Protein AF-0000000078984673 (afdb_homodimer)

Structure (mmCIF, N/CA/C/O backbone):
data_AF-0000000078984673-model_v1
#
loop_
_entity.id
_entity.type
_entity.pdbx_description
1 polymer 'Dj-1 protein (Park7)'
#
loop_
_atom_site.group_PDB
_atom_site.id
_atom_site.type_symbol
_atom_site.label_atom_id
_atom_site.label_alt_id
_atom_site.label_comp_id
_atom_site.label_asym_id
_atom_site.label_entity_id
_atom_site.label_seq_id
_atom_site.pdbx_PDB_ins_code
_atom_site.Cartn_x
_atom_site.Cartn_y
_atom_site.Cartn_z
_atom_site.occupancy
_atom_site.B_iso_or_equiv
_atom_site.auth_seq_id
_atom_site.auth_comp_id
_atom_site.auth_asym_id
_atom_site.auth_atom_id
_atom_site.pdbx_PDB_model_num
ATOM 1 N N . MET A 1 1 ? -37.719 -28.641 -8.07 1 33.94 1 MET A N 1
ATOM 2 C CA . MET A 1 1 ? -36.375 -28.406 -8.641 1 33.94 1 MET A CA 1
ATOM 3 C C . MET A 1 1 ? -35.438 -27.828 -7.594 1 33.94 1 MET A C 1
ATOM 5 O O . MET A 1 1 ? -35.75 -26.828 -6.949 1 33.94 1 MET A O 1
ATOM 9 N N . ALA A 1 2 ? -34.594 -28.703 -7.02 1 36.25 2 ALA A N 1
ATOM 10 C CA . ALA A 1 2 ? -33.781 -28.344 -5.855 1 36.25 2 ALA A CA 1
ATOM 11 C C . ALA A 1 2 ? -33.031 -27.047 -6.098 1 36.25 2 ALA A C 1
ATOM 13 O O . ALA A 1 2 ? -32.312 -26.906 -7.098 1 36.25 2 ALA A O 1
ATOM 14 N N . MET A 1 3 ? -33.5 -25.984 -5.801 1 34.59 3 MET A N 1
ATOM 15 C CA . MET A 1 3 ? -32.781 -24.719 -5.914 1 34.59 3 MET A CA 1
ATOM 16 C C . MET A 1 3 ? -31.359 -24.859 -5.406 1 34.59 3 MET A C 1
ATOM 18 O O . MET A 1 3 ? -31.141 -25.281 -4.266 1 34.59 3 MET A O 1
ATOM 22 N N . SER A 1 4 ? -30.484 -25.516 -6.199 1 37.5 4 SER A N 1
ATOM 23 C CA . SER A 1 4 ? -29.094 -25.531 -5.781 1 37.5 4 SER A CA 1
ATOM 24 C C . SER A 1 4 ? -28.75 -24.281 -4.973 1 37.5 4 SER A C 1
ATOM 26 O O . SER A 1 4 ? -28.906 -23.156 -5.453 1 37.5 4 SER A O 1
ATOM 28 N N . VAL A 1 5 ? -29.203 -24.125 -3.781 1 38.06 5 VAL A N 1
ATOM 29 C CA . VAL A 1 5 ? -28.656 -23.109 -2.902 1 38.06 5 VAL A CA 1
ATOM 30 C C . VAL A 1 5 ? -27.188 -22.875 -3.217 1 38.06 5 VAL A C 1
ATOM 32 O O . VAL A 1 5 ? -26.359 -23.797 -3.051 1 38.06 5 VAL A O 1
ATOM 35 N N . ALA A 1 6 ? -26.922 -22.406 -4.371 1 40.72 6 ALA A N 1
ATOM 36 C CA . ALA A 1 6 ? -25.547 -22.016 -4.684 1 40.72 6 ALA A CA 1
ATOM 37 C C . ALA A 1 6 ? -24.766 -21.703 -3.41 1 40.72 6 ALA A C 1
ATOM 39 O O . ALA A 1 6 ? -25.141 -20.781 -2.664 1 40.72 6 ALA A O 1
ATOM 40 N N . ASN A 1 7 ? -24.422 -22.547 -2.514 1 45.34 7 ASN A N 1
ATOM 41 C CA . ASN A 1 7 ? -23.609 -22.375 -1.312 1 45.34 7 ASN A CA 1
ATOM 42 C C . ASN A 1 7 ? -22.578 -21.266 -1.488 1 45.34 7 ASN A C 1
ATOM 44 O O . ASN A 1 7 ? -21.578 -21.438 -2.189 1 45.34 7 ASN A O 1
ATOM 48 N N . ASN A 1 8 ? -22.875 -19.984 -1.696 1 56.25 8 ASN A N 1
ATOM 49 C CA . ASN A 1 8 ? -22.297 -18.688 -1.993 1 56.25 8 ASN A CA 1
ATOM 50 C C . ASN A 1 8 ? -21.125 -18.375 -1.074 1 56.25 8 ASN A C 1
ATOM 52 O O . ASN A 1 8 ? -21.172 -17.406 -0.301 1 56.25 8 ASN A O 1
ATOM 56 N N . LEU A 1 9 ? -20.234 -19.375 -0.746 1 79.12 9 LEU A N 1
ATOM 57 C CA . LEU A 1 9 ? -19.141 -19.156 0.177 1 79.12 9 LEU A CA 1
ATOM 58 C C . LEU A 1 9 ? -18.141 -18.156 -0.397 1 79.12 9 LEU A C 1
ATOM 60 O O . LEU A 1 9 ? -17.859 -18.172 -1.597 1 79.12 9 LEU A O 1
ATOM 64 N N . LYS A 1 10 ? -17.641 -17.25 0.434 1 93.38 10 LYS A N 1
ATOM 65 C CA . LYS A 1 10 ? -16.656 -16.234 0.119 1 93.38 10 LYS A CA 1
ATOM 66 C C . LYS A 1 10 ? -15.375 -16.859 -0.436 1 93.38 10 LYS A C 1
ATOM 68 O O . LYS A 1 10 ? -14.898 -17.875 0.073 1 93.38 10 LYS A O 1
ATOM 73 N N . LYS A 1 11 ? -14.969 -16.422 -1.667 1 98.31 11 LYS A N 1
ATOM 74 C CA . LYS A 1 11 ? -13.695 -16.875 -2.215 1 98.31 11 LYS A CA 1
ATOM 75 C C . LYS A 1 11 ? -12.547 -16.625 -1.233 1 98.31 11 LYS A C 1
ATOM 77 O O . LYS A 1 11 ? -12.586 -15.664 -0.463 1 98.31 11 LYS A O 1
ATOM 82 N N . ARG A 1 12 ? -11.57 -17.5 -1.244 1 98.5 12 ARG A N 1
ATOM 83 C CA . ARG A 1 12 ? -10.422 -17.406 -0.353 1 98.5 12 ARG A CA 1
ATOM 84 C C . ARG A 1 12 ? -9.141 -17.141 -1.139 1 98.5 12 ARG A C 1
ATOM 86 O O . ARG A 1 12 ? -8.938 -17.719 -2.209 1 98.5 12 ARG A O 1
ATOM 93 N N . ALA A 1 13 ? -8.328 -16.234 -0.645 1 98.88 13 ALA A N 1
ATOM 94 C CA . ALA A 1 13 ? -7 -15.977 -1.198 1 98.88 13 ALA A CA 1
ATOM 95 C C . ALA A 1 13 ? -5.93 -16.062 -0.114 1 98.88 13 ALA A C 1
ATOM 97 O O . ALA A 1 13 ? -6.184 -15.711 1.043 1 98.88 13 ALA A O 1
ATOM 98 N N . LEU A 1 14 ? -4.82 -16.547 -0.441 1 98.94 14 LEU A N 1
ATOM 99 C CA . LEU A 1 14 ? -3.641 -16.609 0.415 1 98.94 14 LEU A CA 1
ATOM 100 C C . LEU A 1 14 ? -2.543 -15.688 -0.115 1 98.94 14 LEU A C 1
ATOM 102 O O . LEU A 1 14 ? -2.035 -15.898 -1.219 1 98.94 14 LEU A O 1
ATOM 106 N N . ALA A 1 15 ? -2.262 -14.664 0.618 1 99 15 ALA A N 1
ATOM 107 C CA . ALA A 1 15 ? -1.17 -13.758 0.271 1 99 15 ALA A CA 1
ATOM 108 C C . ALA A 1 15 ? 0.09 -14.086 1.067 1 99 15 ALA A C 1
ATOM 110 O O . ALA A 1 15 ? 0.062 -14.117 2.299 1 99 15 ALA A O 1
ATOM 111 N N . LEU A 1 16 ? 1.163 -14.344 0.365 1 98.94 16 LEU A N 1
ATOM 112 C CA . LEU A 1 16 ? 2.408 -14.695 1.042 1 98.94 16 LEU A CA 1
ATOM 113 C C . LEU A 1 16 ? 3.18 -13.438 1.436 1 98.94 16 LEU A C 1
ATOM 115 O O . LEU A 1 16 ? 3.238 -12.469 0.669 1 98.94 16 LEU A O 1
ATOM 119 N N . LEU A 1 17 ? 3.688 -13.445 2.592 1 98.88 17 LEU A N 1
ATOM 120 C CA . LEU A 1 17 ? 4.539 -12.398 3.143 1 98.88 17 LEU A CA 1
ATOM 121 C C . LEU A 1 17 ? 5.871 -12.969 3.617 1 98.88 17 LEU A C 1
ATOM 123 O O . LEU A 1 17 ? 5.898 -13.961 4.352 1 98.88 17 LEU A O 1
ATOM 127 N N . ALA A 1 18 ? 6.941 -12.438 3.16 1 98.31 18 ALA A N 1
ATOM 128 C CA . ALA A 1 18 ? 8.289 -12.75 3.635 1 98.31 18 ALA A CA 1
ATOM 129 C C . ALA A 1 18 ? 9.062 -11.484 3.977 1 98.31 18 ALA A C 1
ATOM 131 O O . ALA A 1 18 ? 8.742 -10.398 3.477 1 98.31 18 ALA A O 1
ATOM 132 N N . ALA A 1 19 ? 10.055 -11.594 4.863 1 97.5 19 ALA A N 1
ATOM 133 C CA . ALA A 1 19 ? 10.969 -10.469 5.062 1 97.5 19 ALA A CA 1
ATOM 134 C C . ALA A 1 19 ? 11.547 -9.992 3.734 1 97.5 19 ALA A C 1
ATOM 136 O O . ALA A 1 19 ? 12 -10.797 2.922 1 97.5 19 ALA A O 1
ATOM 137 N N . GLY A 1 20 ? 11.375 -8.711 3.48 1 98.44 20 GLY A N 1
ATOM 138 C CA . GLY A 1 20 ? 11.914 -8.156 2.248 1 98.44 20 GLY A CA 1
ATOM 139 C C . GLY A 1 20 ? 10.891 -8.086 1.13 1 98.44 20 GLY A C 1
ATOM 140 O O . GLY A 1 20 ? 11.203 -7.637 0.025 1 98.44 20 GLY A O 1
ATOM 141 N N . SER A 1 21 ? 9.609 -8.508 1.386 1 98.88 21 SER A N 1
ATOM 142 C CA . SER A 1 21 ? 8.555 -8.344 0.392 1 98.88 21 SER A CA 1
ATOM 143 C C . SER A 1 21 ? 8.32 -6.867 0.075 1 98.88 21 SER A C 1
ATOM 145 O O . SER A 1 21 ? 8.555 -6 0.918 1 98.88 21 SER A O 1
ATOM 147 N N . GLU A 1 22 ? 7.949 -6.598 -1.149 1 98.94 22 GLU A N 1
ATOM 148 C CA . GLU A 1 22 ? 7.508 -5.254 -1.501 1 98.94 22 GLU A CA 1
ATOM 149 C C . GLU A 1 22 ? 6.176 -4.914 -0.832 1 98.94 22 GLU A C 1
ATOM 151 O O . GLU A 1 22 ? 5.133 -5.449 -1.209 1 98.94 22 GLU A O 1
ATOM 156 N N . GLU A 1 23 ? 6.223 -4.07 0.168 1 98.88 23 GLU A N 1
ATOM 157 C CA . GLU A 1 23 ? 5.082 -3.842 1.05 1 98.88 23 GLU A CA 1
ATOM 158 C C . GLU A 1 23 ? 3.895 -3.266 0.281 1 98.88 23 GLU A C 1
ATOM 160 O O . GLU A 1 23 ? 2.744 -3.621 0.545 1 98.88 23 GLU A O 1
ATOM 165 N N . MET A 1 24 ? 4.133 -2.295 -0.675 1 98.88 24 MET A N 1
ATOM 166 C CA . MET A 1 24 ? 2.979 -1.671 -1.317 1 98.88 24 MET A CA 1
ATOM 167 C C . MET A 1 24 ? 2.277 -2.652 -2.25 1 98.88 24 MET A C 1
ATOM 169 O O . MET A 1 24 ? 1.058 -2.602 -2.408 1 98.88 24 MET A O 1
ATOM 173 N N . GLU A 1 25 ? 3.043 -3.611 -2.818 1 98.94 25 GLU A N 1
ATOM 174 C CA . GLU A 1 25 ? 2.43 -4.633 -3.66 1 98.94 25 GLU A CA 1
ATOM 175 C C . GLU A 1 25 ? 1.568 -5.586 -2.834 1 98.94 25 GLU A C 1
ATOM 177 O O . GLU A 1 25 ? 0.451 -5.922 -3.23 1 98.94 25 GLU A O 1
ATOM 182 N N . LEU A 1 26 ? 2.082 -6.016 -1.679 1 99 26 LEU A N 1
ATOM 183 C CA . LEU A 1 26 ? 1.315 -6.879 -0.788 1 99 26 LEU A CA 1
ATOM 184 C C . LEU A 1 26 ? 0.06 -6.168 -0.292 1 99 26 LEU A C 1
ATOM 186 O O . LEU A 1 26 ? -1.045 -6.703 -0.404 1 99 26 LEU A O 1
ATOM 190 N N . VAL A 1 27 ? 0.199 -4.98 0.206 1 99 27 VAL A N 1
ATOM 191 C CA . VAL A 1 27 ? -0.878 -4.285 0.903 1 99 27 VAL A CA 1
ATOM 192 C C . VAL A 1 27 ? -1.967 -3.891 -0.092 1 99 27 VAL A C 1
ATOM 194 O O . VAL A 1 27 ? -3.158 -4.012 0.202 1 99 27 VAL A O 1
ATOM 197 N N . VAL A 1 28 ? -1.609 -3.398 -1.304 1 98.94 28 VAL A N 1
ATOM 198 C CA . VAL A 1 28 ? -2.605 -3.043 -2.309 1 98.94 28 VAL A CA 1
ATOM 199 C C . VAL A 1 28 ? -3.389 -4.285 -2.723 1 98.94 28 VAL A C 1
ATOM 201 O O . VAL A 1 28 ? -4.617 -4.246 -2.83 1 98.94 28 VAL A O 1
ATOM 204 N N . ALA A 1 29 ? -2.711 -5.387 -2.92 1 98.94 29 ALA A N 1
ATOM 205 C CA . ALA A 1 29 ? -3.398 -6.613 -3.316 1 98.94 29 ALA A CA 1
ATOM 206 C C . ALA A 1 29 ? -4.391 -7.059 -2.246 1 98.94 29 ALA A C 1
ATOM 208 O O . ALA A 1 29 ? -5.559 -7.32 -2.543 1 98.94 29 ALA A O 1
ATOM 209 N N . VAL A 1 30 ? -3.926 -7.145 -0.996 1 99 30 VAL A N 1
ATOM 210 C CA . VAL A 1 30 ? -4.762 -7.613 0.105 1 99 30 VAL A CA 1
ATOM 211 C C . VAL A 1 30 ? -5.957 -6.68 0.281 1 99 30 VAL A C 1
ATOM 213 O O . VAL A 1 30 ? -7.098 -7.137 0.401 1 99 30 VAL A O 1
ATOM 216 N N . ASP A 1 31 ? -5.695 -5.391 0.275 1 98.94 31 ASP A N 1
ATOM 217 C CA . ASP A 1 31 ? -6.73 -4.375 0.456 1 98.94 31 ASP A CA 1
ATOM 218 C C . ASP A 1 31 ? -7.809 -4.496 -0.617 1 98.94 31 ASP A C 1
ATOM 220 O O . ASP A 1 31 ? -8.984 -4.676 -0.301 1 98.94 31 ASP A O 1
ATOM 224 N N . VAL A 1 32 ? -7.406 -4.508 -1.87 1 98.94 32 VAL A N 1
ATOM 225 C CA . VAL A 1 32 ? -8.328 -4.523 -2.998 1 98.94 32 VAL A CA 1
ATOM 226 C C . VAL A 1 32 ? -9.148 -5.816 -2.982 1 98.94 32 VAL A C 1
ATOM 228 O O . VAL A 1 32 ? -10.359 -5.797 -3.205 1 98.94 32 VAL A O 1
ATOM 231 N N . LEU A 1 33 ? -8.492 -6.953 -2.734 1 98.94 33 LEU A N 1
ATOM 232 C CA . LEU A 1 33 ? -9.203 -8.227 -2.721 1 98.94 33 LEU A CA 1
ATOM 233 C C . LEU A 1 33 ? -10.227 -8.266 -1.59 1 98.94 33 LEU A C 1
ATOM 235 O O . LEU A 1 33 ? -11.328 -8.789 -1.761 1 98.94 33 LEU A O 1
ATOM 239 N N . ARG A 1 34 ? -9.875 -7.695 -0.436 1 98.94 34 ARG A N 1
ATOM 240 C CA . ARG A 1 34 ? -10.836 -7.652 0.663 1 98.94 34 ARG A CA 1
ATOM 241 C C . ARG A 1 34 ? -12 -6.723 0.337 1 98.94 34 ARG A C 1
ATOM 243 O O . ARG A 1 34 ? -13.141 -7 0.708 1 98.94 34 ARG A O 1
ATOM 250 N N . ARG A 1 35 ? -11.75 -5.598 -0.368 1 98.88 35 ARG A N 1
ATOM 251 C CA . ARG A 1 35 ? -12.828 -4.738 -0.845 1 98.88 35 ARG A CA 1
ATOM 252 C C . ARG A 1 35 ? -13.75 -5.496 -1.797 1 98.88 35 ARG A C 1
ATOM 254 O O . ARG A 1 35 ? -14.945 -5.211 -1.87 1 98.88 35 ARG A O 1
ATOM 261 N N . CYS A 1 36 ? -13.211 -6.512 -2.529 1 98.88 36 CYS A N 1
ATOM 262 C CA . CYS A 1 36 ? -13.992 -7.355 -3.428 1 98.88 36 CYS A CA 1
ATOM 263 C C . CYS A 1 36 ? -14.695 -8.469 -2.658 1 98.88 36 CYS A C 1
ATOM 265 O O . CYS A 1 36 ? -15.195 -9.422 -3.256 1 98.88 36 CYS A O 1
ATOM 267 N N . ASP A 1 37 ? -14.641 -8.422 -1.316 1 98.38 37 ASP A N 1
ATOM 268 C CA . ASP A 1 37 ? -15.281 -9.367 -0.41 1 98.38 37 ASP A CA 1
ATOM 269 C C . ASP A 1 37 ? -14.625 -10.742 -0.496 1 98.38 37 ASP A C 1
ATOM 271 O O . ASP A 1 37 ? -15.305 -11.773 -0.413 1 98.38 37 ASP A O 1
ATOM 275 N N . ILE A 1 38 ? -13.406 -10.836 -0.794 1 98.81 38 ILE A N 1
ATOM 276 C CA . ILE A 1 38 ? -12.602 -12.055 -0.776 1 98.81 38 ILE A CA 1
ATOM 277 C C . ILE A 1 38 ? -11.961 -12.227 0.602 1 98.81 38 ILE A C 1
ATOM 279 O O . ILE A 1 38 ? -11.492 -11.258 1.205 1 98.81 38 ILE A O 1
ATOM 283 N N . ASP A 1 39 ? -12.016 -13.383 1.156 1 98.69 39 ASP A N 1
ATOM 284 C CA . ASP A 1 39 ? -11.367 -13.711 2.422 1 98.69 39 ASP A CA 1
ATOM 285 C C . ASP A 1 39 ? -9.867 -13.938 2.229 1 98.69 39 ASP A C 1
ATOM 287 O O . ASP A 1 39 ? -9.445 -15.016 1.8 1 98.69 39 ASP A O 1
ATOM 291 N N . VAL A 1 40 ? -9.078 -12.953 2.611 1 98.94 40 VAL A N 1
ATOM 292 C CA . VAL A 1 40 ? -7.645 -13.008 2.367 1 98.94 40 VAL A CA 1
ATOM 293 C C . VAL A 1 40 ? -6.91 -13.336 3.664 1 98.94 40 VAL A C 1
ATOM 295 O O . VAL A 1 40 ? -7.105 -12.664 4.684 1 98.94 40 VAL A O 1
ATOM 298 N N . THR A 1 41 ? -6.109 -14.328 3.666 1 98.88 41 THR A N 1
ATOM 299 C CA . THR A 1 41 ? -5.168 -14.625 4.738 1 98.88 41 THR A CA 1
ATOM 300 C C . THR A 1 41 ? -3.746 -14.234 4.336 1 98.88 41 THR A C 1
ATOM 302 O O . THR A 1 41 ? -3.283 -14.602 3.252 1 98.88 41 THR A O 1
ATOM 305 N N . VAL A 1 42 ? -3.143 -13.445 5.145 1 98.94 42 VAL A N 1
ATOM 306 C CA . VAL A 1 42 ? -1.729 -13.133 4.957 1 98.94 42 VAL A CA 1
ATOM 307 C C . VAL A 1 42 ? -0.87 -14.133 5.727 1 98.94 42 VAL A C 1
ATOM 309 O O . VAL A 1 42 ? -0.957 -14.219 6.953 1 98.94 42 VAL A O 1
ATOM 312 N N . ALA A 1 43 ? -0.048 -14.859 5.027 1 98.62 43 ALA A N 1
ATOM 313 C CA . ALA A 1 43 ? 0.746 -15.922 5.641 1 98.62 43 ALA A CA 1
ATOM 314 C C . ALA A 1 43 ? 2.236 -15.602 5.578 1 98.62 43 ALA A C 1
ATOM 316 O O . ALA A 1 43 ? 2.76 -15.266 4.512 1 98.62 43 ALA A O 1
ATOM 317 N N . LEU A 1 44 ? 2.898 -15.727 6.68 1 98.19 44 LEU A N 1
ATOM 318 C CA . LEU A 1 44 ? 4.324 -15.438 6.781 1 98.19 44 LEU A CA 1
ATOM 319 C C . LEU A 1 44 ? 5.156 -16.625 6.332 1 98.19 44 LEU A C 1
ATOM 321 O O . LEU A 1 44 ? 5.023 -17.734 6.875 1 98.19 44 LEU A O 1
ATOM 325 N N . VAL A 1 45 ? 5.934 -16.406 5.285 1 97.75 45 VAL A N 1
ATOM 326 C CA . VAL A 1 45 ? 6.934 -17.375 4.867 1 97.75 45 VAL A CA 1
ATOM 327 C C . VAL A 1 45 ? 8.18 -17.234 5.738 1 97.75 45 VAL A C 1
ATOM 329 O O . VAL A 1 45 ? 8.828 -16.188 5.75 1 97.75 45 VAL A O 1
ATOM 332 N N . GLN A 1 46 ? 8.445 -18.219 6.469 1 89.62 46 GLN A N 1
ATOM 333 C CA . GLN A 1 46 ? 9.57 -18.156 7.395 1 89.62 46 GLN A CA 1
ATOM 334 C C . GLN A 1 46 ? 10.82 -18.781 6.773 1 89.62 46 GLN A C 1
ATOM 336 O O . GLN A 1 46 ? 10.727 -19.688 5.953 1 89.62 46 GLN A O 1
ATOM 341 N N . ASP A 1 47 ? 11.828 -18.016 7.18 1 75.5 47 ASP A N 1
ATOM 342 C CA . ASP A 1 47 ? 13.117 -18.594 6.801 1 75.5 47 ASP A CA 1
ATOM 343 C C . ASP A 1 47 ? 13.438 -19.828 7.637 1 75.5 47 ASP A C 1
ATOM 345 O O . ASP A 1 47 ? 13.594 -19.734 8.852 1 75.5 47 ASP A O 1
ATOM 349 N N . GLU A 1 48 ? 13.336 -20.953 7.035 1 65.5 48 GLU A N 1
ATOM 350 C CA . GLU A 1 48 ? 13.578 -22.188 7.773 1 65.5 48 GLU A CA 1
ATOM 351 C C . GLU A 1 48 ? 14.906 -22.141 8.516 1 65.5 48 GLU A C 1
ATOM 353 O O . GLU A 1 48 ? 15.07 -22.781 9.555 1 65.5 48 GLU A O 1
ATOM 358 N N . ALA A 1 49 ? 15.906 -21.375 7.977 1 59.25 49 ALA A N 1
ATOM 359 C CA . ALA A 1 49 ? 17.219 -21.328 8.609 1 59.25 49 ALA A CA 1
ATOM 360 C C . ALA A 1 49 ? 17.188 -20.453 9.867 1 59.25 49 ALA A C 1
ATOM 362 O O . ALA A 1 49 ? 18.078 -20.547 10.711 1 59.25 49 ALA A O 1
ATOM 363 N N . VAL A 1 50 ? 16.328 -19.516 9.93 1 57.56 50 VAL A N 1
ATOM 364 C CA . VAL A 1 50 ? 16.375 -18.562 11.023 1 57.56 50 VAL A CA 1
ATOM 365 C C . VAL A 1 50 ? 15.195 -18.781 11.961 1 57.56 50 VAL A C 1
ATOM 367 O O . VAL A 1 50 ? 15.125 -18.188 13.039 1 57.56 50 VAL A O 1
ATOM 370 N N . SER A 1 51 ? 14.242 -19.562 11.484 1 54.19 51 SER A N 1
ATOM 371 C CA . SER A 1 51 ? 12.977 -19.5 12.211 1 54.19 51 SER A CA 1
ATOM 372 C C . SER A 1 51 ? 13.109 -20.078 13.617 1 54.19 51 SER A C 1
ATOM 374 O O . SER A 1 51 ? 13.289 -21.281 13.773 1 54.19 51 SER A O 1
ATOM 376 N N . THR A 1 52 ? 13.891 -19.453 14.414 1 46.06 52 THR A N 1
ATOM 377 C CA . THR A 1 52 ? 13.867 -19.969 15.781 1 46.06 52 THR A CA 1
ATOM 378 C C . THR A 1 52 ? 12.477 -19.797 16.391 1 46.06 52 THR A C 1
ATOM 380 O O . THR A 1 52 ? 11.602 -19.156 15.805 1 46.06 52 THR A O 1
ATOM 383 N N . SER A 1 53 ? 12.414 -19.422 17.75 1 45.84 53 SER A N 1
ATOM 384 C CA . SER A 1 53 ? 11.43 -19.516 18.828 1 45.84 53 SER A CA 1
ATOM 385 C C . SER A 1 53 ? 10.188 -18.688 18.5 1 45.84 53 SER A C 1
ATOM 387 O O . SER A 1 53 ? 9.109 -19.234 18.281 1 45.84 53 SER A O 1
ATOM 389 N N . ASN A 1 54 ? 9.898 -17.609 19.406 1 50.62 54 ASN A N 1
ATOM 390 C CA . ASN A 1 54 ? 8.711 -16.781 19.641 1 50.62 54 ASN A CA 1
ATOM 391 C C . ASN A 1 54 ? 8.328 -16 18.391 1 50.62 54 ASN A C 1
ATOM 393 O O . ASN A 1 54 ? 9.023 -15.055 18 1 50.62 54 ASN A O 1
ATOM 397 N N . GLU A 1 55 ? 7.707 -16.734 17.422 1 56.72 55 GLU A N 1
ATOM 398 C CA . GLU A 1 55 ? 7.578 -16.438 16 1 56.72 55 GLU A CA 1
ATOM 399 C C . GLU A 1 55 ? 6.832 -15.133 15.766 1 56.72 55 GLU A C 1
ATOM 401 O O . GLU A 1 55 ? 5.641 -15.031 16.062 1 56.72 55 GLU A O 1
ATOM 406 N N . GLU A 1 56 ? 7.5 -14.055 15.82 1 81.94 56 GLU A N 1
ATOM 407 C CA . GLU A 1 56 ? 6.902 -12.766 15.484 1 81.94 56 GLU A CA 1
ATOM 408 C C . GLU A 1 56 ? 6.328 -12.773 14.07 1 81.94 56 GLU A C 1
ATOM 410 O O . GLU A 1 56 ? 6.977 -13.242 13.133 1 81.94 56 GLU A O 1
ATOM 415 N N . LEU A 1 57 ? 5.008 -12.68 13.938 1 94.62 57 LEU A N 1
ATOM 416 C CA . LEU A 1 57 ? 4.27 -12.656 12.672 1 94.62 57 LEU A CA 1
ATOM 417 C C . LEU A 1 57 ? 4.555 -11.375 11.898 1 94.62 57 LEU A C 1
ATOM 419 O O . LEU A 1 57 ? 3.93 -11.125 10.867 1 94.62 57 LEU A O 1
ATOM 423 N N . VAL A 1 58 ? 5.605 -10.68 12.398 1 96.38 58 VAL A N 1
ATOM 424 C CA . VAL A 1 58 ? 5.895 -9.406 11.75 1 96.38 58 VAL A CA 1
ATOM 425 C C . VAL A 1 58 ? 7.062 -9.578 10.781 1 96.38 58 VAL A C 1
ATOM 427 O O . VAL A 1 58 ? 8.078 -10.18 11.125 1 96.38 58 VAL A O 1
ATOM 430 N N . ALA A 1 59 ? 6.914 -9.172 9.617 1 97.25 59 ALA A N 1
ATOM 431 C CA . ALA A 1 59 ? 7.984 -9.117 8.633 1 97.25 59 ALA A CA 1
ATOM 432 C C . ALA A 1 59 ? 8.359 -7.672 8.305 1 97.25 59 ALA A C 1
ATOM 434 O O . ALA A 1 59 ? 7.48 -6.832 8.086 1 97.25 59 ALA A O 1
ATOM 435 N N . ARG A 1 60 ? 9.648 -7.367 8.375 1 97.81 60 ARG A N 1
ATOM 436 C CA . ARG A 1 60 ? 10.148 -6.109 7.832 1 97.81 60 ARG A CA 1
ATOM 437 C C . ARG A 1 60 ? 10.234 -6.164 6.312 1 97.81 60 ARG A C 1
ATOM 439 O O . ARG A 1 60 ? 11.016 -6.934 5.754 1 97.81 60 ARG A O 1
ATOM 446 N N . CYS A 1 61 ? 9.508 -5.328 5.609 1 98.69 61 CYS A N 1
ATOM 447 C CA . CYS A 1 61 ? 9.383 -5.375 4.156 1 98.69 61 CYS A CA 1
ATOM 448 C C . CYS A 1 61 ? 10.508 -4.609 3.484 1 98.69 61 CYS A C 1
ATOM 450 O O . CYS A 1 61 ? 11.461 -4.191 4.145 1 98.69 61 CYS A O 1
ATOM 452 N N . SER A 1 62 ? 10.492 -4.531 2.188 1 98.75 62 SER A N 1
ATOM 453 C CA . SER A 1 62 ? 11.617 -4.094 1.368 1 98.75 62 SER A CA 1
ATOM 454 C C . SER A 1 62 ? 12 -2.65 1.679 1 98.75 62 SER A C 1
ATOM 456 O O . SER A 1 62 ? 13.172 -2.279 1.596 1 98.75 62 SER A O 1
ATOM 458 N N . ARG A 1 63 ? 10.969 -1.813 2.047 1 98.81 63 ARG A N 1
ATOM 459 C CA . ARG A 1 63 ? 11.234 -0.431 2.428 1 98.81 63 ARG A CA 1
ATOM 460 C C . ARG A 1 63 ? 10.93 -0.201 3.904 1 98.81 63 ARG A C 1
ATOM 462 O O . ARG A 1 63 ? 10.43 0.859 4.281 1 98.81 63 ARG A O 1
ATOM 469 N N . ASN A 1 64 ? 11.055 -1.188 4.684 1 98.62 64 ASN A N 1
ATOM 470 C CA . ASN A 1 64 ? 11.133 -1.188 6.141 1 98.62 64 ASN A CA 1
ATOM 471 C C . ASN A 1 64 ? 9.781 -0.893 6.777 1 98.62 64 ASN A C 1
ATOM 473 O O . ASN A 1 64 ? 9.719 -0.387 7.898 1 98.62 64 ASN A O 1
ATOM 477 N N . VAL A 1 65 ? 8.719 -1.091 6.031 1 98.88 65 VAL A N 1
ATOM 478 C CA . VAL A 1 65 ? 7.414 -1.161 6.688 1 98.88 65 VAL A CA 1
ATOM 479 C C . VAL A 1 65 ? 7.254 -2.516 7.375 1 98.88 65 VAL A C 1
ATOM 481 O O . VAL A 1 65 ? 7.59 -3.555 6.801 1 98.88 65 VAL A O 1
ATOM 484 N N . ASN A 1 66 ? 6.828 -2.516 8.586 1 98.31 66 ASN A N 1
ATOM 485 C CA . ASN A 1 66 ? 6.605 -3.748 9.328 1 98.31 66 ASN A CA 1
ATOM 486 C C . ASN A 1 66 ? 5.148 -4.199 9.25 1 98.31 66 ASN A C 1
ATOM 488 O O . ASN A 1 66 ? 4.254 -3.502 9.727 1 98.31 66 ASN A O 1
ATOM 492 N N . ILE A 1 67 ? 4.938 -5.375 8.656 1 98.5 67 ILE A N 1
ATOM 493 C CA . ILE A 1 67 ? 3.594 -5.914 8.484 1 98.5 67 ILE A CA 1
ATOM 494 C C . ILE A 1 67 ? 3.447 -7.199 9.297 1 98.5 67 ILE A C 1
ATOM 496 O O . ILE A 1 67 ? 4.34 -8.055 9.289 1 98.5 67 ILE A O 1
ATOM 500 N N . GLN A 1 68 ? 2.389 -7.281 10 1 97.75 68 GLN A N 1
ATOM 501 C CA . GLN A 1 68 ? 2.107 -8.492 10.758 1 97.75 68 GLN A CA 1
ATOM 502 C C . GLN A 1 68 ? 1.2 -9.438 9.984 1 97.75 68 GLN A C 1
ATOM 504 O O . GLN A 1 68 ? 0.084 -9.07 9.609 1 97.75 68 GLN A O 1
ATOM 509 N N . ALA A 1 69 ? 1.689 -10.633 9.797 1 98.31 69 ALA A N 1
ATOM 510 C CA . ALA A 1 69 ? 0.905 -11.672 9.133 1 98.31 69 ALA A CA 1
ATOM 511 C C . ALA A 1 69 ? -0.199 -12.195 10.055 1 98.31 69 ALA A C 1
ATOM 513 O O . ALA A 1 69 ? -0.202 -11.922 11.25 1 98.31 69 ALA A O 1
ATOM 514 N N . ASP A 1 70 ? -1.116 -12.875 9.445 1 97.94 70 ASP A N 1
ATOM 515 C CA . ASP A 1 70 ? -2.182 -13.523 10.203 1 97.94 70 ASP A CA 1
ATOM 516 C C . ASP A 1 70 ? -1.693 -14.836 10.828 1 97.94 70 ASP A C 1
ATOM 518 O O . ASP A 1 70 ? -2.143 -15.211 11.906 1 97.94 70 ASP A O 1
ATOM 522 N N . VAL A 1 71 ? -0.873 -15.492 10.156 1 97 71 VAL A N 1
ATOM 523 C CA . VAL A 1 71 ? -0.437 -16.844 10.484 1 97 71 VAL A CA 1
ATOM 524 C C . VAL A 1 71 ? 0.871 -17.156 9.758 1 97 71 VAL A C 1
ATOM 526 O O . VAL A 1 71 ? 1.223 -16.484 8.789 1 97 71 VAL A O 1
ATOM 529 N N . THR A 1 72 ? 1.59 -18.047 10.242 1 96.5 72 THR A N 1
ATOM 530 C CA . THR A 1 72 ? 2.717 -18.547 9.453 1 96.5 72 THR A CA 1
ATOM 531 C C . THR A 1 72 ? 2.232 -19.438 8.32 1 96.5 72 THR A C 1
ATOM 533 O O . THR A 1 72 ? 1.186 -20.078 8.43 1 96.5 72 THR A O 1
ATOM 536 N N . LEU A 1 73 ? 3 -19.5 7.227 1 97.12 73 LEU A N 1
ATOM 537 C CA . LEU A 1 73 ? 2.621 -20.375 6.117 1 97.12 73 LEU A CA 1
ATOM 538 C C . LEU A 1 73 ? 2.572 -21.828 6.559 1 97.12 73 LEU A C 1
ATOM 540 O O . LEU A 1 73 ? 1.638 -22.562 6.211 1 97.12 73 LEU A O 1
ATOM 544 N N . ALA A 1 74 ? 3.549 -22.281 7.312 1 94.06 74 ALA A N 1
ATOM 545 C CA . ALA A 1 74 ? 3.609 -23.656 7.781 1 94.06 74 ALA A CA 1
ATOM 546 C C . ALA A 1 74 ? 2.342 -24.031 8.547 1 94.06 74 ALA A C 1
ATOM 548 O O . ALA A 1 74 ? 1.737 -25.078 8.281 1 94.06 74 ALA A O 1
ATOM 549 N N . LYS A 1 75 ? 2 -23.188 9.438 1 94.62 75 LYS A N 1
ATOM 550 C CA . LYS A 1 75 ? 0.801 -23.438 10.227 1 94.62 75 LYS A CA 1
ATOM 551 C C . LYS A 1 75 ? -0.45 -23.422 9.359 1 94.62 75 LYS A C 1
ATOM 553 O O . LYS A 1 75 ? -1.351 -24.25 9.539 1 94.62 75 LYS A O 1
ATOM 558 N N . TYR A 1 76 ? -0.531 -22.484 8.43 1 96.56 76 TYR A N 1
ATOM 559 C CA . TYR A 1 76 ? -1.672 -22.406 7.523 1 96.56 76 TYR A CA 1
ATOM 560 C C . TYR A 1 76 ? -1.822 -23.703 6.738 1 96.56 76 TYR A C 1
ATOM 562 O O . TYR A 1 76 ? -2.926 -24.25 6.625 1 96.56 76 TYR A O 1
ATOM 570 N N . LEU A 1 77 ? -0.723 -24.188 6.184 1 95.31 77 LEU A N 1
ATOM 571 C CA . LEU A 1 77 ? -0.75 -25.422 5.391 1 95.31 77 LEU A CA 1
ATOM 572 C C . LEU A 1 77 ? -1.207 -26.594 6.23 1 95.31 77 LEU A C 1
ATOM 574 O O . LEU A 1 77 ? -2.041 -27.391 5.789 1 95.31 77 LEU A O 1
ATOM 578 N N . GLN A 1 78 ? -0.746 -26.688 7.395 1 94.56 78 GLN A N 1
ATOM 579 C CA . GLN A 1 78 ? -1.085 -27.781 8.297 1 94.56 78 GLN A CA 1
ATOM 580 C C . GLN A 1 78 ? -2.568 -27.766 8.648 1 94.56 78 GLN A C 1
ATOM 582 O O . GLN A 1 78 ? -3.213 -28.812 8.703 1 94.56 78 GLN A O 1
ATOM 587 N N . GLU A 1 79 ? -3.127 -26.609 8.742 1 95.56 79 GLU A N 1
ATOM 588 C CA . GLU A 1 79 ? -4.473 -26.5 9.297 1 95.56 79 GLU A CA 1
ATOM 589 C C . GLU A 1 79 ? -5.523 -26.422 8.195 1 95.56 79 GLU A C 1
ATOM 591 O O . GLU A 1 79 ? -6.68 -26.797 8.406 1 95.56 79 GLU A O 1
ATOM 596 N N . ASN A 1 80 ? -5.082 -25.969 6.973 1 92.94 80 ASN A N 1
ATOM 597 C CA . ASN A 1 80 ? -6.121 -25.594 6.02 1 92.94 80 ASN A CA 1
ATOM 598 C C . ASN A 1 80 ? -5.973 -26.359 4.703 1 92.94 80 ASN A C 1
ATOM 600 O O . ASN A 1 80 ? -6.871 -26.328 3.859 1 92.94 80 ASN A O 1
ATOM 604 N N . ILE A 1 81 ? -4.82 -27.047 4.516 1 91.19 81 ILE A N 1
ATOM 605 C CA . ILE A 1 81 ? -4.59 -27.688 3.225 1 91.19 81 ILE A CA 1
ATOM 606 C C . ILE A 1 81 ? -4.492 -29.203 3.41 1 91.19 81 ILE A C 1
ATOM 608 O O . ILE A 1 81 ? -3.562 -29.703 4.055 1 91.19 81 ILE A O 1
ATOM 612 N N . SER A 1 82 ? -5.441 -29.922 2.889 1 87.44 82 SER A N 1
ATOM 613 C CA . SER A 1 82 ? -5.438 -31.375 2.945 1 87.44 82 SER A CA 1
ATOM 614 C C . SER A 1 82 ? -5.359 -31.984 1.55 1 87.44 82 SER A C 1
ATOM 616 O O . SER A 1 82 ? -4.816 -33.062 1.372 1 87.44 82 SER A O 1
ATOM 618 N N . ASP A 1 83 ? -5.914 -31.266 0.632 1 84.75 83 ASP A N 1
ATOM 619 C CA . ASP A 1 83 ? -5.934 -31.672 -0.77 1 84.75 83 ASP A CA 1
ATOM 620 C C . ASP A 1 83 ? -6.137 -30.469 -1.687 1 84.75 83 ASP A C 1
ATOM 622 O O . ASP A 1 83 ? -6.125 -29.328 -1.229 1 84.75 83 ASP A O 1
ATOM 626 N N . GLU A 1 84 ? -6.324 -30.703 -2.98 1 85.31 84 GLU A N 1
ATOM 627 C CA . GLU A 1 84 ? -6.453 -29.641 -3.969 1 85.31 84 GLU A CA 1
ATOM 628 C C . GLU A 1 84 ? -7.734 -28.844 -3.754 1 85.31 84 GLU A C 1
ATOM 630 O O . GLU A 1 84 ? -7.77 -27.641 -4 1 85.31 84 GLU A O 1
ATOM 635 N N . ALA A 1 85 ? -8.734 -29.547 -3.273 1 88.5 85 ALA A N 1
ATOM 636 C CA . ALA A 1 85 ? -10.023 -28.891 -3.078 1 88.5 85 ALA A CA 1
ATOM 637 C C . ALA A 1 85 ? -9.953 -27.891 -1.928 1 88.5 85 ALA A C 1
ATOM 639 O O . ALA A 1 85 ? -10.703 -26.906 -1.908 1 88.5 85 ALA A O 1
ATOM 640 N N . SER A 1 86 ? -9.008 -28.109 -1.063 1 93.56 86 SER A N 1
ATOM 641 C CA . SER A 1 86 ? -8.922 -27.266 0.125 1 93.56 86 SER A CA 1
ATOM 642 C C . SER A 1 86 ? -8.039 -26.047 -0.129 1 93.56 86 SER A C 1
ATOM 644 O O . SER A 1 86 ? -7.996 -25.125 0.691 1 93.56 86 SER A O 1
ATOM 646 N N . LEU A 1 87 ? -7.43 -26 -1.298 1 96 87 LEU A N 1
ATOM 647 C CA . LEU A 1 87 ? -6.594 -24.844 -1.632 1 96 87 LEU A CA 1
ATOM 648 C C . LEU A 1 87 ? -7.418 -23.562 -1.673 1 96 87 LEU A C 1
ATOM 650 O O . LEU A 1 87 ? -8.547 -23.562 -2.168 1 96 87 LEU A O 1
ATOM 654 N N . PRO A 1 88 ? -6.84 -22.469 -1.172 1 98.06 88 PRO A N 1
ATOM 655 C CA . PRO A 1 88 ? -7.492 -21.188 -1.469 1 98.06 88 PRO A CA 1
ATOM 656 C C . PRO A 1 88 ? -7.703 -20.969 -2.965 1 98.06 88 PRO A C 1
ATOM 658 O O . PRO A 1 88 ? -6.98 -21.547 -3.785 1 98.06 88 PRO A O 1
ATOM 661 N N . ASP A 1 89 ? -8.664 -20.156 -3.279 1 98.5 89 ASP A N 1
ATOM 662 C CA . ASP A 1 89 ? -9.047 -19.922 -4.668 1 98.5 89 ASP A CA 1
ATOM 663 C C . ASP A 1 89 ? -7.953 -19.156 -5.414 1 98.5 89 ASP A C 1
ATOM 665 O O . ASP A 1 89 ? -7.918 -19.156 -6.645 1 98.5 89 ASP A O 1
ATOM 669 N N . ALA A 1 90 ? -7.098 -18.469 -4.703 1 98.88 90 ALA A N 1
ATOM 670 C CA . ALA A 1 90 ? -5.961 -17.766 -5.289 1 98.88 90 ALA A CA 1
ATOM 671 C C . ALA A 1 90 ? -4.777 -17.734 -4.324 1 98.88 90 ALA A C 1
ATOM 673 O O . ALA A 1 90 ? -4.965 -17.688 -3.107 1 98.88 90 ALA A O 1
ATOM 674 N N . ILE A 1 91 ? -3.584 -17.75 -4.852 1 98.94 91 ILE A N 1
ATOM 675 C CA . ILE A 1 91 ? -2.365 -17.422 -4.121 1 98.94 91 ILE A CA 1
ATOM 676 C C . ILE A 1 91 ? -1.727 -16.172 -4.723 1 98.94 91 ILE A C 1
ATOM 678 O O . ILE A 1 91 ? -1.674 -16.016 -5.945 1 98.94 91 ILE A O 1
ATOM 682 N N . ILE A 1 92 ? -1.357 -15.25 -3.889 1 99 92 ILE A N 1
ATOM 683 C CA . ILE A 1 92 ? -0.775 -13.969 -4.289 1 99 92 ILE A CA 1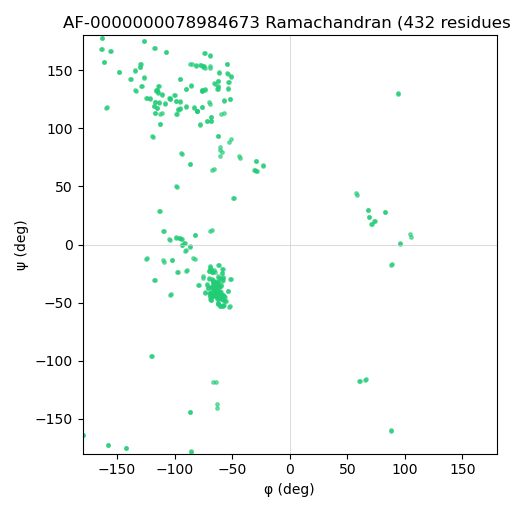
ATOM 684 C C . ILE A 1 92 ? 0.678 -13.898 -3.824 1 99 92 ILE A C 1
ATOM 686 O O . ILE A 1 92 ? 0.963 -14.039 -2.633 1 99 92 ILE A O 1
ATOM 690 N N . LEU A 1 93 ? 1.596 -13.695 -4.73 1 99 93 LEU A N 1
ATOM 691 C CA . LEU A 1 93 ? 3.008 -13.5 -4.418 1 99 93 LEU A CA 1
ATOM 692 C C . LEU A 1 93 ? 3.443 -12.078 -4.754 1 99 93 LEU A C 1
ATOM 694 O O . LEU A 1 93 ? 3.613 -11.734 -5.926 1 99 93 LEU A O 1
ATOM 698 N N . PRO A 1 94 ? 3.598 -11.219 -3.723 1 98.94 94 PRO A N 1
ATOM 699 C CA . PRO A 1 94 ? 4.219 -9.914 -3.98 1 98.94 94 PRO A CA 1
ATOM 700 C C . PRO A 1 94 ? 5.707 -10.023 -4.305 1 98.94 94 PRO A C 1
ATOM 702 O O . PRO A 1 94 ? 6.32 -11.07 -4.059 1 98.94 94 PRO A O 1
ATOM 705 N N . GLY A 1 95 ? 6.254 -8.961 -4.887 1 98.88 95 GLY A N 1
ATOM 706 C CA . GLY A 1 95 ? 7.672 -8.945 -5.207 1 98.88 95 GLY A CA 1
ATOM 707 C C . GLY A 1 95 ? 8.539 -8.477 -4.055 1 98.88 95 GLY A C 1
ATOM 708 O O . GLY A 1 95 ? 8.234 -8.75 -2.893 1 98.88 95 GLY A O 1
ATOM 709 N N . GLY A 1 96 ? 9.555 -7.785 -4.383 1 98.88 96 GLY A N 1
ATOM 710 C CA . GLY A 1 96 ? 10.688 -7.52 -3.516 1 98.88 96 GLY A CA 1
ATOM 711 C C . GLY A 1 96 ? 11.828 -8.508 -3.703 1 98.88 96 GLY A C 1
ATOM 712 O O . GLY A 1 96 ? 11.602 -9.719 -3.73 1 98.88 96 GLY A O 1
ATOM 713 N N . LEU A 1 97 ? 13 -7.93 -3.875 1 98.69 97 LEU A N 1
ATOM 714 C CA . LEU A 1 97 ? 14.133 -8.789 -4.203 1 98.69 97 LEU A CA 1
ATOM 715 C C . LEU A 1 97 ? 14.375 -9.812 -3.102 1 98.69 97 LEU A C 1
ATOM 717 O O . LEU A 1 97 ? 14.352 -11.016 -3.355 1 98.69 97 LEU A O 1
ATOM 721 N N . GLU A 1 98 ? 14.5 -9.352 -1.9 1 98.12 98 GLU A N 1
ATOM 722 C CA . GLU A 1 98 ? 14.797 -10.25 -0.789 1 98.12 98 GLU A CA 1
ATOM 723 C C . GLU A 1 98 ? 13.602 -11.125 -0.447 1 98.12 98 GLU A C 1
ATOM 725 O O . GLU A 1 98 ? 13.758 -12.297 -0.091 1 98.12 98 GLU A O 1
ATOM 730 N N . GLY A 1 99 ? 12.359 -10.555 -0.532 1 98.5 99 GLY A N 1
ATOM 731 C CA . GLY A 1 99 ? 11.164 -11.352 -0.325 1 98.5 99 GLY A CA 1
ATOM 732 C C . GLY A 1 99 ? 11.031 -12.508 -1.306 1 98.5 99 GLY A C 1
ATOM 733 O O . GLY A 1 99 ? 10.75 -13.641 -0.91 1 98.5 99 GLY A O 1
ATOM 734 N N . SER A 1 100 ? 11.281 -12.211 -2.564 1 98.81 100 SER A N 1
ATOM 735 C CA . SER A 1 100 ? 11.227 -13.242 -3.596 1 98.81 100 SER A CA 1
ATOM 736 C C . SER A 1 100 ? 12.32 -14.289 -3.396 1 98.81 100 SER A C 1
ATOM 738 O O . SER A 1 100 ? 12.102 -15.477 -3.619 1 98.81 100 SER A O 1
ATOM 740 N N . ARG A 1 101 ? 13.508 -13.836 -2.984 1 98.19 101 ARG A N 1
ATOM 741 C CA . ARG A 1 101 ? 14.594 -14.766 -2.705 1 98.19 101 ARG A CA 1
ATOM 742 C C . ARG A 1 101 ? 14.211 -15.742 -1.597 1 98.19 101 ARG A C 1
ATOM 744 O O . ARG A 1 101 ? 14.445 -16.953 -1.718 1 98.19 101 ARG A O 1
ATOM 751 N N . LEU A 1 102 ? 13.617 -15.211 -0.537 1 97.94 102 LEU A N 1
ATOM 752 C CA . LEU A 1 102 ? 13.219 -16.062 0.581 1 97.94 102 LEU A CA 1
ATOM 753 C C . LEU A 1 102 ? 12.125 -17.031 0.16 1 97.94 102 LEU A C 1
ATOM 755 O O . LEU A 1 102 ? 12.164 -18.219 0.516 1 97.94 102 LEU A O 1
ATOM 759 N N . MET A 1 103 ? 11.141 -16.578 -0.605 1 98.5 103 MET A N 1
ATOM 760 C CA . MET A 1 103 ? 10.078 -17.453 -1.098 1 98.5 103 MET A CA 1
ATOM 761 C C . MET A 1 103 ? 10.641 -18.516 -2.037 1 98.5 103 MET A C 1
ATOM 763 O O . MET A 1 103 ? 10.156 -19.656 -2.062 1 98.5 103 MET A O 1
ATOM 767 N N . SER A 1 104 ? 11.695 -18.172 -2.785 1 98.5 104 SER A N 1
ATOM 768 C CA . SER A 1 104 ? 12.336 -19.078 -3.732 1 98.5 104 SER A CA 1
ATOM 769 C C . SER A 1 104 ? 13.039 -20.234 -3.01 1 98.5 104 SER A C 1
ATOM 771 O O . SER A 1 104 ? 13.211 -21.312 -3.574 1 98.5 104 SER A O 1
ATOM 773 N N . LYS A 1 105 ? 13.383 -20.016 -1.761 1 97.5 105 LYS A N 1
ATOM 774 C CA . LYS A 1 105 ? 14.156 -21 -1.016 1 97.5 105 LYS A CA 1
ATOM 775 C C . LYS A 1 105 ? 13.258 -21.797 -0.07 1 97.5 105 LYS A C 1
ATOM 777 O O . LYS A 1 105 ? 13.688 -22.812 0.489 1 97.5 105 LYS A O 1
ATOM 782 N N . ALA A 1 106 ? 12.078 -21.328 0.136 1 97.06 106 ALA A N 1
ATOM 783 C CA . ALA A 1 106 ? 11.18 -21.953 1.097 1 97.06 106 ALA A CA 1
ATOM 784 C C . ALA A 1 106 ? 10.492 -23.188 0.49 1 97.06 106 ALA A C 1
ATOM 786 O O . ALA A 1 106 ? 9.656 -23.047 -0.408 1 97.06 106 ALA A O 1
ATOM 787 N N . ALA A 1 107 ? 10.75 -24.359 0.984 1 95.19 107 ALA A N 1
ATOM 788 C CA . ALA A 1 107 ? 10.195 -25.609 0.443 1 95.19 107 ALA A CA 1
ATOM 789 C C . ALA A 1 107 ? 8.672 -25.594 0.482 1 95.19 107 ALA A C 1
ATOM 791 O O . ALA A 1 107 ? 8.016 -26.094 -0.43 1 95.19 107 ALA A O 1
ATOM 792 N N . ALA A 1 108 ? 8.148 -24.969 1.529 1 95.44 108 ALA A N 1
ATOM 793 C CA . ALA A 1 108 ? 6.699 -24.922 1.69 1 95.44 108 ALA A CA 1
ATOM 794 C C . ALA A 1 108 ? 6.051 -24.141 0.543 1 95.44 108 ALA A C 1
ATOM 796 O O . ALA A 1 108 ? 4.945 -24.484 0.109 1 95.44 108 ALA A O 1
ATOM 797 N N . VAL A 1 109 ? 6.723 -23.094 0.027 1 97.94 109 VAL A N 1
ATOM 798 C CA . VAL A 1 109 ? 6.203 -22.312 -1.085 1 97.94 109 VAL A CA 1
ATOM 799 C C . VAL A 1 109 ? 6.203 -23.141 -2.359 1 97.94 109 VAL A C 1
ATOM 801 O O . VAL A 1 109 ? 5.207 -23.188 -3.09 1 97.94 109 VAL A O 1
ATOM 804 N N . GLY A 1 110 ? 7.32 -23.859 -2.645 1 96.12 110 GLY A N 1
ATOM 805 C CA . GLY A 1 110 ? 7.402 -24.719 -3.816 1 96.12 110 GLY A CA 1
ATOM 806 C C . GLY A 1 110 ? 6.34 -25.797 -3.838 1 96.12 110 GLY A C 1
ATOM 807 O O . GLY A 1 110 ? 5.703 -26.031 -4.867 1 96.12 110 GLY A O 1
ATOM 808 N N . GLU A 1 111 ? 6.16 -26.422 -2.682 1 93.62 111 GLU A N 1
ATOM 809 C CA . GLU A 1 111 ? 5.16 -27.469 -2.57 1 93.62 111 GLU A CA 1
ATOM 810 C C . GLU A 1 111 ? 3.756 -26.922 -2.83 1 93.62 111 GLU A C 1
ATOM 812 O O . GLU A 1 111 ? 2.979 -27.531 -3.568 1 93.62 111 GLU A O 1
ATOM 817 N N . LEU A 1 112 ? 3.475 -25.844 -2.215 1 96.19 112 LEU A N 1
ATOM 818 C CA . LEU A 1 112 ? 2.168 -25.234 -2.387 1 96.19 112 LEU A CA 1
ATOM 819 C C . LEU A 1 112 ? 1.928 -24.859 -3.846 1 96.19 112 LEU A C 1
ATOM 821 O O . LEU A 1 112 ? 0.851 -25.125 -4.387 1 96.19 112 LEU A O 1
ATOM 825 N N . LEU A 1 113 ? 2.898 -24.281 -4.562 1 97.25 113 LEU A N 1
ATOM 826 C CA . LEU A 1 113 ? 2.773 -23.844 -5.953 1 97.25 113 LEU A CA 1
ATOM 827 C C . LEU A 1 113 ? 2.596 -25.047 -6.879 1 97.25 113 LEU A C 1
ATOM 829 O O . LEU A 1 113 ? 1.9 -24.953 -7.895 1 97.25 113 LEU A O 1
ATOM 833 N N . ARG A 1 114 ? 3.168 -26.203 -6.559 1 94.81 114 ARG A N 1
ATOM 834 C CA . ARG A 1 114 ? 2.975 -27.406 -7.359 1 94.81 114 ARG A CA 1
ATOM 835 C C . ARG A 1 114 ? 1.516 -27.844 -7.34 1 94.81 114 ARG A C 1
ATOM 837 O O . ARG A 1 114 ? 0.99 -28.328 -8.352 1 94.81 114 ARG A O 1
ATOM 844 N N . HIS A 1 115 ? 0.94 -27.703 -6.148 1 94.25 115 HIS A N 1
ATOM 845 C CA . HIS A 1 115 ? -0.483 -28 -6.078 1 94.25 115 HIS A CA 1
ATOM 846 C C . HIS A 1 115 ? -1.298 -27.078 -6.969 1 94.25 115 HIS A C 1
ATOM 848 O O . HIS A 1 115 ? -2.254 -27.5 -7.617 1 94.25 115 HIS A O 1
ATOM 854 N N . TYR A 1 116 ? -0.912 -25.844 -7.07 1 96.44 116 TYR A N 1
ATOM 855 C CA . TYR A 1 116 ? -1.623 -24.875 -7.906 1 96.44 116 TYR A CA 1
ATOM 856 C C . TYR A 1 116 ? -1.384 -25.156 -9.383 1 96.44 116 TYR A C 1
ATOM 858 O O . TYR A 1 116 ? -2.256 -24.906 -10.219 1 96.44 116 TYR A O 1
ATOM 866 N N . GLN A 1 117 ? -0.231 -25.609 -9.734 1 92.25 117 GLN A N 1
ATOM 867 C CA . GLN A 1 117 ? 0.084 -25.922 -11.125 1 92.25 117 GLN A CA 1
ATOM 868 C C . GLN A 1 117 ? -0.887 -26.969 -11.688 1 92.25 117 GLN A C 1
ATOM 870 O O . GLN A 1 117 ? -1.213 -26.938 -12.875 1 92.25 117 GLN A O 1
ATOM 875 N N . SER A 1 118 ? -1.377 -27.766 -10.82 1 88.94 118 SER A N 1
ATOM 876 C CA . SER A 1 118 ? -2.258 -28.844 -11.242 1 88.94 118 SER A CA 1
ATOM 877 C C . SER A 1 118 ? -3.725 -28.484 -11.039 1 88.94 118 SER A C 1
ATOM 879 O O . SER A 1 118 ? -4.609 -29.312 -11.227 1 88.94 118 SER A O 1
ATOM 881 N N . SER A 1 119 ? -3.926 -27.266 -10.656 1 92.19 119 SER A N 1
ATOM 882 C CA . SER A 1 119 ? -5.285 -26.812 -10.383 1 92.19 119 SER A CA 1
ATOM 883 C C . SER A 1 119 ? -5.695 -25.688 -11.336 1 92.19 119 SER A C 1
ATOM 885 O O . SER A 1 119 ? -4.867 -25.172 -12.086 1 92.19 119 SER A O 1
ATOM 887 N N . ALA A 1 120 ? -6.98 -25.359 -11.328 1 94.44 120 ALA A N 1
ATOM 888 C CA . ALA A 1 120 ? -7.484 -24.234 -12.109 1 94.44 120 ALA A CA 1
ATOM 889 C C . ALA A 1 120 ? -7.555 -22.969 -11.273 1 94.44 120 ALA A C 1
ATOM 891 O O . ALA A 1 120 ? -8.016 -21.922 -11.75 1 94.44 120 ALA A O 1
ATOM 892 N N . LYS A 1 121 ? -7.059 -23.094 -10.039 1 97.81 121 LYS A N 1
ATOM 893 C CA . LYS A 1 121 ? -7.121 -21.969 -9.125 1 97.81 121 LYS A CA 1
ATOM 894 C C . LYS A 1 121 ? -6.051 -20.922 -9.453 1 97.81 121 LYS A C 1
ATOM 896 O O . LYS A 1 121 ? -4.996 -21.266 -10 1 97.81 121 LYS A O 1
ATOM 901 N N . ILE A 1 122 ? -6.254 -19.688 -9.102 1 98.75 122 ILE A N 1
ATOM 902 C CA . ILE A 1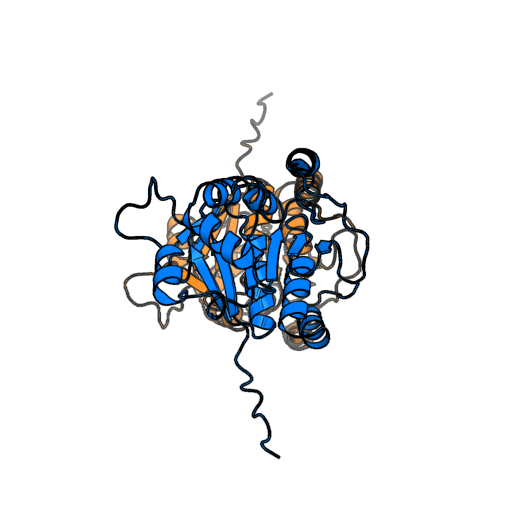 122 ? -5.496 -18.547 -9.594 1 98.75 122 ILE A CA 1
ATOM 903 C C . ILE A 1 122 ? -4.137 -18.5 -8.906 1 98.75 122 ILE A C 1
ATOM 905 O O . ILE A 1 122 ? -4.039 -18.688 -7.688 1 98.75 122 ILE A O 1
ATOM 909 N N . VAL A 1 123 ? -3.117 -18.312 -9.672 1 98.94 123 VAL A N 1
ATOM 910 C CA . VAL A 1 123 ? -1.775 -17.969 -9.203 1 98.94 123 VAL A CA 1
ATOM 911 C C . VAL A 1 123 ? -1.388 -16.578 -9.695 1 98.94 123 VAL A C 1
ATOM 913 O O . VAL A 1 123 ? -1.318 -16.344 -10.898 1 98.94 123 VAL A O 1
ATOM 916 N N . ALA A 1 124 ? -1.174 -15.695 -8.773 1 98.94 124 ALA A N 1
ATOM 917 C CA . ALA A 1 124 ? -0.898 -14.297 -9.109 1 98.94 124 ALA A CA 1
ATOM 918 C C . ALA A 1 124 ? 0.449 -13.859 -8.547 1 98.94 124 ALA A C 1
ATOM 920 O O . ALA A 1 124 ? 0.73 -14.055 -7.359 1 98.94 124 ALA A O 1
ATOM 921 N N . ALA A 1 125 ? 1.328 -13.328 -9.359 1 99 125 ALA A N 1
ATOM 922 C CA . ALA A 1 125 ? 2.662 -12.883 -8.969 1 99 125 ALA A CA 1
ATOM 923 C C . ALA A 1 125 ? 3.018 -11.562 -9.633 1 99 125 ALA A C 1
ATOM 925 O O . ALA A 1 125 ? 2.693 -11.336 -10.805 1 99 125 ALA A O 1
ATOM 926 N N . ILE A 1 126 ? 3.703 -10.68 -8.938 1 98.94 126 ILE A N 1
ATOM 927 C CA . ILE A 1 126 ? 4.004 -9.352 -9.461 1 98.94 126 ILE A CA 1
ATOM 928 C C . ILE A 1 126 ? 5.469 -9.008 -9.195 1 98.94 126 ILE A C 1
ATOM 930 O O . ILE A 1 126 ? 6.035 -9.438 -8.18 1 98.94 126 ILE A O 1
ATOM 934 N N . CYS A 1 127 ? 6.117 -8.156 -10.117 1 98.88 127 CYS A N 1
ATOM 935 C CA . CYS A 1 127 ? 7.461 -7.629 -9.914 1 98.88 127 CYS A CA 1
ATOM 936 C C . CYS A 1 127 ? 8.492 -8.75 -9.93 1 98.88 127 CYS A C 1
ATOM 938 O O . CYS A 1 127 ? 8.641 -9.445 -10.938 1 98.88 127 CYS A O 1
ATOM 940 N N . ALA A 1 128 ? 9.188 -9.016 -8.891 1 98.94 128 ALA A N 1
ATOM 941 C CA . ALA A 1 128 ? 10.234 -10.031 -8.805 1 98.94 128 ALA A CA 1
ATOM 942 C C . ALA A 1 128 ? 9.641 -11.414 -8.547 1 98.94 128 ALA A C 1
ATOM 944 O O . ALA A 1 128 ? 10.32 -12.43 -8.734 1 98.94 128 ALA A O 1
ATO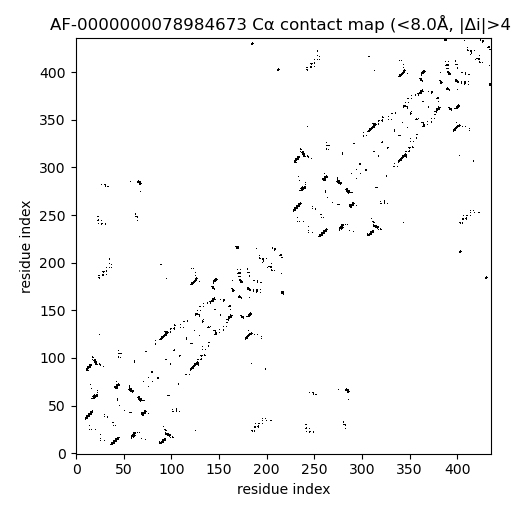M 945 N N . ALA A 1 129 ? 8.406 -11.508 -8.195 1 98.94 129 ALA A N 1
ATOM 946 C CA . ALA A 1 129 ? 7.801 -12.719 -7.641 1 98.94 129 ALA A CA 1
ATOM 947 C C . ALA A 1 129 ? 7.77 -13.844 -8.68 1 98.94 129 ALA A C 1
ATOM 949 O O . ALA A 1 129 ? 7.934 -15.016 -8.336 1 98.94 129 ALA A O 1
ATOM 950 N N . PRO A 1 130 ? 7.586 -13.586 -9.977 1 98.94 130 PRO A N 1
ATOM 951 C CA . PRO A 1 130 ? 7.582 -14.68 -10.961 1 98.94 130 PRO A CA 1
ATOM 952 C C . PRO A 1 130 ? 8.883 -15.477 -10.953 1 98.94 130 PRO A C 1
ATOM 954 O O . PRO A 1 130 ? 8.906 -16.625 -11.391 1 98.94 130 PRO A O 1
ATOM 957 N N . THR A 1 131 ? 9.977 -14.906 -10.453 1 98.94 131 THR A N 1
ATOM 958 C CA . THR A 1 13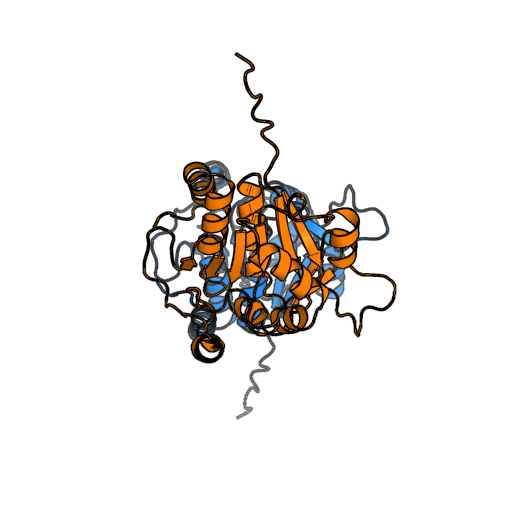1 ? 11.227 -15.648 -10.375 1 98.94 131 THR A CA 1
ATOM 959 C C . THR A 1 131 ? 11.102 -16.828 -9.406 1 98.94 131 THR A C 1
ATOM 961 O O . THR A 1 131 ? 11.891 -17.766 -9.469 1 98.94 131 THR A O 1
ATOM 964 N N . VAL A 1 132 ? 10.164 -16.734 -8.477 1 98.94 132 VAL A N 1
ATOM 965 C CA . VAL A 1 132 ? 9.914 -17.812 -7.523 1 98.94 132 VAL A CA 1
ATOM 966 C C . VAL A 1 132 ? 9.492 -19.078 -8.266 1 98.94 132 VAL A C 1
ATOM 968 O O . VAL A 1 132 ? 9.883 -20.188 -7.883 1 98.94 132 VAL A O 1
ATOM 971 N N . PHE A 1 133 ? 8.719 -18.953 -9.367 1 98.88 133 PHE A N 1
ATOM 972 C CA . PHE A 1 133 ? 8.32 -20.109 -10.172 1 98.88 133 PHE A CA 1
ATOM 973 C C . PHE A 1 133 ? 9.547 -20.812 -10.75 1 98.88 133 PHE A C 1
ATOM 975 O O . PHE A 1 133 ? 9.633 -22.031 -10.711 1 98.88 133 PHE A O 1
ATOM 982 N N . ALA A 1 134 ? 10.438 -19.969 -11.289 1 98.81 134 ALA A N 1
ATOM 983 C CA . ALA A 1 134 ? 11.656 -20.516 -11.891 1 98.81 134 ALA A CA 1
ATOM 984 C C . ALA A 1 134 ? 12.492 -21.25 -10.852 1 98.81 134 ALA A C 1
ATOM 986 O O . ALA A 1 134 ? 13.031 -22.328 -11.133 1 98.81 134 ALA A O 1
ATOM 987 N N . ALA A 1 135 ? 12.609 -20.734 -9.656 1 98.69 135 ALA A N 1
ATOM 988 C CA . ALA A 1 135 ? 13.453 -21.297 -8.602 1 98.69 135 ALA A CA 1
ATOM 989 C C . ALA A 1 135 ? 12.914 -22.641 -8.125 1 98.69 135 ALA A C 1
ATOM 991 O O . ALA A 1 135 ? 13.68 -23.484 -7.637 1 98.69 135 ALA A O 1
ATOM 992 N N . HIS A 1 136 ? 11.625 -22.781 -8.219 1 98.44 136 HIS A N 1
ATOM 993 C CA . HIS A 1 136 ? 11.008 -24.031 -7.777 1 98.44 136 HIS A CA 1
ATOM 994 C C . HIS A 1 136 ? 10.742 -24.953 -8.953 1 98.44 136 HIS A C 1
ATOM 996 O O . HIS A 1 136 ? 9.633 -25.453 -9.117 1 98.44 136 HIS A O 1
ATOM 1002 N N . GLY A 1 137 ? 11.711 -25.188 -9.797 1 98.06 137 GLY A N 1
ATOM 1003 C CA . GLY A 1 137 ? 11.672 -26.172 -10.859 1 98.06 137 GLY A CA 1
ATOM 1004 C C . GLY A 1 137 ? 10.961 -25.672 -12.109 1 98.06 137 GLY A C 1
ATOM 1005 O O . GLY A 1 137 ? 10.289 -26.438 -12.797 1 98.06 137 GLY A O 1
ATOM 1006 N N . ASN A 1 138 ? 10.977 -24.375 -12.352 1 98.44 138 ASN A N 1
ATOM 1007 C CA . ASN A 1 138 ? 10.359 -23.766 -13.523 1 98.44 138 ASN A CA 1
ATOM 1008 C C . ASN A 1 138 ? 8.867 -24.062 -13.602 1 98.44 138 ASN A C 1
ATOM 1010 O O . ASN A 1 138 ? 8.367 -24.469 -14.656 1 98.44 138 ASN A O 1
ATOM 1014 N N . LEU A 1 139 ? 8.289 -23.953 -12.461 1 98.38 139 LEU A N 1
ATOM 1015 C CA . LEU A 1 139 ? 6.836 -24.094 -12.43 1 98.38 139 LEU A CA 1
ATOM 1016 C C . LEU A 1 139 ? 6.168 -23.141 -13.422 1 98.38 139 LEU A C 1
ATOM 1018 O O . LEU A 1 139 ? 6.578 -21.984 -13.547 1 98.38 139 LEU A O 1
ATOM 1022 N N . PHE A 1 140 ? 5.125 -23.641 -14.266 1 98 140 PHE A N 1
ATOM 1023 C CA . PHE A 1 140 ? 4.359 -22.891 -15.258 1 98 140 PHE A CA 1
ATOM 1024 C C . PHE A 1 140 ? 5.227 -22.531 -16.469 1 98 140 PHE A C 1
ATOM 1026 O O . PHE A 1 140 ? 4.965 -21.547 -17.156 1 98 140 PHE A O 1
ATOM 1033 N N . ALA A 1 141 ? 6.363 -23.234 -16.625 1 97.38 141 ALA A N 1
ATOM 1034 C CA . ALA A 1 141 ? 7.211 -23.016 -17.797 1 97.38 141 ALA A CA 1
ATOM 1035 C C . ALA A 1 141 ? 6.402 -23.094 -19.078 1 97.38 141 ALA A C 1
ATOM 1037 O O . ALA A 1 141 ? 5.484 -23.906 -19.188 1 97.38 141 ALA A O 1
ATOM 1038 N N . GLY A 1 142 ? 6.832 -22.234 -20.047 1 98.31 142 GLY A N 1
ATOM 1039 C CA . GLY A 1 142 ? 6.145 -22.188 -21.328 1 98.31 142 GLY A CA 1
ATOM 1040 C C . GLY A 1 142 ? 4.984 -21.219 -21.344 1 98.31 142 GLY A C 1
ATOM 1041 O O . GLY A 1 142 ? 4.512 -20.828 -22.422 1 98.31 142 GLY A O 1
ATOM 1042 N N . ARG A 1 143 ? 4.5 -20.812 -20.219 1 98.31 143 ARG A N 1
ATOM 1043 C CA . ARG A 1 143 ? 3.352 -19.922 -20.125 1 98.31 143 ARG A CA 1
ATOM 1044 C C . ARG A 1 143 ? 3.764 -18.469 -20.344 1 98.31 143 ARG A C 1
ATOM 1046 O O . ARG A 1 143 ? 4.918 -18.109 -20.125 1 98.31 143 ARG A O 1
ATOM 1053 N N . ARG A 1 144 ? 2.826 -17.688 -20.797 1 98.5 144 ARG A N 1
ATOM 1054 C CA . ARG A 1 144 ? 3.021 -16.234 -20.875 1 98.5 144 ARG A CA 1
ATOM 1055 C C . ARG A 1 144 ? 2.959 -15.594 -19.5 1 98.5 144 ARG A C 1
ATOM 1057 O O . ARG A 1 144 ? 2.088 -15.93 -18.688 1 98.5 144 ARG A O 1
ATOM 1064 N N . LEU A 1 145 ? 3.914 -14.727 -19.188 1 98.75 145 LEU A N 1
ATOM 1065 C CA . LEU A 1 145 ? 3.904 -13.953 -17.953 1 98.75 145 LEU A CA 1
ATOM 1066 C C . LEU A 1 145 ? 4.707 -12.664 -18.109 1 98.75 145 LEU A C 1
ATOM 1068 O O . LEU A 1 145 ? 5.328 -12.438 -19.141 1 98.75 145 LEU A O 1
ATOM 1072 N N . THR A 1 146 ? 4.598 -11.742 -17.234 1 98.81 146 THR A N 1
ATOM 1073 C CA . THR A 1 146 ? 5.461 -10.57 -17.141 1 98.81 146 THR A CA 1
ATOM 1074 C C . THR A 1 146 ? 6.055 -10.445 -15.734 1 98.81 146 THR A C 1
ATOM 1076 O O . THR A 1 146 ? 5.871 -11.336 -14.898 1 98.81 146 THR A O 1
ATOM 1079 N N . SER A 1 147 ? 6.891 -9.57 -15.469 1 98.88 147 SER A N 1
ATOM 1080 C CA . SER A 1 147 ? 7.605 -9.258 -14.234 1 98.88 147 SER A CA 1
ATOM 1081 C C . SER A 1 147 ? 8.203 -7.859 -14.281 1 98.88 147 SER A C 1
ATOM 1083 O O . SER A 1 147 ? 7.988 -7.117 -15.242 1 98.88 147 SER A O 1
ATOM 1085 N N . TYR A 1 148 ? 8.797 -7.512 -13.211 1 98.88 148 TYR A N 1
ATOM 1086 C CA . TYR A 1 148 ? 9.672 -6.348 -13.336 1 98.88 148 TYR A CA 1
ATOM 1087 C C . TYR A 1 148 ? 10.664 -6.531 -14.469 1 98.88 148 TYR A C 1
ATOM 1089 O O . TYR A 1 148 ? 11.234 -7.613 -14.633 1 98.88 148 TYR A O 1
ATOM 1097 N N . PRO A 1 149 ? 10.961 -5.523 -15.25 1 98.56 149 PRO A N 1
ATOM 1098 C CA . PRO A 1 149 ? 11.719 -5.668 -16.5 1 98.56 149 PRO A CA 1
ATOM 1099 C C . PRO A 1 149 ? 13.094 -6.285 -16.281 1 98.56 149 PRO A C 1
ATOM 1101 O O . PRO A 1 149 ? 13.602 -6.996 -17.156 1 98.56 149 PRO A O 1
ATOM 1104 N N . ALA A 1 150 ? 13.719 -6.094 -15.211 1 98.62 150 ALA A N 1
ATOM 1105 C CA . ALA A 1 150 ? 15.07 -6.562 -14.93 1 98.62 150 ALA A CA 1
ATOM 1106 C C . ALA A 1 150 ? 15.141 -8.086 -14.977 1 98.62 150 ALA A C 1
ATOM 1108 O O . ALA A 1 150 ? 16.234 -8.656 -15.102 1 98.62 150 ALA A O 1
ATOM 1109 N N . PHE A 1 151 ? 13.977 -8.727 -14.891 1 98.81 151 PHE A N 1
ATOM 1110 C CA . PHE A 1 151 ? 14 -10.188 -14.805 1 98.81 151 PHE A CA 1
ATOM 1111 C C . PHE A 1 151 ? 13.586 -10.812 -16.125 1 98.81 151 PHE A C 1
ATOM 1113 O O . PHE A 1 151 ? 13.445 -12.031 -16.219 1 98.81 151 PHE A O 1
ATOM 1120 N N . LYS A 1 152 ? 13.367 -10.023 -17.156 1 98.75 152 LYS A N 1
ATOM 1121 C CA . LYS A 1 152 ? 12.93 -10.492 -18.469 1 98.75 152 LYS A CA 1
ATOM 1122 C C . LYS A 1 152 ? 13.844 -11.602 -18.984 1 98.75 152 LYS A C 1
ATOM 1124 O O . LYS A 1 152 ? 13.383 -12.703 -19.297 1 98.75 152 LYS A O 1
ATOM 1129 N N . ASP A 1 153 ? 15.133 -11.359 -19.031 1 98.69 153 ASP A N 1
ATOM 1130 C CA . ASP A 1 153 ? 16.078 -12.289 -19.641 1 98.69 153 ASP A CA 1
ATOM 1131 C C . ASP A 1 153 ? 16.172 -13.586 -18.828 1 98.69 153 ASP A C 1
ATOM 1133 O O . ASP A 1 153 ? 16.219 -14.68 -19.391 1 98.69 153 ASP A O 1
ATOM 1137 N N . SER A 1 154 ? 16.234 -13.406 -17.5 1 98.56 154 SER A N 1
ATOM 1138 C CA . SER A 1 154 ? 16.328 -14.594 -16.656 1 98.56 154 SER A CA 1
ATOM 1139 C C . SER A 1 154 ? 15.086 -15.469 -16.781 1 98.56 154 SER A C 1
ATOM 1141 O O . SER A 1 154 ? 15.188 -16.688 -16.812 1 98.56 154 SER A O 1
ATOM 1143 N N . LEU A 1 155 ? 13.922 -14.859 -16.891 1 98.88 155 LEU A N 1
ATOM 1144 C CA . LEU A 1 155 ? 12.688 -15.617 -17 1 98.88 155 LEU A CA 1
ATOM 1145 C C . LEU A 1 155 ? 12.555 -16.25 -18.391 1 98.88 155 LEU A C 1
ATOM 1147 O O . LEU A 1 155 ? 12.117 -17.391 -18.516 1 98.88 155 LEU A O 1
ATOM 1151 N N . ASN A 1 156 ? 12.906 -15.516 -19.422 1 98.69 156 ASN A N 1
ATOM 1152 C CA . ASN A 1 156 ? 12.969 -16.125 -20.75 1 98.69 156 ASN A CA 1
ATOM 1153 C C . ASN A 1 156 ? 13.93 -17.312 -20.766 1 98.69 156 ASN A C 1
ATOM 1155 O O . ASN A 1 156 ? 13.609 -18.359 -21.328 1 98.69 156 ASN A O 1
ATOM 1159 N N . GLY A 1 157 ? 15.078 -17.141 -20.141 1 98.56 157 GLY A N 1
ATOM 1160 C CA . GLY A 1 157 ? 16.062 -18.203 -20.078 1 98.56 157 GLY A CA 1
ATOM 1161 C C . GLY A 1 157 ? 15.562 -19.438 -19.344 1 98.56 157 GLY A C 1
ATOM 1162 O O . GLY A 1 157 ? 15.984 -20.562 -19.641 1 98.56 157 GLY A O 1
ATOM 1163 N N . ALA A 1 158 ? 14.641 -19.234 -18.438 1 98.56 158 ALA A N 1
ATOM 1164 C CA . ALA A 1 158 ? 14.078 -20.328 -17.641 1 98.56 158 ALA A CA 1
ATOM 1165 C C . ALA A 1 158 ? 12.906 -20.984 -18.359 1 98.56 158 ALA A C 1
ATOM 1167 O O . ALA A 1 158 ? 12.281 -21.906 -17.828 1 98.56 158 ALA A O 1
ATOM 1168 N N . GLY A 1 159 ? 12.562 -20.453 -19.547 1 98.56 159 GLY A N 1
ATOM 1169 C CA . GLY A 1 159 ? 11.602 -21.156 -20.391 1 98.56 159 GLY A CA 1
ATOM 1170 C C . GLY A 1 159 ? 10.227 -20.516 -20.391 1 98.56 159 GLY A C 1
ATOM 1171 O O . GLY A 1 159 ? 9.266 -21.094 -20.906 1 98.56 159 GLY A O 1
ATOM 1172 N N . TYR A 1 160 ? 10.078 -19.375 -19.781 1 98.81 160 TYR A N 1
ATOM 1173 C CA . TYR A 1 160 ? 8.812 -18.656 -19.812 1 98.81 160 TYR A CA 1
ATOM 1174 C C . TYR A 1 160 ? 8.695 -17.797 -21.062 1 98.81 160 TYR A C 1
ATOM 1176 O O . TYR A 1 160 ? 9.703 -17.484 -21.703 1 98.81 160 TYR A O 1
ATOM 1184 N N . ALA A 1 161 ? 7.445 -17.5 -21.484 1 98.75 161 ALA A N 1
ATOM 1185 C CA . ALA A 1 161 ? 7.195 -16.531 -22.547 1 98.75 161 ALA A CA 1
ATOM 1186 C C . ALA A 1 161 ? 6.934 -15.141 -21.969 1 98.75 161 ALA A C 1
ATOM 1188 O O . ALA A 1 161 ? 5.781 -14.703 -21.891 1 98.75 161 ALA A O 1
ATOM 1189 N N . TRP A 1 162 ? 7.977 -14.492 -21.594 1 98.56 162 TRP A N 1
ATOM 1190 C CA . TRP A 1 162 ? 7.848 -13.156 -21.016 1 98.56 162 TRP A CA 1
ATOM 1191 C C . TRP A 1 162 ? 7.242 -12.18 -22.016 1 98.56 162 TRP A C 1
ATOM 1193 O O . TRP A 1 162 ? 7.613 -12.18 -23.203 1 98.56 162 TRP A O 1
ATOM 1203 N N . GLN A 1 163 ? 6.348 -11.398 -21.562 1 97.81 163 GLN A N 1
ATOM 1204 C CA . GLN A 1 163 ? 5.641 -10.445 -22.422 1 97.81 163 GLN A CA 1
ATOM 1205 C C . GLN A 1 163 ? 5.566 -9.07 -21.781 1 97.81 163 GLN A C 1
ATOM 1207 O O . GLN A 1 163 ? 5.277 -8.953 -20.594 1 97.81 163 GLN A O 1
ATOM 1212 N N . GLU A 1 164 ? 5.871 -8.062 -22.5 1 95.19 164 GLU A N 1
ATOM 1213 C CA . GLU A 1 164 ? 5.535 -6.707 -22.094 1 95.19 164 GLU A CA 1
ATOM 1214 C C . GLU A 1 164 ? 4.031 -6.461 -22.156 1 95.19 164 GLU A C 1
ATOM 1216 O O . GLU A 1 164 ? 3.424 -6.629 -23.219 1 95.19 164 GLU A O 1
ATOM 1221 N N . PRO A 1 165 ? 3.512 -6.109 -21 1 93.62 165 PRO A N 1
ATOM 1222 C CA . PRO A 1 165 ? 2.061 -5.93 -21.078 1 93.62 165 PRO A CA 1
ATOM 1223 C C . PRO A 1 165 ? 1.656 -4.809 -22.031 1 93.62 165 PRO A C 1
ATOM 1225 O O . PRO A 1 165 ? 2.324 -3.771 -22.094 1 93.62 165 PRO A O 1
ATOM 1228 N N . GLU A 1 166 ? 0.632 -5.184 -22.875 1 81.62 166 GLU A N 1
ATOM 1229 C CA . GLU A 1 166 ? 0.059 -4.168 -23.75 1 81.62 166 GLU A CA 1
ATOM 1230 C C . GLU A 1 166 ? -0.854 -3.219 -22.984 1 81.62 166 GLU A C 1
ATOM 1232 O O . GLU A 1 166 ? -1.283 -3.529 -21.875 1 81.62 166 GLU A O 1
ATOM 1237 N N . GLN A 1 167 ? -0.96 -2.014 -23.531 1 78.94 167 GLN A N 1
ATOM 1238 C CA . GLN A 1 167 ? -1.988 -1.135 -22.984 1 78.94 167 GLN A CA 1
ATOM 1239 C C . GLN A 1 167 ? -3.383 -1.719 -23.188 1 78.94 167 GLN A C 1
ATOM 1241 O O . GLN A 1 167 ? -3.838 -1.852 -24.328 1 78.94 167 GLN A O 1
ATOM 1246 N N . SER A 1 168 ? -3.881 -2.432 -22.219 1 86.44 168 SER A N 1
ATOM 1247 C CA . SER A 1 168 ? -5.227 -2.998 -22.234 1 86.44 168 SER A CA 1
ATOM 1248 C C . SER A 1 168 ? -6.156 -2.256 -21.281 1 86.44 168 SER A C 1
ATOM 1250 O O . SER A 1 168 ? -5.699 -1.471 -20.453 1 86.44 168 SER A O 1
ATOM 1252 N N . PRO A 1 169 ? -7.398 -2.455 -21.406 1 91.19 169 PRO A N 1
ATOM 1253 C CA . PRO A 1 169 ? -8.344 -1.823 -20.484 1 91.19 169 PRO A CA 1
ATOM 1254 C C . PRO A 1 169 ? -8.086 -2.201 -19.031 1 91.19 169 PRO A C 1
ATOM 1256 O O . PRO A 1 169 ? -8.367 -1.413 -18.125 1 91.19 169 PRO A O 1
ATOM 1259 N N . ASN A 1 170 ? -7.457 -3.359 -18.781 1 90.88 170 ASN A N 1
ATOM 1260 C CA . ASN A 1 170 ? -7.188 -3.801 -17.422 1 90.88 170 ASN A CA 1
ATOM 1261 C C . ASN A 1 170 ? -5.777 -3.412 -16.969 1 90.88 170 ASN A C 1
ATOM 1263 O O . ASN A 1 170 ? -5.363 -3.744 -15.859 1 90.88 170 ASN A O 1
ATOM 1267 N N . GLY A 1 171 ? -5.195 -2.719 -17.797 1 93.94 171 GLY A N 1
ATOM 1268 C CA . GLY A 1 171 ? -3.891 -2.186 -17.438 1 93.94 171 GLY A CA 1
ATOM 1269 C C . GLY A 1 171 ? -2.748 -3.131 -17.766 1 93.94 171 GLY A C 1
ATOM 1270 O O . GLY A 1 171 ? -2.854 -3.945 -18.672 1 93.94 171 GLY A O 1
ATOM 1271 N N . ARG A 1 172 ? -1.626 -2.988 -17.188 1 95 172 ARG A N 1
ATOM 1272 C CA . ARG A 1 172 ? -0.386 -3.697 -17.484 1 95 172 ARG A CA 1
ATOM 1273 C C . ARG A 1 172 ? -0.309 -5.016 -16.734 1 95 172 ARG A C 1
ATOM 1275 O O . ARG A 1 172 ? 0.502 -5.164 -15.812 1 95 172 ARG A O 1
ATOM 1282 N N . VAL A 1 173 ? -1.141 -5.914 -17.141 1 98.25 173 VAL A N 1
ATOM 1283 C CA . VAL A 1 173 ? -1.274 -7.25 -16.562 1 98.25 173 VAL A CA 1
ATOM 1284 C C . VAL A 1 173 ? -1.217 -8.297 -17.688 1 98.25 173 VAL A C 1
ATOM 1286 O O . VAL A 1 173 ? -1.755 -8.078 -18.766 1 98.25 173 VAL A O 1
ATOM 1289 N N . VAL A 1 174 ? -0.5 -9.383 -17.5 1 98.44 174 VAL A N 1
ATOM 1290 C CA . VAL A 1 174 ? -0.511 -10.531 -18.391 1 98.44 174 VAL A CA 1
ATOM 1291 C C . VAL A 1 174 ? -1.235 -11.703 -17.719 1 98.44 174 VAL A C 1
ATOM 1293 O O . VAL A 1 174 ? -0.883 -12.102 -16.609 1 98.44 174 VAL A O 1
ATOM 1296 N N . ARG A 1 175 ? -2.287 -12.195 -18.344 1 97.12 175 ARG A N 1
ATOM 1297 C CA . ARG A 1 175 ? -3.012 -13.359 -17.844 1 97.12 175 ARG A CA 1
ATOM 1298 C C . ARG A 1 175 ? -2.928 -14.516 -18.844 1 97.12 175 ARG A C 1
ATOM 1300 O O . ARG A 1 175 ? -3.232 -14.344 -20.031 1 97.12 175 ARG A O 1
ATOM 1307 N N . ASP A 1 176 ? -2.441 -15.586 -18.406 1 97.69 176 ASP A N 1
ATOM 1308 C CA . ASP A 1 176 ? -2.439 -16.859 -19.125 1 97.69 176 ASP A CA 1
ATOM 1309 C C . ASP A 1 176 ? -3.201 -17.922 -18.359 1 97.69 176 ASP A C 1
ATOM 1311 O O . ASP A 1 176 ? -2.619 -18.625 -17.531 1 97.69 176 ASP A O 1
ATOM 1315 N N . GLY A 1 177 ? -4.52 -18.062 -18.672 1 96.44 177 GLY A N 1
ATOM 1316 C CA . GLY A 1 177 ? -5.352 -18.938 -17.875 1 96.44 177 GLY A CA 1
ATOM 1317 C C . GLY A 1 177 ? -5.438 -18.531 -16.422 1 96.44 177 GLY A C 1
ATOM 1318 O O . GLY A 1 177 ? -5.875 -17.422 -16.109 1 96.44 177 GLY A O 1
ATOM 1319 N N . ASN A 1 178 ? -4.965 -19.391 -15.547 1 97.38 178 ASN A N 1
ATOM 1320 C CA . ASN A 1 178 ? -5.066 -19.125 -14.117 1 97.38 178 ASN A CA 1
ATOM 1321 C C . ASN A 1 178 ? -3.834 -18.391 -13.594 1 97.38 178 ASN A C 1
ATOM 1323 O O . ASN A 1 178 ? -3.742 -18.094 -12.406 1 97.38 178 ASN A O 1
ATOM 1327 N N . LEU A 1 179 ? -2.881 -18.078 -14.469 1 98.69 179 LEU A N 1
ATOM 1328 C CA . LEU A 1 179 ? -1.679 -17.344 -14.094 1 98.69 179 LEU A CA 1
ATOM 1329 C C . LEU A 1 179 ? -1.83 -15.859 -14.398 1 98.69 179 LEU A C 1
ATOM 1331 O O . LEU A 1 179 ? -2.02 -15.477 -15.555 1 98.69 179 LEU A O 1
ATOM 1335 N N . ILE A 1 180 ? -1.812 -15.008 -13.367 1 98.75 180 ILE A N 1
ATOM 1336 C CA . ILE A 1 180 ? -1.927 -13.562 -13.508 1 98.75 180 ILE A CA 1
ATOM 1337 C C . ILE A 1 180 ? -0.652 -12.891 -12.992 1 98.75 180 ILE A C 1
ATOM 1339 O O . ILE A 1 180 ? -0.262 -13.086 -11.844 1 98.75 180 ILE A O 1
ATOM 1343 N N . THR A 1 181 ? 0.075 -12.148 -13.852 1 98.88 181 THR A N 1
ATOM 1344 C CA . THR A 1 181 ? 1.313 -11.492 -13.445 1 98.88 181 THR A CA 1
ATOM 1345 C C . THR A 1 181 ? 1.303 -10.016 -13.852 1 98.88 181 THR A C 1
ATOM 1347 O O . THR A 1 181 ? 0.581 -9.625 -14.766 1 98.88 181 THR A O 1
ATOM 1350 N N . SER A 1 182 ? 1.998 -9.211 -13.156 1 98.75 182 SER A N 1
ATOM 1351 C CA . SER A 1 182 ? 2.174 -7.793 -13.445 1 98.75 182 SER A CA 1
ATOM 1352 C C . SER A 1 182 ? 3.594 -7.336 -13.133 1 98.75 182 SER A C 1
ATOM 1354 O O . SER A 1 182 ? 4.457 -8.148 -12.812 1 98.75 182 SER A O 1
ATOM 1356 N N . MET A 1 183 ? 3.906 -6.086 -13.242 1 98.62 183 MET A N 1
ATOM 1357 C CA . MET A 1 183 ? 5.285 -5.676 -13.484 1 98.62 183 MET A CA 1
ATOM 1358 C C . MET A 1 183 ? 5.93 -5.148 -12.211 1 98.62 183 MET A C 1
ATOM 1360 O O . MET A 1 183 ? 7.109 -5.402 -11.953 1 98.62 183 MET A O 1
ATOM 1364 N N . GLY A 1 184 ? 5.18 -4.32 -11.43 1 98.69 184 GLY A N 1
ATOM 1365 C CA . GLY A 1 184 ? 5.789 -3.682 -10.273 1 98.69 184 GLY A CA 1
ATOM 1366 C C . GLY A 1 184 ? 4.824 -2.801 -9.508 1 98.69 184 GLY A C 1
ATOM 1367 O O . GLY A 1 184 ? 3.607 -2.93 -9.648 1 98.69 184 GLY A O 1
ATOM 1368 N N . PRO A 1 185 ? 5.375 -1.901 -8.617 1 98.81 185 PRO A N 1
ATOM 1369 C CA . PRO A 1 185 ? 4.535 -1.094 -7.73 1 98.81 185 PRO A CA 1
ATOM 1370 C C . PRO A 1 185 ? 3.457 -0.317 -8.484 1 98.81 185 PRO A C 1
ATOM 1372 O O . PRO A 1 185 ? 2.291 -0.316 -8.078 1 98.81 185 PRO A O 1
ATOM 1375 N N . ALA A 1 186 ? 3.77 0.228 -9.625 1 97.56 186 ALA A N 1
ATOM 1376 C CA . ALA A 1 186 ? 2.863 1.103 -10.367 1 97.56 186 ALA A CA 1
ATOM 1377 C C . ALA A 1 186 ? 1.677 0.319 -10.922 1 97.56 186 ALA A C 1
ATOM 1379 O O . ALA A 1 186 ? 0.673 0.908 -11.336 1 97.56 186 ALA A O 1
ATOM 1380 N N . THR A 1 187 ? 1.794 -0.959 -11.016 1 98.06 187 THR A N 1
ATOM 1381 C CA . THR A 1 187 ? 0.762 -1.762 -11.656 1 98.06 187 THR A CA 1
ATOM 1382 C C . THR A 1 187 ? 0.008 -2.604 -10.633 1 98.06 187 THR A C 1
ATOM 1384 O O . THR A 1 187 ? -0.764 -3.492 -11 1 98.06 187 THR A O 1
ATOM 1387 N N . SER A 1 188 ? 0.215 -2.305 -9.344 1 98.81 188 SER A N 1
ATOM 1388 C CA . SER A 1 188 ? -0.347 -3.107 -8.266 1 98.81 188 SER A CA 1
ATOM 1389 C C . SER A 1 188 ? -1.87 -3.033 -8.25 1 98.81 188 SER A C 1
ATOM 1391 O O . SER A 1 188 ? -2.543 -4.02 -7.953 1 98.81 188 SER A O 1
ATOM 1393 N N . PHE A 1 189 ? -2.451 -1.842 -8.625 1 98.81 189 PHE A N 1
ATOM 1394 C CA . PHE A 1 189 ? -3.904 -1.713 -8.664 1 98.81 189 PHE A CA 1
ATOM 1395 C C . PHE A 1 189 ? -4.496 -2.562 -9.781 1 98.81 189 PHE A C 1
ATOM 1397 O O . PHE A 1 189 ? -5.445 -3.318 -9.555 1 98.81 189 PHE A O 1
ATOM 1404 N N . ASP A 1 190 ? -3.938 -2.467 -10.961 1 98.56 190 ASP A N 1
ATOM 1405 C CA . ASP A 1 190 ? -4.391 -3.275 -12.086 1 98.56 190 ASP A CA 1
ATOM 1406 C C . ASP A 1 190 ? -4.297 -4.766 -11.766 1 98.56 190 ASP A C 1
ATOM 1408 O O . ASP A 1 190 ? -5.23 -5.523 -12.047 1 98.56 190 ASP A O 1
ATOM 1412 N N . PHE A 1 191 ? -3.197 -5.121 -11.195 1 98.81 191 PHE A N 1
ATOM 1413 C CA . PHE A 1 191 ? -2.922 -6.492 -10.789 1 98.81 191 PHE A CA 1
ATOM 1414 C C . PHE A 1 191 ? -3.994 -7 -9.836 1 98.81 191 PHE A C 1
ATOM 1416 O O . PHE A 1 191 ? -4.621 -8.031 -10.086 1 98.81 191 PHE A O 1
ATOM 1423 N N . ALA A 1 192 ? -4.262 -6.242 -8.773 1 98.94 192 ALA A N 1
ATOM 1424 C CA . ALA A 1 192 ? -5.188 -6.648 -7.719 1 98.94 192 ALA A CA 1
ATOM 1425 C C . ALA A 1 192 ? -6.625 -6.684 -8.234 1 98.94 192 ALA A C 1
ATOM 1427 O O . ALA A 1 192 ? -7.375 -7.613 -7.93 1 98.94 192 ALA A O 1
ATOM 1428 N N . LEU A 1 193 ? -6.988 -5.703 -9.039 1 98.94 193 LEU A N 1
ATOM 1429 C CA . LEU A 1 193 ? -8.336 -5.633 -9.586 1 98.94 193 LEU A CA 1
ATOM 1430 C C . LEU A 1 193 ? -8.578 -6.77 -10.57 1 98.94 193 LEU A C 1
ATOM 1432 O O . LEU A 1 193 ? -9.68 -7.328 -10.625 1 98.94 193 LEU A O 1
ATOM 1436 N N . THR A 1 194 ? -7.543 -7.16 -11.359 1 98.75 194 THR A N 1
ATOM 1437 C CA . THR A 1 194 ? -7.66 -8.289 -12.273 1 98.75 194 THR A CA 1
ATOM 1438 C C . THR A 1 194 ? -7.879 -9.586 -11.508 1 98.75 194 THR A C 1
ATOM 1440 O O . THR A 1 194 ? -8.727 -10.398 -11.883 1 98.75 194 THR A O 1
ATOM 1443 N N . VAL A 1 195 ? -7.156 -9.766 -10.406 1 98.94 195 VAL A N 1
ATOM 1444 C CA . VAL A 1 195 ? -7.344 -10.945 -9.562 1 98.94 195 VAL A CA 1
ATOM 1445 C C . VAL A 1 195 ? -8.734 -10.914 -8.938 1 98.94 195 VAL A C 1
ATOM 1447 O O . VAL A 1 195 ? -9.43 -11.93 -8.906 1 98.94 195 VAL A O 1
ATOM 1450 N N . GLY A 1 196 ? -9.156 -9.734 -8.422 1 98.88 196 GLY A N 1
ATOM 1451 C CA . GLY A 1 196 ? -10.484 -9.594 -7.852 1 98.88 196 GLY A CA 1
ATOM 1452 C C . GLY A 1 196 ? -11.594 -9.953 -8.828 1 98.88 196 GLY A C 1
ATOM 1453 O O . GLY A 1 196 ? -12.523 -10.688 -8.477 1 98.88 196 GLY A O 1
ATOM 1454 N N . ALA A 1 197 ? -11.43 -9.445 -10.055 1 98.69 197 ALA A N 1
ATOM 1455 C CA . ALA A 1 197 ? -12.422 -9.75 -11.086 1 98.69 197 ALA A CA 1
ATOM 1456 C C . ALA A 1 197 ? -12.453 -11.242 -11.391 1 98.69 197 ALA A C 1
ATOM 1458 O O . ALA A 1 197 ? -13.531 -11.82 -11.57 1 98.69 197 ALA A O 1
ATOM 1459 N N . ALA A 1 198 ? -11.312 -11.891 -11.445 1 98.56 198 ALA A N 1
ATOM 1460 C CA . ALA A 1 198 ? -11.219 -13.312 -11.75 1 98.56 198 ALA A CA 1
ATOM 1461 C C . ALA A 1 198 ? -11.914 -14.148 -10.672 1 98.56 198 ALA A C 1
ATOM 1463 O O . ALA A 1 198 ? -12.492 -15.195 -10.969 1 98.56 198 ALA A O 1
ATOM 1464 N N . LEU A 1 199 ? -11.883 -13.68 -9.391 1 98.62 199 LEU A N 1
ATOM 1465 C CA . LEU A 1 199 ? -12.406 -14.453 -8.273 1 98.62 199 LEU A CA 1
ATOM 1466 C C . LEU A 1 199 ? -13.883 -14.141 -8.047 1 98.62 199 LEU A C 1
ATOM 1468 O O . LEU A 1 199 ? -14.594 -14.914 -7.402 1 98.62 199 LEU A O 1
ATOM 1472 N N . THR A 1 200 ? -14.281 -12.984 -8.516 1 98.25 200 THR A N 1
ATOM 1473 C CA . THR A 1 200 ? -15.68 -12.586 -8.383 1 98.25 200 THR A CA 1
ATOM 1474 C C . THR A 1 200 ? -16.312 -12.359 -9.758 1 98.25 200 THR A C 1
ATOM 1476 O O . THR A 1 200 ? -16.609 -13.32 -10.469 1 98.25 200 THR A O 1
ATOM 1479 N N . ASN A 1 201 ? -16.344 -11.125 -10.211 1 98.06 201 ASN A N 1
ATOM 1480 C CA . ASN A 1 201 ? -16.75 -10.734 -11.562 1 98.06 201 ASN A CA 1
ATOM 1481 C C . ASN A 1 201 ? -16.297 -9.312 -11.891 1 98.06 201 ASN A C 1
ATOM 1483 O O . ASN A 1 201 ? -15.883 -8.562 -11 1 98.06 201 ASN A O 1
ATOM 1487 N N . GLN A 1 202 ? -16.391 -8.977 -13.109 1 97.62 202 GLN A N 1
ATOM 1488 C CA . GLN A 1 202 ? -15.93 -7.695 -13.625 1 97.62 202 GLN A CA 1
ATOM 1489 C C . GLN A 1 202 ? -16.656 -6.535 -12.945 1 97.62 202 GLN A C 1
ATOM 1491 O O . GLN A 1 202 ? -16.031 -5.531 -12.594 1 97.62 202 GLN A O 1
ATOM 1496 N N . GLU A 1 203 ? -17.859 -6.629 -12.727 1 98.38 203 GLU A N 1
ATOM 1497 C CA . GLU A 1 203 ? -18.672 -5.562 -12.148 1 98.38 203 GLU A CA 1
ATOM 1498 C C . GLU A 1 203 ? -18.234 -5.246 -10.719 1 98.38 203 GLU A C 1
ATOM 1500 O O . GLU A 1 203 ? -18.109 -4.078 -10.352 1 98.38 203 GLU A O 1
ATOM 1505 N N . THR A 1 204 ? -18 -6.305 -9.938 1 98.62 204 THR A N 1
ATOM 1506 C CA . THR A 1 204 ? -17.531 -6.133 -8.562 1 98.62 204 THR A CA 1
ATOM 1507 C C . THR A 1 204 ? -16.203 -5.375 -8.523 1 98.62 204 THR A C 1
ATOM 1509 O O . THR A 1 204 ? -16.062 -4.41 -7.773 1 98.62 204 THR A O 1
ATOM 1512 N N . ALA A 1 205 ? -15.281 -5.754 -9.344 1 98.81 205 ALA A N 1
ATOM 1513 C CA . ALA A 1 205 ? -13.969 -5.117 -9.383 1 98.81 205 ALA A CA 1
ATOM 1514 C C . ALA A 1 205 ? -14.078 -3.664 -9.836 1 98.81 205 ALA A C 1
ATOM 1516 O O . ALA A 1 205 ? -13.367 -2.793 -9.328 1 98.81 205 ALA A O 1
ATOM 1517 N N . GLU A 1 206 ? -14.961 -3.383 -10.789 1 98.69 206 GLU A N 1
ATOM 1518 C CA . GLU A 1 206 ? -15.156 -2.02 -11.273 1 98.69 206 GLU A CA 1
ATOM 1519 C C . GLU A 1 206 ? -15.734 -1.123 -10.188 1 98.69 206 GLU A C 1
ATOM 1521 O O . GLU A 1 206 ? -15.352 0.043 -10.062 1 98.69 206 GLU A O 1
ATOM 1526 N N . LYS A 1 207 ? -16.609 -1.645 -9.461 1 98.81 207 LYS A N 1
ATOM 1527 C CA . LYS A 1 207 ? -17.188 -0.891 -8.352 1 98.81 207 LYS A CA 1
ATOM 1528 C C . LYS A 1 207 ? -16.125 -0.556 -7.309 1 98.81 207 LYS A C 1
ATOM 1530 O O . LYS A 1 207 ? -16.078 0.562 -6.793 1 98.81 207 LYS A O 1
ATOM 1535 N N . VAL A 1 208 ? -15.281 -1.53 -7.012 1 98.94 208 VAL A N 1
ATOM 1536 C CA . VAL A 1 208 ? -14.188 -1.328 -6.07 1 98.94 208 VAL A CA 1
ATOM 1537 C C . VAL A 1 208 ? -13.227 -0.276 -6.609 1 98.94 208 VAL A C 1
ATOM 1539 O O . VAL A 1 208 ? -12.812 0.629 -5.883 1 98.94 208 VAL A O 1
ATOM 1542 N N . ALA A 1 209 ? -12.906 -0.374 -7.902 1 98.88 209 ALA A N 1
ATOM 1543 C CA . ALA A 1 209 ? -12.031 0.611 -8.531 1 98.88 209 ALA A CA 1
ATOM 1544 C C . ALA A 1 209 ? -12.617 2.016 -8.43 1 98.88 209 ALA A C 1
ATOM 1546 O O . ALA A 1 209 ? -11.914 2.963 -8.062 1 98.88 209 ALA A O 1
ATOM 1547 N N . SER A 1 210 ? -13.875 2.148 -8.703 1 98.75 210 SER A N 1
ATOM 1548 C CA . SER A 1 210 ? -14.555 3.439 -8.664 1 98.75 210 SER A CA 1
ATOM 1549 C C . SER A 1 210 ? -14.531 4.035 -7.258 1 98.75 210 SER A C 1
ATOM 1551 O O . SER A 1 210 ? -14.273 5.227 -7.09 1 98.75 210 SER A O 1
ATOM 1553 N N . ALA A 1 211 ? -14.742 3.207 -6.273 1 98.75 211 ALA A N 1
ATOM 1554 C CA . ALA A 1 211 ? -14.758 3.664 -4.887 1 98.75 211 ALA A CA 1
ATOM 1555 C C . ALA A 1 211 ? -13.367 4.129 -4.445 1 98.75 211 ALA A C 1
ATOM 1557 O O . ALA A 1 211 ? -13.242 4.945 -3.531 1 98.75 211 ALA A O 1
ATOM 1558 N N . MET A 1 212 ? -12.328 3.635 -5.121 1 98.81 212 MET A N 1
ATOM 1559 C CA . MET A 1 212 ? -10.961 4.027 -4.805 1 98.81 212 MET A CA 1
ATOM 1560 C C . MET A 1 212 ? -10.508 5.188 -5.684 1 98.81 212 MET A C 1
ATOM 1562 O O . MET A 1 212 ? -9.352 5.609 -5.617 1 98.81 212 MET A O 1
ATOM 1566 N N . LEU A 1 213 ? -11.438 5.621 -6.574 1 98.12 213 LEU A N 1
ATOM 1567 C CA . LEU A 1 213 ? -11.18 6.711 -7.512 1 98.12 213 LEU A CA 1
ATOM 1568 C C . LEU A 1 213 ? -10.164 6.297 -8.57 1 98.12 213 LEU A C 1
ATOM 1570 O O . LEU A 1 213 ? -9.383 7.121 -9.039 1 98.12 213 LEU A O 1
ATOM 1574 N N . TYR A 1 214 ? -10.07 5.02 -8.781 1 97.94 214 TYR A N 1
ATOM 1575 C CA . TYR A 1 214 ? -9.172 4.449 -9.781 1 97.94 214 TYR A CA 1
ATOM 1576 C C . TYR A 1 214 ? -9.922 4.129 -11.07 1 97.94 214 TYR A C 1
ATOM 1578 O O . TYR A 1 214 ? -10.797 3.266 -11.086 1 97.94 214 TYR A O 1
ATOM 1586 N N . LYS A 1 215 ? -9.625 4.84 -12.141 1 95.94 215 LYS A N 1
ATOM 1587 C CA . LYS A 1 215 ? -10.266 4.559 -13.422 1 95.94 215 LYS A CA 1
ATOM 1588 C C . LYS A 1 215 ? -9.82 3.215 -13.977 1 95.94 215 LYS A C 1
ATOM 1590 O O . LYS A 1 215 ? -8.68 3.074 -14.43 1 95.94 215 LYS A O 1
ATOM 1595 N N . TRP A 1 216 ? -10.719 2.242 -13.992 1 97 216 TRP A N 1
ATOM 1596 C CA . TRP A 1 216 ? -10.461 0.863 -14.391 1 97 216 TRP A CA 1
ATOM 1597 C C . TRP A 1 216 ? -11.758 0.15 -14.766 1 97 216 TRP A C 1
ATOM 1599 O O . TRP A 1 216 ? -12.742 0.221 -14.039 1 97 216 TRP A O 1
ATOM 1609 N N . PRO A 1 217 ? -12 -0.311 -15.922 1 96.44 217 PRO A N 1
ATOM 1610 C CA . PRO A 1 217 ? -10.984 -0.348 -16.969 1 96.44 217 PRO A CA 1
ATOM 1611 C C . PRO A 1 217 ? -10.609 1.042 -17.484 1 96.44 217 PRO A C 1
ATOM 1613 O O . PRO A 1 217 ? -11.391 1.984 -17.344 1 96.44 217 PRO A O 1
ATOM 1616 N N . HIS A 1 218 ? -9.406 1.078 -17.953 1 94.06 218 HIS A N 1
ATOM 1617 C CA . HIS A 1 218 ? -8.891 2.359 -18.422 1 94.06 218 HIS A CA 1
ATOM 1618 C C . HIS A 1 218 ? -9.594 2.799 -19.703 1 94.06 218 HIS A C 1
ATOM 1620 O O . HIS A 1 218 ? -10.031 1.96 -20.484 1 94.06 218 HIS A O 1
ATOM 1626 N N . MET B 1 1 ? 37.156 30.688 2.561 1 33.84 1 MET B N 1
ATOM 1627 C CA . MET B 1 1 ? 35.688 30.766 2.463 1 33.84 1 MET B CA 1
ATOM 1628 C C . MET B 1 1 ? 35.062 29.5 3.037 1 33.84 1 MET B C 1
ATOM 1630 O O . MET B 1 1 ? 35.406 28.391 2.652 1 33.84 1 MET B O 1
ATOM 1634 N N . ALA B 1 2 ? 34.531 29.609 4.305 1 35.94 2 ALA B N 1
ATOM 1635 C CA . ALA B 1 2 ? 34.094 28.438 5.051 1 35.94 2 ALA B CA 1
ATOM 1636 C C . ALA B 1 2 ? 33.125 27.594 4.223 1 35.94 2 ALA B C 1
ATOM 1638 O O . ALA B 1 2 ? 32.094 28.109 3.736 1 35.94 2 ALA B O 1
ATOM 1639 N N . MET B 1 3 ? 33.5 26.75 3.492 1 34.59 3 MET B N 1
ATOM 1640 C CA . MET B 1 3 ? 32.594 25.859 2.766 1 34.59 3 MET B CA 1
ATOM 1641 C C . MET B 1 3 ? 31.484 25.359 3.666 1 34.59 3 MET B C 1
ATOM 1643 O O . MET B 1 3 ? 31.734 24.812 4.734 1 34.59 3 MET B O 1
ATOM 1647 N N . SER B 1 4 ? 30.5 26.25 3.934 1 37.62 4 SER B N 1
ATOM 1648 C CA . SER B 1 4 ? 29.359 25.734 4.672 1 37.62 4 SER B CA 1
ATOM 1649 C C . SER B 1 4 ? 29.141 24.25 4.387 1 37.62 4 SER B C 1
ATOM 1651 O O . SER B 1 4 ? 28.953 23.859 3.234 1 37.62 4 SER B O 1
ATOM 1653 N N . VAL B 1 5 ? 29.953 23.359 4.855 1 37.81 5 VAL B N 1
ATOM 1654 C CA . VAL B 1 5 ? 29.609 21.938 4.84 1 37.81 5 VAL B CA 1
ATOM 1655 C C . VAL B 1 5 ? 28.094 21.781 4.969 1 37.81 5 VAL B C 1
ATOM 1657 O O . VAL B 1 5 ? 27.516 22.156 5.988 1 37.81 5 VAL B O 1
ATOM 1660 N N . ALA B 1 6 ? 27.406 22.266 4.004 1 40.84 6 ALA B N 1
ATOM 1661 C CA . ALA B 1 6 ? 25.969 22.016 3.982 1 40.84 6 ALA B CA 1
ATOM 1662 C C . ALA B 1 6 ? 25.609 20.766 4.777 1 40.84 6 ALA B C 1
ATOM 1664 O O . ALA B 1 6 ? 26.062 19.672 4.449 1 40.84 6 ALA B O 1
ATOM 1665 N N . ASN B 1 7 ? 25.719 20.641 6.043 1 45.31 7 ASN B N 1
ATOM 1666 C CA . ASN B 1 7 ? 25.328 19.531 6.922 1 45.31 7 ASN B CA 1
ATOM 1667 C C . ASN B 1 7 ? 24.141 18.75 6.363 1 45.31 7 ASN B C 1
ATOM 1669 O O . ASN B 1 7 ? 23.016 19.234 6.406 1 45.31 7 ASN B O 1
ATOM 1673 N N . ASN B 1 8 ? 24.156 18.078 5.23 1 56.06 8 ASN B N 1
ATOM 1674 C CA . ASN B 1 8 ? 23.312 17.312 4.312 1 56.06 8 ASN B CA 1
ATOM 1675 C C . ASN B 1 8 ? 22.484 16.266 5.051 1 56.06 8 ASN B C 1
ATOM 1677 O O . ASN B 1 8 ? 22.656 15.07 4.836 1 56.06 8 ASN B O 1
ATOM 1681 N N . LEU B 1 9 ? 21.922 16.594 6.266 1 79.12 9 LEU B N 1
ATOM 1682 C CA . LEU B 1 9 ? 21.172 15.625 7.055 1 79.12 9 LEU B CA 1
ATOM 1683 C C . LEU B 1 9 ? 19.906 15.195 6.324 1 79.12 9 LEU B C 1
ATOM 1685 O O . LEU B 1 9 ? 19.234 16.016 5.688 1 79.12 9 LEU B O 1
ATOM 1689 N N . LYS B 1 10 ? 19.578 13.906 6.359 1 93.38 10 LYS B N 1
ATOM 1690 C CA . LYS B 1 10 ? 18.406 13.281 5.773 1 93.38 10 LYS B CA 1
ATOM 1691 C C . LYS B 1 10 ? 17.125 13.914 6.305 1 93.38 10 LYS B C 1
ATOM 1693 O O . LYS B 1 10 ? 17 14.188 7.5 1 93.38 10 LYS B O 1
ATOM 1698 N N . LYS B 1 11 ? 16.266 14.414 5.367 1 98.31 11 LYS B N 1
ATOM 1699 C CA . LYS B 1 11 ? 14.969 14.938 5.781 1 98.31 11 LYS B CA 1
ATOM 1700 C C . LYS B 1 11 ? 14.195 13.898 6.594 1 98.31 11 LYS B C 1
ATOM 1702 O O . LYS B 1 11 ? 14.344 12.695 6.371 1 98.31 11 LYS B O 1
ATOM 1707 N N . ARG B 1 12 ? 13.414 14.367 7.531 1 98.5 12 ARG B N 1
ATOM 1708 C CA . ARG B 1 12 ? 12.625 13.5 8.406 1 98.5 12 ARG B CA 1
ATOM 1709 C C . ARG B 1 12 ? 11.133 13.688 8.156 1 98.5 12 ARG B C 1
ATOM 1711 O O . ARG B 1 12 ? 10.664 14.812 7.973 1 98.5 12 ARG B O 1
ATOM 1718 N N . ALA B 1 13 ? 10.406 12.586 8.094 1 98.88 13 ALA B N 1
ATOM 1719 C CA . ALA B 1 13 ? 8.945 12.609 8.008 1 98.88 13 ALA B CA 1
ATOM 1720 C C . ALA B 1 13 ? 8.328 11.742 9.094 1 98.88 13 ALA B C 1
ATOM 1722 O O . ALA B 1 13 ? 8.898 10.719 9.484 1 98.88 13 ALA B O 1
ATOM 1723 N N . LEU B 1 14 ? 7.254 12.156 9.625 1 98.94 14 LEU B N 1
ATOM 1724 C CA . LEU B 1 14 ? 6.449 11.406 10.586 1 98.94 14 LEU B CA 1
ATOM 1725 C C . LEU B 1 14 ? 5.117 10.992 9.969 1 98.94 14 LEU B C 1
ATOM 1727 O O . LEU B 1 14 ? 4.305 11.844 9.602 1 98.94 14 LEU B O 1
ATOM 1731 N N . ALA B 1 15 ? 4.953 9.711 9.797 1 99 15 ALA B N 1
ATOM 1732 C CA . ALA B 1 15 ? 3.688 9.172 9.305 1 99 15 ALA B CA 1
ATOM 1733 C C . ALA B 1 15 ? 2.83 8.656 10.453 1 99 15 ALA B C 1
ATOM 1735 O O . ALA B 1 15 ? 3.273 7.805 11.227 1 99 15 ALA B O 1
ATOM 1736 N N . LEU B 1 16 ? 1.628 9.18 10.555 1 98.94 16 LEU B N 1
ATOM 1737 C CA . LEU B 1 16 ? 0.746 8.758 11.641 1 98.94 16 LEU B CA 1
ATOM 1738 C C . LEU B 1 16 ? -0.024 7.496 11.25 1 98.94 16 LEU B C 1
ATOM 1740 O O . LEU B 1 16 ? -0.472 7.367 10.109 1 98.94 16 LEU B O 1
ATOM 1744 N N . LEU B 1 17 ? -0.107 6.605 12.141 1 98.88 17 LEU B N 1
ATOM 1745 C CA . LEU B 1 17 ? -0.865 5.363 12.023 1 98.88 17 LEU B CA 1
ATOM 1746 C C . LEU B 1 17 ? -1.863 5.227 13.164 1 98.88 17 LEU B C 1
ATOM 1748 O O . LEU B 1 17 ? -1.5 5.383 14.336 1 98.88 17 LEU B O 1
ATOM 1752 N N . ALA B 1 18 ? -3.094 5.02 12.867 1 98.31 18 ALA B N 1
ATOM 1753 C CA . ALA B 1 18 ? -4.141 4.703 13.836 1 98.31 18 ALA B CA 1
ATOM 1754 C C . ALA B 1 18 ? -4.934 3.475 13.398 1 98.31 18 ALA B C 1
ATOM 1756 O O . ALA B 1 18 ? -4.969 3.133 12.219 1 98.31 18 ALA B O 1
ATOM 1757 N N . ALA B 1 19 ? -5.551 2.777 14.367 1 97.5 19 ALA B N 1
ATOM 1758 C CA . ALA B 1 19 ? -6.5 1.729 14 1 97.5 19 ALA B CA 1
ATOM 1759 C C . ALA B 1 19 ? -7.551 2.256 13.031 1 97.5 19 ALA B C 1
ATOM 1761 O O . ALA B 1 19 ? -8.133 3.324 13.25 1 97.5 19 ALA B O 1
ATOM 1762 N N . GLY B 1 20 ? -7.66 1.572 11.914 1 98.5 20 GLY B N 1
ATOM 1763 C CA . GLY B 1 20 ? -8.656 1.989 10.938 1 98.5 20 GLY B CA 1
ATOM 1764 C C . GLY B 1 20 ? -8.094 2.881 9.852 1 98.5 20 GLY B C 1
ATOM 1765 O O . GLY B 1 20 ? -8.82 3.309 8.953 1 98.5 20 GLY B O 1
ATOM 1766 N N . SER B 1 21 ? -6.762 3.186 9.875 1 98.88 21 SER B N 1
ATOM 1767 C CA . SER B 1 21 ? -6.137 3.934 8.789 1 98.88 21 SER B CA 1
ATOM 1768 C C . SER B 1 21 ? -6.234 3.18 7.465 1 98.88 21 SER B C 1
ATOM 1770 O O . SER B 1 21 ? -6.305 1.949 7.453 1 98.88 21 SER B O 1
ATOM 1772 N N . GLU B 1 22 ? -6.328 3.904 6.395 1 98.94 22 GLU B N 1
ATOM 1773 C CA . GLU B 1 22 ? -6.227 3.291 5.074 1 98.94 22 GLU B CA 1
ATOM 1774 C C . GLU B 1 22 ? -4.816 2.781 4.809 1 98.94 22 GLU B C 1
ATOM 1776 O O . GLU B 1 22 ? -3.895 3.574 4.598 1 98.94 22 GLU B O 1
ATOM 1781 N N . GLU B 1 23 ? -4.641 1.487 4.844 1 98.88 23 GLU B N 1
ATOM 1782 C CA . GLU B 1 23 ? -3.316 0.875 4.848 1 98.88 23 GLU B CA 1
ATOM 1783 C C . GLU B 1 23 ? -2.559 1.192 3.561 1 98.88 23 GLU B C 1
ATOM 1785 O O . GLU B 1 23 ? -1.347 1.417 3.588 1 98.88 23 GLU B O 1
ATOM 1790 N N . MET B 1 24 ? -3.242 1.166 2.363 1 98.94 24 MET B N 1
ATOM 1791 C CA . MET B 1 24 ? -2.479 1.358 1.133 1 98.94 24 MET B CA 1
ATOM 1792 C C . MET B 1 24 ? -1.991 2.799 1.014 1 98.94 24 MET B C 1
ATOM 1794 O O . MET B 1 24 ? -0.918 3.051 0.464 1 98.94 24 MET B O 1
ATOM 1798 N N . GLU B 1 25 ? -2.752 3.754 1.6 1 98.94 25 GLU B N 1
ATOM 1799 C CA . GLU B 1 25 ? -2.311 5.145 1.597 1 98.94 25 GLU B CA 1
ATOM 1800 C C . GLU B 1 25 ? -1.093 5.34 2.494 1 98.94 25 GLU B C 1
ATOM 1802 O O . GLU B 1 25 ? -0.134 6.016 2.111 1 98.94 25 GLU B O 1
ATOM 1807 N N . LEU B 1 26 ? -1.124 4.742 3.684 1 99 26 LEU B N 1
ATOM 1808 C CA . LEU B 1 26 ? 0.015 4.82 4.594 1 99 26 LEU B CA 1
ATOM 1809 C C . LEU B 1 26 ? 1.246 4.164 3.977 1 99 26 LEU B C 1
ATOM 1811 O O . LEU B 1 26 ? 2.316 4.773 3.916 1 99 26 LEU B O 1
ATOM 1815 N N . VAL B 1 27 ? 1.106 2.969 3.492 1 99 27 VAL B N 1
ATOM 1816 C CA . VAL B 1 27 ? 2.24 2.154 3.068 1 99 27 VAL B CA 1
ATOM 1817 C C . VAL B 1 27 ? 2.861 2.746 1.806 1 99 27 VAL B C 1
ATOM 1819 O O . VAL B 1 27 ? 4.086 2.799 1.675 1 99 27 VAL B O 1
ATOM 1822 N N . VAL B 1 28 ? 2.057 3.215 0.825 1 98.94 28 VAL B N 1
ATOM 1823 C CA . VAL B 1 28 ? 2.592 3.832 -0.384 1 98.94 28 VAL B CA 1
ATOM 1824 C C . VAL B 1 28 ? 3.363 5.098 -0.02 1 98.94 28 VAL B C 1
ATOM 1826 O O . VAL B 1 28 ? 4.465 5.328 -0.526 1 98.94 28 VAL B O 1
ATOM 1829 N N . ALA B 1 29 ? 2.832 5.898 0.869 1 99 29 ALA B N 1
ATOM 1830 C CA . ALA B 1 29 ? 3.514 7.129 1.266 1 99 29 ALA B CA 1
ATOM 1831 C C . ALA B 1 29 ? 4.859 6.82 1.915 1 99 29 ALA B C 1
ATOM 1833 O O . ALA B 1 29 ? 5.887 7.383 1.525 1 99 29 ALA B O 1
ATOM 1834 N N . VAL B 1 30 ? 4.863 5.922 2.9 1 99 30 VAL B N 1
ATOM 1835 C CA . VAL B 1 30 ? 6.078 5.59 3.641 1 99 30 VAL B CA 1
ATOM 1836 C C . VAL B 1 30 ? 7.113 4.996 2.689 1 99 30 VAL B C 1
ATOM 1838 O O . VAL B 1 30 ? 8.281 5.391 2.711 1 99 30 VAL B O 1
ATOM 1841 N N . ASP B 1 31 ? 6.68 4.07 1.858 1 98.94 31 ASP B N 1
ATOM 1842 C CA . ASP B 1 31 ? 7.551 3.395 0.904 1 98.94 31 ASP B CA 1
ATOM 1843 C C . ASP B 1 31 ? 8.219 4.395 -0.037 1 98.94 31 ASP B C 1
ATOM 1845 O O . ASP B 1 31 ? 9.445 4.469 -0.106 1 98.94 31 ASP B O 1
ATOM 1849 N N . VAL B 1 32 ? 7.43 5.238 -0.673 1 98.94 32 VAL B N 1
ATOM 1850 C CA . VAL B 1 32 ? 7.918 6.184 -1.672 1 98.94 32 VAL B CA 1
ATOM 1851 C C . VAL B 1 32 ? 8.867 7.184 -1.016 1 98.94 32 VAL B C 1
ATOM 1853 O O . VAL B 1 32 ? 9.914 7.508 -1.573 1 98.94 32 VAL B O 1
ATOM 1856 N N . LE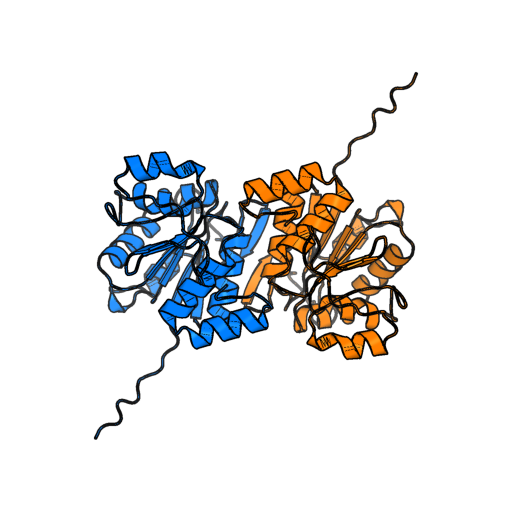U B 1 33 ? 8.508 7.695 0.162 1 98.94 33 LEU B N 1
ATOM 1857 C CA . LEU B 1 33 ? 9.359 8.664 0.836 1 98.94 33 LEU B CA 1
ATOM 1858 C C . LEU B 1 33 ? 10.695 8.039 1.225 1 98.94 33 LEU B C 1
ATOM 1860 O O . LEU B 1 33 ? 11.742 8.688 1.122 1 98.94 33 LEU B O 1
ATOM 1864 N N . ARG B 1 34 ? 10.672 6.777 1.659 1 98.94 34 ARG B N 1
ATOM 1865 C CA . ARG B 1 34 ? 11.93 6.109 1.989 1 98.94 34 ARG B CA 1
ATOM 1866 C C . ARG B 1 34 ? 12.766 5.871 0.739 1 98.94 34 ARG B C 1
ATOM 1868 O O . ARG B 1 34 ? 13.992 5.969 0.782 1 98.94 34 ARG B O 1
ATOM 1875 N N . ARG B 1 35 ? 12.133 5.559 -0.412 1 98.88 35 ARG B N 1
ATOM 1876 C CA . ARG B 1 35 ? 12.852 5.461 -1.678 1 98.88 35 ARG B CA 1
ATOM 1877 C C . ARG B 1 35 ? 13.5 6.793 -2.041 1 98.88 35 ARG B C 1
ATOM 1879 O O . ARG B 1 35 ? 14.547 6.82 -2.689 1 98.88 35 ARG B O 1
ATOM 1886 N N . CYS B 1 36 ? 12.898 7.938 -1.599 1 98.88 36 CYS B N 1
ATOM 1887 C CA . CYS B 1 36 ? 13.453 9.266 -1.823 1 98.88 36 CYS B CA 1
ATOM 1888 C C . CYS B 1 36 ? 14.523 9.594 -0.792 1 98.88 36 CYS B C 1
ATOM 1890 O O . CYS B 1 36 ? 14.938 10.75 -0.657 1 98.88 36 CYS B O 1
ATOM 1892 N N . ASP B 1 37 ? 14.922 8.602 0.032 1 98.38 37 ASP B N 1
ATOM 1893 C CA . ASP B 1 37 ? 15.961 8.703 1.051 1 98.38 37 ASP B CA 1
ATOM 1894 C C . ASP B 1 37 ? 15.523 9.617 2.191 1 98.38 37 ASP B C 1
ATOM 1896 O O . ASP B 1 37 ? 16.328 10.367 2.742 1 98.38 37 ASP B O 1
ATOM 1900 N N . ILE B 1 38 ? 14.297 9.711 2.473 1 98.81 38 ILE B N 1
ATOM 1901 C CA . ILE B 1 38 ? 13.734 10.422 3.615 1 98.81 38 ILE B CA 1
ATOM 1902 C C . ILE B 1 38 ? 13.625 9.477 4.809 1 98.81 38 ILE B C 1
ATOM 1904 O O . ILE B 1 38 ? 13.25 8.312 4.652 1 98.81 38 ILE B O 1
ATOM 1908 N N . ASP B 1 39 ? 14.023 9.891 5.961 1 98.69 39 ASP B N 1
ATOM 1909 C CA . ASP B 1 39 ? 13.891 9.125 7.195 1 98.69 39 ASP B CA 1
ATOM 1910 C C . ASP B 1 39 ? 12.461 9.195 7.734 1 98.69 39 ASP B C 1
ATOM 1912 O O . ASP B 1 39 ? 12.086 10.18 8.367 1 98.69 39 ASP B O 1
ATOM 1916 N N . VAL B 1 40 ? 11.719 8.125 7.539 1 98.94 40 VAL B N 1
ATOM 1917 C CA . VAL B 1 40 ? 10.305 8.125 7.91 1 98.94 40 VAL B CA 1
ATOM 1918 C C . VAL B 1 40 ? 10.102 7.324 9.195 1 98.94 40 VAL B C 1
ATOM 1920 O O . VAL B 1 40 ? 10.531 6.172 9.289 1 98.94 40 VAL B O 1
ATOM 1923 N N . THR B 1 41 ? 9.5 7.887 10.156 1 98.88 41 THR B N 1
ATOM 1924 C CA . THR B 1 41 ? 9.023 7.195 11.352 1 98.88 41 THR B CA 1
ATOM 1925 C C . THR B 1 41 ? 7.512 7.004 11.305 1 98.88 41 THR B C 1
ATOM 1927 O O . THR B 1 41 ? 6.77 7.957 11.047 1 98.88 41 THR B O 1
ATOM 1930 N N . VAL B 1 42 ? 7.109 5.789 11.445 1 98.94 42 VAL B N 1
ATOM 1931 C CA . VAL B 1 42 ? 5.684 5.5 11.578 1 98.94 42 VAL B CA 1
ATOM 1932 C C . VAL B 1 42 ? 5.285 5.52 13.055 1 98.94 42 VAL B C 1
ATOM 1934 O O . VAL B 1 42 ? 5.789 4.723 13.852 1 98.94 42 VAL B O 1
ATOM 1937 N N . ALA B 1 43 ? 4.398 6.406 13.414 1 98.62 43 ALA B N 1
ATOM 1938 C CA . ALA B 1 43 ? 4.016 6.586 14.812 1 98.62 43 ALA B CA 1
ATOM 1939 C C . ALA B 1 43 ? 2.561 6.188 15.039 1 98.62 43 ALA B C 1
ATOM 1941 O O . ALA B 1 43 ? 1.668 6.637 14.32 1 98.62 43 ALA B O 1
ATOM 1942 N N . LEU B 1 44 ? 2.33 5.387 16.031 1 98.19 44 LEU B N 1
ATOM 1943 C CA . LEU B 1 44 ? 0.996 4.898 16.375 1 98.19 44 LEU B CA 1
ATOM 1944 C C . LEU B 1 44 ? 0.241 5.918 17.219 1 98.19 44 LEU B C 1
ATOM 1946 O O . LEU B 1 44 ? 0.708 6.312 18.281 1 98.19 44 LEU B O 1
ATOM 1950 N N . VAL B 1 45 ? -0.866 6.383 16.656 1 97.75 45 VAL B N 1
ATOM 1951 C CA . VAL B 1 45 ? -1.798 7.203 17.422 1 97.75 45 VAL B CA 1
ATOM 1952 C C . VAL B 1 45 ? -2.688 6.309 18.281 1 97.75 45 VAL B C 1
ATOM 1954 O O . VAL B 1 45 ? -3.439 5.484 17.766 1 97.75 45 VAL B O 1
ATOM 1957 N N . GLN B 1 46 ? -2.549 6.422 19.516 1 89.5 46 GLN B N 1
ATOM 1958 C CA . GLN B 1 46 ? -3.299 5.562 20.422 1 89.5 46 GLN B CA 1
ATOM 1959 C C . GLN B 1 46 ? -4.578 6.246 20.891 1 89.5 46 GLN B C 1
ATOM 1961 O O . GLN B 1 46 ? -4.633 7.473 21 1 89.5 46 GLN B O 1
ATOM 1966 N N . ASP B 1 47 ? -5.5 5.293 20.953 1 75.38 47 ASP B N 1
ATOM 1967 C CA . ASP B 1 47 ? -6.746 5.766 21.547 1 75.38 47 ASP B CA 1
ATOM 1968 C C . ASP B 1 47 ? -6.582 5.984 23.047 1 75.38 47 ASP B C 1
ATOM 1970 O O . ASP B 1 47 ? -6.336 5.035 23.797 1 75.38 47 ASP B O 1
ATOM 1974 N N . GLU B 1 48 ? -6.527 7.195 23.438 1 65.5 48 GLU B N 1
ATOM 1975 C CA . GLU B 1 48 ? -6.332 7.488 24.844 1 65.5 48 GLU B CA 1
ATOM 1976 C C . GLU B 1 48 ? -7.336 6.734 25.719 1 65.5 48 GLU B C 1
ATOM 1978 O O . GLU B 1 48 ? -7.051 6.418 26.875 1 65.5 48 GLU B O 1
ATOM 1983 N N . ALA B 1 49 ? -8.555 6.449 25.172 1 58.94 49 ALA B N 1
ATOM 1984 C CA . ALA B 1 49 ? -9.586 5.777 25.953 1 58.94 49 ALA B CA 1
ATOM 1985 C C . ALA B 1 49 ? -9.273 4.293 26.109 1 58.94 49 ALA B C 1
ATOM 1987 O O . ALA B 1 49 ? -9.812 3.629 27 1 58.94 49 ALA B O 1
ATOM 1988 N N . VAL B 1 50 ? -8.609 3.719 25.203 1 57.25 50 VAL B N 1
ATOM 1989 C CA . VAL B 1 50 ? -8.438 2.27 25.219 1 57.25 50 VAL B CA 1
ATOM 1990 C C . VAL B 1 50 ? -6.988 1.921 25.562 1 57.25 50 VAL B C 1
ATOM 1992 O O . VAL B 1 50 ? -6.66 0.752 25.766 1 57.25 50 VAL B O 1
ATOM 1995 N N . SER B 1 51 ? -6.156 2.928 25.469 1 54.16 51 SER B N 1
ATOM 1996 C CA . SER B 1 51 ? -4.75 2.541 25.469 1 54.16 51 SER B CA 1
ATOM 1997 C C . SER B 1 51 ? -4.328 1.937 26.797 1 54.16 51 SER B C 1
ATOM 1999 O O . SER B 1 51 ? -4.277 2.635 27.812 1 54.16 51 SER B O 1
ATOM 2001 N N . THR B 1 52 ? -4.895 0.818 27.109 1 46.12 52 THR B N 1
ATOM 2002 C CA . THR B 1 52 ? -4.363 0.218 28.328 1 46.12 52 THR B CA 1
ATOM 2003 C C . THR B 1 52 ? -2.891 -0.141 28.156 1 46.12 52 THR B C 1
ATOM 2005 O O . THR B 1 52 ? -2.348 -0.046 27.062 1 46.12 52 THR B O 1
ATOM 2008 N N . SER B 1 53 ? -2.461 -1.36 28.641 1 45.97 53 SER B N 1
ATOM 2009 C CA . SER B 1 53 ? -1.192 -1.949 29.062 1 45.97 53 SER B CA 1
ATOM 2010 C C . SER B 1 53 ? -0.236 -2.088 27.875 1 45.97 53 SER B C 1
ATOM 2012 O O . SER B 1 53 ? 0.801 -1.423 27.828 1 45.97 53 SER B O 1
ATOM 2014 N N . ASN B 1 54 ? 0.168 -3.441 27.562 1 50.69 54 ASN B N 1
ATOM 2015 C CA . ASN B 1 54 ? 1.249 -3.998 26.75 1 50.69 54 ASN B CA 1
ATOM 2016 C C . ASN B 1 54 ? 1.143 -3.564 25.297 1 50.69 54 ASN B C 1
ATOM 2018 O O . ASN B 1 54 ? 0.212 -3.961 24.594 1 50.69 54 ASN B O 1
ATOM 2022 N N . GLU B 1 55 ? 1.639 -2.311 25.031 1 56.78 55 GLU B N 1
ATOM 2023 C CA . GLU B 1 55 ? 1.38 -1.407 23.922 1 56.78 55 GLU B CA 1
ATOM 2024 C C . GLU B 1 55 ? 1.738 -2.061 22.578 1 56.78 55 GLU B C 1
ATOM 2026 O O . GLU B 1 55 ? 2.916 -2.248 22.281 1 56.78 55 GLU B O 1
ATOM 2031 N N . GLU B 1 56 ? 0.904 -2.875 22.094 1 82.06 56 GLU B N 1
ATOM 2032 C CA . GLU B 1 56 ? 1.11 -3.447 20.766 1 82.06 56 GLU B CA 1
ATOM 2033 C C . GLU B 1 56 ? 1.17 -2.359 19.703 1 82.06 56 GLU B C 1
ATOM 2035 O O . GLU B 1 56 ? 0.329 -1.457 19.688 1 82.06 56 GLU B O 1
ATOM 2040 N N . LEU B 1 57 ? 2.332 -2.156 19.094 1 94.69 57 LEU B N 1
ATOM 2041 C CA . LEU B 1 57 ? 2.596 -1.168 18.047 1 94.69 57 LEU B CA 1
ATOM 2042 C C . LEU B 1 57 ? 1.884 -1.539 16.75 1 94.69 57 LEU B C 1
ATOM 2044 O O . LEU B 1 57 ? 2.072 -0.883 15.727 1 94.69 57 LEU B O 1
ATOM 2048 N N . VAL B 1 58 ? 0.982 -2.543 16.922 1 96.38 58 VAL B N 1
ATOM 2049 C CA . VAL B 1 58 ? 0.31 -3.002 15.711 1 96.38 58 VAL B CA 1
ATOM 2050 C C . VAL B 1 58 ? -1.076 -2.367 15.617 1 96.38 58 VAL B C 1
ATOM 2052 O O . VAL B 1 58 ? -1.825 -2.35 16.594 1 96.38 58 VAL B O 1
ATOM 2055 N N . ALA B 1 59 ? -1.384 -1.796 14.562 1 97.25 59 ALA B N 1
ATOM 2056 C CA . ALA B 1 59 ? -2.721 -1.287 14.266 1 97.25 59 ALA B CA 1
ATOM 2057 C C . ALA B 1 59 ? -3.389 -2.107 13.164 1 97.25 59 ALA B C 1
ATOM 2059 O O . ALA B 1 59 ? -2.77 -2.408 12.141 1 97.25 59 ALA B O 1
ATOM 2060 N N . ARG B 1 60 ? -4.609 -2.566 13.422 1 97.81 60 ARG B N 1
ATOM 2061 C CA . ARG B 1 60 ? -5.441 -3.125 12.359 1 97.81 60 ARG B CA 1
ATOM 2062 C C . ARG B 1 60 ? -6.023 -2.021 11.484 1 97.81 60 ARG B C 1
ATOM 2064 O O . ARG B 1 60 ? -6.828 -1.21 11.945 1 97.81 60 ARG B O 1
ATOM 2071 N N . CYS B 1 61 ? -5.699 -1.992 10.211 1 98.75 61 CYS B N 1
ATOM 2072 C CA . CYS B 1 61 ? -6.062 -0.91 9.297 1 98.75 61 CYS B CA 1
ATOM 2073 C C . CYS B 1 61 ? -7.453 -1.13 8.719 1 98.75 61 CYS B C 1
ATOM 2075 O O . CYS B 1 61 ? -8.172 -2.031 9.148 1 98.75 61 CYS B O 1
ATOM 2077 N N . SER B 1 62 ? -7.879 -0.253 7.859 1 98.75 62 SER B N 1
ATOM 2078 C CA . SER B 1 62 ? -9.266 -0.142 7.422 1 98.75 62 SER B CA 1
ATOM 2079 C C . SER B 1 62 ? -9.727 -1.411 6.711 1 98.75 62 SER B C 1
ATOM 2081 O O . SER B 1 62 ? -10.898 -1.781 6.789 1 98.75 62 SER B O 1
ATOM 2083 N N . ARG B 1 63 ? -8.758 -2.098 5.992 1 98.81 63 ARG B N 1
ATOM 2084 C CA . ARG B 1 63 ? -9.086 -3.361 5.34 1 98.81 63 ARG B CA 1
ATOM 2085 C C . ARG B 1 63 ? -8.344 -4.523 5.992 1 98.81 63 ARG B C 1
ATOM 2087 O O . ARG B 1 63 ? -7.906 -5.449 5.309 1 98.81 63 ARG B O 1
ATOM 2094 N N . ASN B 1 64 ? -8.047 -4.414 7.207 1 98.62 64 ASN B N 1
ATOM 2095 C CA . ASN B 1 64 ? -7.637 -5.461 8.141 1 98.62 64 ASN B CA 1
ATOM 2096 C C . ASN B 1 64 ? -6.207 -5.918 7.871 1 98.62 64 ASN B C 1
ATOM 2098 O O . ASN B 1 64 ? -5.848 -7.055 8.18 1 98.62 64 ASN B O 1
ATOM 2102 N N . VAL B 1 65 ? -5.438 -5.105 7.195 1 98.88 65 VAL B N 1
ATOM 2103 C CA . VAL B 1 65 ? -3.998 -5.328 7.219 1 98.88 65 VAL B CA 1
ATOM 2104 C C . VAL B 1 65 ? -3.422 -4.859 8.555 1 98.88 65 VAL B C 1
ATOM 2106 O O . VAL B 1 65 ? -3.773 -3.783 9.047 1 98.88 65 VAL B O 1
ATOM 2109 N N . ASN B 1 66 ? -2.627 -5.641 9.164 1 98.31 66 ASN B N 1
ATOM 2110 C CA . ASN B 1 66 ? -1.989 -5.289 10.422 1 98.31 66 ASN B CA 1
ATOM 2111 C C . ASN B 1 66 ? -0.594 -4.711 10.211 1 98.31 66 ASN B C 1
ATOM 2113 O O . ASN B 1 66 ? 0.301 -5.402 9.719 1 98.31 66 ASN B O 1
ATOM 2117 N N . ILE B 1 67 ? -0.422 -3.447 10.602 1 98.5 67 ILE B N 1
ATOM 2118 C CA . ILE B 1 67 ? 0.852 -2.758 10.43 1 98.5 67 ILE B CA 1
ATOM 2119 C C . ILE B 1 67 ? 1.45 -2.426 11.789 1 98.5 67 ILE B C 1
ATOM 2121 O O . ILE B 1 67 ? 0.743 -1.965 12.695 1 98.5 67 ILE B O 1
ATOM 2125 N N . GLN B 1 68 ? 2.678 -2.707 11.938 1 97.75 68 GLN B N 1
ATOM 2126 C CA . GLN B 1 68 ? 3.373 -2.377 13.18 1 97.75 68 GLN B CA 1
ATOM 2127 C C . GLN B 1 68 ? 4.098 -1.038 13.062 1 97.75 68 GLN B C 1
ATOM 2129 O O . GLN B 1 68 ? 4.957 -0.863 12.195 1 97.75 68 GLN B O 1
ATOM 2134 N N . ALA B 1 69 ? 3.76 -0.16 13.969 1 98.31 69 ALA B N 1
ATOM 2135 C CA . ALA B 1 69 ? 4.422 1.142 14.031 1 98.31 69 ALA B CA 1
ATOM 2136 C C . ALA B 1 69 ? 5.832 1.014 14.602 1 98.31 69 ALA B C 1
ATOM 2138 O O . ALA B 1 69 ? 6.195 -0.031 15.141 1 98.31 69 ALA B O 1
ATOM 2139 N N . ASP B 1 70 ? 6.574 2.053 14.391 1 97.94 70 ASP B N 1
ATOM 2140 C CA . ASP B 1 70 ? 7.914 2.119 14.961 1 97.94 70 ASP B CA 1
ATOM 2141 C C . ASP B 1 70 ? 7.863 2.508 16.438 1 97.94 70 ASP B C 1
ATOM 2143 O O . ASP B 1 70 ? 8.703 2.074 17.234 1 97.94 70 ASP B O 1
ATOM 2147 N N . VAL B 1 71 ? 6.973 3.311 16.766 1 97 71 VAL B N 1
ATOM 2148 C CA . VAL B 1 71 ? 6.871 3.951 18.078 1 97 71 VAL B CA 1
ATOM 2149 C C . VAL B 1 71 ? 5.457 4.488 18.281 1 97 71 VAL B C 1
ATOM 2151 O O . VAL B 1 71 ? 4.707 4.664 17.312 1 97 71 VAL B O 1
ATOM 2154 N N . THR B 1 72 ? 5.074 4.66 19.453 1 96.5 72 THR B N 1
ATOM 2155 C CA . THR B 1 72 ? 3.836 5.391 19.688 1 96.5 72 THR B CA 1
ATOM 2156 C C . THR B 1 72 ? 4.039 6.887 19.453 1 96.5 72 THR B C 1
ATOM 2158 O O . THR B 1 72 ? 5.145 7.402 19.641 1 96.5 72 THR B O 1
ATOM 2161 N N . LEU B 1 73 ? 2.971 7.598 19.094 1 97.12 73 LEU B N 1
ATOM 2162 C CA . LEU B 1 73 ? 3.076 9.039 18.891 1 97.12 73 LEU B CA 1
ATOM 2163 C C . LEU B 1 73 ? 3.484 9.734 20.188 1 97.12 73 LEU B C 1
ATOM 2165 O O . LEU B 1 73 ? 4.344 10.617 20.172 1 97.12 73 LEU B O 1
ATOM 2169 N N . ALA B 1 74 ? 2.889 9.367 21.297 1 94.06 74 ALA B N 1
ATOM 2170 C CA . ALA B 1 74 ? 3.193 9.977 22.594 1 94.06 74 ALA B CA 1
ATOM 2171 C C . ALA B 1 74 ? 4.684 9.875 22.906 1 94.06 74 ALA B C 1
ATOM 2173 O O . ALA B 1 74 ? 5.312 10.867 23.281 1 94.06 74 ALA B O 1
ATOM 2174 N N . LYS B 1 75 ? 5.176 8.711 22.734 1 94.62 75 LYS B N 1
ATOM 2175 C CA . LYS B 1 75 ? 6.598 8.5 23 1 94.62 75 LYS B CA 1
ATOM 2176 C C . LYS B 1 75 ? 7.465 9.297 22.031 1 94.62 75 LYS B C 1
ATOM 2178 O O . LYS B 1 75 ? 8.484 9.867 22.438 1 94.62 75 LYS B O 1
ATOM 2183 N N . TYR B 1 76 ? 7.098 9.312 20.766 1 96.56 76 TYR B N 1
ATOM 2184 C CA . TYR B 1 76 ? 7.844 10.078 19.766 1 96.56 76 TYR B CA 1
ATOM 2185 C C . TYR B 1 76 ? 7.91 11.547 20.156 1 96.56 76 TYR B C 1
ATOM 2187 O O . TYR B 1 76 ? 8.977 12.164 20.094 1 96.56 76 TYR B O 1
ATOM 2195 N N . LEU B 1 77 ? 6.777 12.117 20.531 1 95.31 77 LEU B N 1
ATOM 2196 C CA . LEU B 1 77 ? 6.711 13.523 20.891 1 95.31 77 LEU B CA 1
ATOM 2197 C C . LEU B 1 77 ? 7.594 13.812 22.094 1 95.31 77 LEU B C 1
ATOM 2199 O O . LEU B 1 77 ? 8.336 14.797 22.109 1 95.31 77 LEU B O 1
ATOM 2203 N N . GLN B 1 78 ? 7.562 12.992 23.047 1 94.5 78 GLN B N 1
ATOM 2204 C CA . GLN B 1 78 ? 8.336 13.156 24.266 1 94.5 78 GLN B CA 1
ATOM 2205 C C . GLN B 1 78 ? 9.836 13.109 23.969 1 94.5 78 GLN B C 1
ATOM 2207 O O . GLN B 1 78 ? 10.602 13.891 24.547 1 94.5 78 GLN B O 1
ATOM 2212 N N . GLU B 1 79 ? 10.219 12.328 23.031 1 95.56 79 GLU B N 1
ATOM 2213 C CA . GLU B 1 79 ? 11.633 12.047 22.844 1 95.56 79 GLU B CA 1
ATOM 2214 C C . GLU B 1 79 ? 12.234 12.938 21.75 1 95.56 79 GLU B C 1
ATOM 2216 O O . GLU B 1 79 ? 13.438 13.211 21.75 1 95.56 79 GLU B O 1
ATOM 2221 N N . ASN B 1 80 ? 11.352 13.438 20.812 1 92.88 80 ASN B N 1
ATOM 2222 C CA . ASN B 1 80 ? 11.945 14.008 19.609 1 92.88 80 ASN B CA 1
ATOM 2223 C C . ASN B 1 80 ? 11.477 15.445 19.391 1 92.88 80 ASN B C 1
ATOM 2225 O O . ASN B 1 80 ? 12.023 16.156 18.547 1 92.88 80 ASN B O 1
ATOM 2229 N N . ILE B 1 81 ? 10.438 15.883 20.141 1 91.06 81 ILE B N 1
ATOM 2230 C CA . ILE B 1 81 ? 9.883 17.203 19.875 1 91.06 81 ILE B CA 1
ATOM 2231 C C . ILE B 1 81 ? 10.07 18.094 21.094 1 91.06 81 ILE B C 1
ATOM 2233 O O . ILE B 1 81 ? 9.492 17.844 22.156 1 91.06 81 ILE B O 1
ATOM 2237 N N . SER B 1 82 ? 10.883 19.109 20.953 1 87 82 SER B N 1
ATOM 2238 C CA . SER B 1 82 ? 11.109 20.078 22.031 1 87 82 SER B CA 1
ATOM 2239 C C . SER B 1 82 ? 10.656 21.469 21.609 1 87 82 SER B C 1
ATOM 2241 O O . SER B 1 82 ? 10.25 22.281 22.469 1 87 82 SER B O 1
ATOM 2243 N N . ASP B 1 83 ? 10.75 21.719 20.359 1 84.44 83 ASP B N 1
ATOM 2244 C CA . ASP B 1 83 ? 10.352 22.984 19.766 1 84.44 83 ASP B CA 1
ATOM 2245 C C . ASP B 1 83 ? 10.062 22.844 18.266 1 84.44 83 ASP B C 1
ATOM 2247 O O . ASP B 1 83 ? 10.039 21.719 17.75 1 84.44 83 ASP B O 1
ATOM 2251 N N . GLU B 1 84 ? 9.836 23.938 17.562 1 84.94 84 GLU B N 1
ATOM 2252 C CA . GLU B 1 84 ? 9.477 23.922 16.156 1 84.94 84 GLU B CA 1
ATOM 2253 C C . GLU B 1 84 ? 10.633 23.406 15.297 1 84.94 84 GLU B C 1
ATOM 2255 O O . GLU B 1 84 ? 10.406 22.75 14.273 1 84.94 84 GLU B O 1
ATOM 2260 N N . ALA B 1 85 ? 11.812 23.703 15.781 1 88.25 85 ALA B N 1
ATOM 2261 C CA . ALA B 1 85 ? 12.992 23.312 15.008 1 88.25 85 ALA B CA 1
ATOM 2262 C C . ALA B 1 85 ? 13.172 21.797 15.031 1 88.25 85 ALA B C 1
ATOM 2264 O O . ALA B 1 85 ? 13.727 21.219 14.094 1 88.25 85 ALA B O 1
ATOM 2265 N N . SER B 1 86 ? 12.609 21.188 16.016 1 93.5 86 SER B N 1
ATOM 2266 C CA . SER B 1 86 ? 12.805 19.75 16.188 1 93.5 86 SER B CA 1
ATOM 2267 C C . SER B 1 86 ? 11.727 18.953 15.461 1 93.5 86 SER B C 1
ATOM 2269 O O . SER B 1 86 ? 11.828 17.734 15.328 1 93.5 86 SER B O 1
ATOM 2271 N N . LEU B 1 87 ? 10.773 19.656 14.914 1 96 87 LEU B N 1
ATOM 2272 C CA . LEU B 1 87 ? 9.711 18.984 14.172 1 96 87 LEU B CA 1
ATOM 2273 C C . LEU B 1 87 ? 10.289 18.25 12.961 1 96 87 LEU B C 1
ATOM 2275 O O . LEU B 1 87 ? 11.172 18.766 12.281 1 96 87 LEU B O 1
ATOM 2279 N N . PRO B 1 88 ? 9.758 17.047 12.688 1 98.06 88 PRO B N 1
ATOM 2280 C CA . PRO B 1 88 ? 10.078 16.469 11.383 1 98.06 88 PRO B CA 1
ATOM 2281 C C . PRO B 1 88 ? 9.734 17.406 10.227 1 98.06 88 PRO B C 1
ATOM 2283 O O . PRO B 1 88 ? 8.875 18.281 10.367 1 98.06 88 PRO B O 1
ATOM 2286 N N . ASP B 1 89 ? 10.406 17.219 9.133 1 98.5 89 ASP B N 1
ATOM 2287 C CA . ASP B 1 89 ? 10.258 18.094 7.98 1 98.5 89 ASP B CA 1
ATOM 2288 C C . ASP B 1 89 ? 8.883 17.938 7.336 1 98.5 89 ASP B C 1
ATOM 2290 O O . ASP B 1 89 ? 8.438 18.812 6.586 1 98.5 89 ASP B O 1
ATOM 2294 N N . ALA B 1 90 ? 8.227 16.828 7.582 1 98.88 90 ALA B N 1
ATOM 2295 C CA . ALA B 1 90 ? 6.871 16.594 7.094 1 98.88 90 ALA B CA 1
ATOM 2296 C C . ALA B 1 90 ? 6.086 15.711 8.062 1 98.88 90 ALA B C 1
ATOM 2298 O O . ALA B 1 90 ? 6.66 14.844 8.727 1 98.88 90 ALA B O 1
ATOM 2299 N N . ILE B 1 91 ? 4.801 15.922 8.141 1 98.94 91 ILE B N 1
ATOM 2300 C CA . ILE B 1 91 ? 3.861 15 8.766 1 98.94 91 ILE B CA 1
ATOM 2301 C C . ILE B 1 91 ? 2.883 14.469 7.723 1 98.94 91 ILE B C 1
ATOM 2303 O O . ILE B 1 91 ? 2.404 15.227 6.875 1 98.94 91 ILE B O 1
ATOM 2307 N N . ILE B 1 92 ? 2.686 13.18 7.707 1 99 92 ILE B N 1
ATOM 2308 C CA . ILE B 1 92 ? 1.823 12.492 6.75 1 99 92 ILE B CA 1
ATOM 2309 C C . ILE B 1 92 ? 0.615 11.898 7.473 1 99 92 ILE B C 1
ATOM 2311 O O . ILE B 1 92 ? 0.77 11.117 8.414 1 99 92 ILE B O 1
ATOM 2315 N N . LEU B 1 93 ? -0.576 12.273 7.078 1 99 93 LEU B N 1
ATOM 2316 C CA . LEU B 1 93 ? -1.813 11.703 7.605 1 99 93 LEU B CA 1
ATOM 2317 C C . LEU B 1 93 ? -2.541 10.898 6.535 1 99 93 LEU B C 1
ATOM 2319 O O . LEU B 1 93 ? -3.141 11.469 5.625 1 99 93 LEU B O 1
ATOM 2323 N N . PRO B 1 94 ? -2.461 9.547 6.617 1 98.94 94 PRO B N 1
ATOM 2324 C CA . PRO B 1 94 ? -3.316 8.742 5.746 1 98.94 94 PRO B CA 1
ATOM 2325 C C . PRO B 1 94 ? -4.793 8.836 6.121 1 98.94 94 PRO B C 1
ATOM 2327 O O . PRO B 1 94 ? -5.129 9.297 7.215 1 98.94 94 PRO B O 1
ATOM 2330 N N . GLY B 1 95 ? -5.652 8.438 5.18 1 98.88 95 GLY B N 1
ATOM 2331 C CA . GLY B 1 95 ? -7.082 8.453 5.445 1 98.88 95 GLY B CA 1
ATOM 2332 C C . GLY B 1 95 ? -7.578 7.184 6.121 1 98.88 95 GLY B C 1
ATOM 2333 O O . GLY B 1 95 ? -6.867 6.59 6.934 1 98.88 95 GLY B O 1
ATOM 2334 N N . GLY B 1 96 ? -8.734 6.793 5.77 1 98.88 96 GLY B N 1
ATOM 2335 C CA . GLY B 1 96 ? -9.539 5.828 6.496 1 98.88 96 GLY B CA 1
ATOM 2336 C C . GLY B 1 96 ? -10.516 6.477 7.465 1 98.88 96 GLY B C 1
ATOM 2337 O O . GLY B 1 96 ? -10.141 7.371 8.227 1 98.88 96 GLY B O 1
ATOM 2338 N N . LEU B 1 97 ? -11.75 6.016 7.348 1 98.62 97 LEU B N 1
ATOM 2339 C CA . LEU B 1 97 ? -12.789 6.676 8.133 1 98.62 97 LEU B CA 1
ATOM 2340 C C . LEU B 1 97 ? -12.5 6.566 9.625 1 98.62 97 LEU B C 1
ATOM 2342 O O . LEU B 1 97 ? -12.391 7.582 10.312 1 98.62 97 LEU B O 1
ATOM 2346 N N . GLU B 1 98 ? -12.281 5.383 10.078 1 98.12 98 GLU B N 1
ATOM 2347 C CA . GLU B 1 98 ? -12.055 5.168 11.5 1 98.12 98 GLU B CA 1
ATOM 2348 C C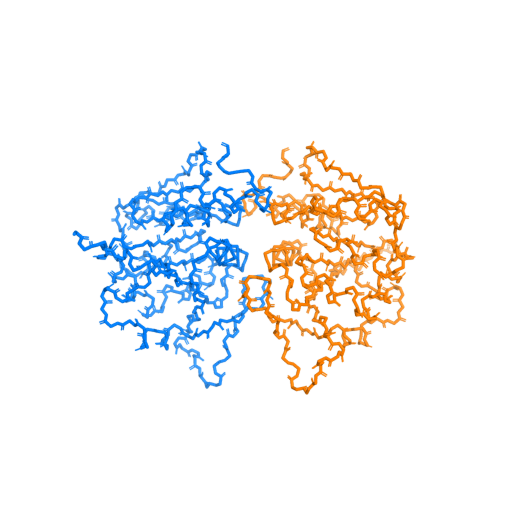 . GLU B 1 98 ? -10.695 5.707 11.938 1 98.12 98 GLU B C 1
ATOM 2350 O O . GLU B 1 98 ? -10.555 6.238 13.039 1 98.12 98 GLU B O 1
ATOM 2355 N N . GLY B 1 99 ? -9.656 5.559 11.062 1 98.5 99 GLY B N 1
ATOM 2356 C CA . GLY B 1 99 ? -8.359 6.137 11.359 1 98.5 99 GLY B CA 1
ATOM 2357 C C . GLY B 1 99 ? -8.398 7.645 11.523 1 98.5 99 GLY B C 1
ATOM 2358 O O . GLY B 1 99 ? -7.836 8.188 12.477 1 98.5 99 GLY B O 1
ATOM 2359 N N . SER B 1 100 ? -9.086 8.297 10.617 1 98.81 100 SER B N 1
ATOM 2360 C CA . SER B 1 100 ? -9.227 9.75 10.695 1 98.81 100 SER B CA 1
ATOM 2361 C C . SER B 1 100 ? -10.031 10.164 11.922 1 98.81 100 SER B C 1
ATOM 2363 O O . SER B 1 100 ? -9.727 11.18 12.555 1 98.81 100 SER B O 1
ATOM 2365 N N . ARG B 1 101 ? -11.055 9.383 12.25 1 98.19 101 ARG B N 1
ATOM 2366 C CA . ARG B 1 101 ? -11.844 9.664 13.453 1 98.19 101 ARG B CA 1
ATOM 2367 C C . ARG B 1 101 ? -10.977 9.609 14.703 1 98.19 101 ARG B C 1
ATOM 2369 O O . ARG B 1 101 ? -11.055 10.492 15.562 1 98.19 101 ARG B O 1
ATOM 2376 N N . LEU B 1 102 ? -10.148 8.586 14.789 1 97.94 102 LEU B N 1
ATOM 2377 C CA . LEU B 1 102 ? -9.273 8.438 15.945 1 97.94 102 LEU B CA 1
ATOM 2378 C C . LEU B 1 102 ? -8.258 9.57 16.016 1 97.94 102 LEU B C 1
ATOM 2380 O O . LEU B 1 102 ? -8 10.125 17.078 1 97.94 102 LEU B O 1
ATOM 2384 N N . MET B 1 103 ? -7.664 9.938 14.883 1 98.5 103 MET B N 1
ATOM 2385 C CA . MET B 1 103 ? -6.715 11.047 14.844 1 98.5 103 MET B CA 1
ATOM 2386 C C . MET B 1 103 ? -7.398 12.359 15.203 1 98.5 103 MET B C 1
ATOM 2388 O O . MET B 1 103 ? -6.789 13.234 15.828 1 98.5 103 MET B O 1
ATOM 2392 N N . SER B 1 104 ? -8.672 12.5 14.852 1 98.5 104 SER B N 1
ATOM 2393 C CA . SER B 1 104 ? -9.453 13.703 15.125 1 98.5 104 SER B CA 1
ATOM 2394 C C . SER B 1 104 ? -9.695 13.875 16.625 1 98.5 104 SER B C 1
ATOM 2396 O O . SER B 1 104 ? -9.891 14.992 17.094 1 98.5 104 SER B O 1
ATOM 2398 N N . LYS B 1 105 ? -9.625 12.797 17.359 1 97.44 105 LYS B N 1
ATOM 2399 C CA . LYS B 1 105 ? -9.953 12.836 18.781 1 97.44 105 LYS B CA 1
ATOM 2400 C C . LYS B 1 105 ? -8.688 12.844 19.641 1 97.44 105 LYS B C 1
ATOM 2402 O O . LYS B 1 105 ? -8.75 13.086 20.844 1 97.44 105 LYS B O 1
ATOM 2407 N N . ALA B 1 106 ? -7.59 12.547 19.031 1 97.06 106 ALA B N 1
ATOM 2408 C CA . ALA B 1 106 ? -6.336 12.43 19.766 1 97.06 106 ALA B CA 1
ATOM 2409 C C . ALA B 1 106 ? -5.727 13.805 20.031 1 97.06 106 ALA B C 1
ATOM 2411 O O . ALA B 1 106 ? -5.266 14.477 19.094 1 97.06 106 ALA B O 1
ATOM 2412 N N . ALA B 1 107 ? -5.621 14.227 21.266 1 95.12 107 ALA B N 1
ATOM 2413 C CA . ALA B 1 107 ? -5.105 15.539 21.625 1 95.12 107 ALA B CA 1
ATOM 2414 C C . ALA B 1 107 ? -3.676 15.727 21.125 1 95.12 107 ALA B C 1
ATOM 2416 O O . ALA B 1 107 ? -3.297 16.828 20.703 1 95.12 107 ALA B O 1
ATOM 2417 N N . ALA B 1 108 ? -2.93 14.641 21.156 1 95.44 108 ALA B N 1
ATOM 2418 C CA . ALA B 1 108 ? -1.535 14.695 20.719 1 95.44 108 ALA B CA 1
ATOM 2419 C C . ALA B 1 108 ? -1.429 15.078 19.25 1 95.44 108 ALA B C 1
ATOM 2421 O O . ALA B 1 108 ? -0.496 15.781 18.844 1 95.44 108 ALA B O 1
ATOM 2422 N N . VAL B 1 109 ? -2.383 14.633 18.406 1 97.94 109 VAL B N 1
ATOM 2423 C CA . VAL B 1 109 ? -2.389 14.953 16.984 1 97.94 109 VAL B CA 1
ATOM 2424 C C . VAL B 1 109 ? -2.691 16.438 16.797 1 97.94 109 VAL B C 1
ATOM 2426 O O . VAL B 1 109 ? -2.006 17.125 16.031 1 97.94 109 VAL B O 1
ATOM 2429 N N . GLY B 1 110 ? -3.723 16.969 17.5 1 96.12 110 GLY B N 1
ATOM 2430 C CA . GLY B 1 110 ? -4.062 18.375 17.406 1 96.12 110 GLY B CA 1
ATOM 2431 C C . GLY B 1 110 ? -2.922 19.297 17.812 1 96.12 110 GLY B C 1
ATOM 2432 O O . GLY B 1 110 ? -2.639 20.266 17.125 1 96.12 110 GLY B O 1
ATOM 2433 N N . GLU B 1 111 ? -2.283 18.922 18.906 1 93.56 111 GLU B N 1
ATOM 2434 C CA . GLU B 1 111 ? -1.157 19.719 19.391 1 93.56 111 GLU B CA 1
ATOM 2435 C C . GLU B 1 111 ? -0.018 19.734 18.375 1 93.56 111 GLU B C 1
ATOM 2437 O O . GLU B 1 111 ? 0.548 20.781 18.094 1 93.56 111 GLU B O 1
ATOM 2442 N N . LEU B 1 112 ? 0.293 18.594 17.891 1 96.12 112 LEU B N 1
ATOM 2443 C CA . LEU B 1 112 ? 1.361 18.469 16.906 1 96.12 112 LEU B CA 1
ATOM 2444 C C . LEU B 1 112 ? 1.041 19.297 15.656 1 96.12 112 LEU B C 1
ATOM 2446 O O . LEU B 1 112 ? 1.9 20.016 15.141 1 96.12 112 LEU B O 1
ATOM 2450 N N . LEU B 1 113 ? -0.189 19.266 15.133 1 97.19 113 LEU B N 1
ATOM 2451 C CA . LEU B 1 113 ? -0.6 19.969 13.922 1 97.19 113 LEU B CA 1
ATOM 2452 C C . LEU B 1 113 ? -0.57 21.469 14.133 1 97.19 113 LEU B C 1
ATOM 2454 O O . LEU B 1 113 ? -0.278 22.234 13.203 1 97.19 113 LEU B O 1
ATOM 2458 N N . ARG B 1 114 ? -0.827 21.953 15.344 1 94.75 114 ARG B N 1
ATOM 2459 C CA . ARG B 1 114 ? -0.739 23.375 15.633 1 94.75 114 ARG B CA 1
ATOM 2460 C C . ARG B 1 114 ? 0.691 23.891 15.469 1 94.75 114 ARG B C 1
ATOM 2462 O O . ARG B 1 114 ? 0.911 25 15 1 94.75 114 ARG B O 1
ATOM 2469 N N . HIS B 1 115 ? 1.603 23.031 15.914 1 94.12 115 HIS B N 1
ATOM 2470 C CA . HIS B 1 115 ? 2.996 23.406 15.703 1 94.12 115 HIS B CA 1
ATOM 2471 C C . HIS B 1 115 ? 3.32 23.516 14.211 1 94.12 115 HIS B C 1
ATOM 2473 O O . HIS B 1 115 ? 4.055 24.406 13.797 1 94.12 115 HIS B O 1
ATOM 2479 N N . TYR B 1 116 ? 2.744 22.672 13.398 1 96.44 116 TYR B N 1
ATOM 2480 C CA . TYR B 1 116 ? 2.986 22.703 11.961 1 96.44 116 TYR B CA 1
ATOM 2481 C C . TYR B 1 116 ? 2.311 23.906 11.32 1 96.44 116 TYR B C 1
ATOM 2483 O O . TYR B 1 116 ? 2.811 24.453 10.336 1 96.44 116 TYR B O 1
ATOM 2491 N N . GLN B 1 117 ? 1.185 24.297 11.82 1 92.25 117 GLN B N 1
ATOM 2492 C CA . GLN B 1 117 ? 0.474 25.453 11.289 1 92.25 117 GLN B CA 1
ATOM 2493 C C . GLN B 1 117 ? 1.341 26.719 11.352 1 92.25 117 GLN B C 1
ATOM 2495 O O . GLN B 1 117 ? 1.247 27.578 10.484 1 92.25 117 GLN B O 1
ATOM 2500 N N . SER B 1 118 ? 2.203 26.719 12.297 1 88.88 118 SER B N 1
ATOM 2501 C CA . SER B 1 118 ? 3.043 27.891 12.523 1 88.88 118 SER B CA 1
ATOM 2502 C C . SER B 1 118 ? 4.418 27.719 11.891 1 88.88 118 SER B C 1
ATOM 2504 O O . SER B 1 118 ? 5.301 28.562 12.07 1 88.88 118 SER B O 1
ATOM 2506 N N . SER B 1 119 ? 4.559 26.641 11.188 1 92.12 119 SER B N 1
ATOM 2507 C CA . SER B 1 119 ? 5.852 26.344 10.578 1 92.12 119 SER B CA 1
ATOM 2508 C C . SER B 1 119 ? 5.75 26.297 9.055 1 92.12 119 SER B C 1
ATOM 2510 O O . SER B 1 119 ? 4.652 26.359 8.5 1 92.12 119 SER B O 1
ATOM 2512 N N . ALA B 1 120 ? 6.91 26.266 8.406 1 94.38 120 ALA B N 1
ATOM 2513 C CA . ALA B 1 120 ? 6.953 26.125 6.953 1 94.38 120 ALA B CA 1
ATOM 2514 C C . ALA B 1 120 ? 7.109 24.656 6.547 1 94.38 120 ALA B C 1
ATOM 2516 O O . ALA B 1 120 ? 7.234 24.344 5.359 1 94.38 120 ALA B O 1
ATOM 2517 N N . LYS B 1 121 ? 7.066 23.797 7.566 1 97.81 121 LYS B N 1
ATOM 2518 C CA . LYS B 1 121 ? 7.27 22.375 7.309 1 97.81 121 LYS B CA 1
ATOM 2519 C C . LYS B 1 121 ? 6.012 21.734 6.723 1 97.81 121 LYS B C 1
ATOM 2521 O O . LYS B 1 121 ? 4.898 22.203 6.977 1 97.81 121 LYS B O 1
ATOM 2526 N N . ILE B 1 122 ? 6.145 20.672 6 1 98.75 122 ILE B N 1
ATOM 2527 C CA . ILE B 1 122 ? 5.109 20.109 5.137 1 98.75 122 ILE B CA 1
ATOM 2528 C C . ILE B 1 122 ? 4.066 19.391 5.98 1 98.75 122 ILE B C 1
ATOM 2530 O O . ILE B 1 122 ? 4.41 18.641 6.902 1 98.75 122 ILE B O 1
ATOM 2534 N N . VAL B 1 123 ? 2.83 19.656 5.707 1 98.94 123 VAL B N 1
ATOM 2535 C CA . VAL B 1 123 ? 1.689 18.891 6.211 1 98.94 123 VAL B CA 1
ATOM 2536 C C . VAL B 1 123 ? 0.962 18.219 5.047 1 98.94 123 VAL B C 1
ATOM 2538 O O . VAL B 1 123 ? 0.459 18.891 4.148 1 98.94 123 VAL B O 1
ATOM 2541 N N . ALA B 1 124 ? 0.946 16.938 5.062 1 98.94 124 ALA B N 1
ATOM 2542 C CA . ALA B 1 124 ? 0.376 16.156 3.961 1 98.94 124 ALA B CA 1
ATOM 2543 C C . ALA B 1 124 ? -0.755 15.258 4.445 1 98.94 124 ALA B C 1
ATOM 2545 O O . ALA B 1 124 ? -0.59 14.516 5.414 1 98.94 124 ALA B O 1
ATOM 2546 N N . ALA B 1 125 ? -1.931 15.344 3.861 1 99 125 ALA B N 1
ATOM 2547 C CA . ALA B 1 125 ? -3.107 14.562 4.234 1 99 125 ALA B CA 1
ATOM 2548 C C . ALA B 1 125 ? -3.854 14.07 3 1 99 125 ALA B C 1
ATOM 2550 O O . ALA B 1 125 ? -3.977 14.797 2.01 1 99 125 ALA B O 1
ATOM 2551 N N . ILE B 1 126 ? -4.383 12.875 3.035 1 98.94 126 ILE B N 1
ATOM 2552 C CA . ILE B 1 126 ? -5.031 12.281 1.867 1 98.94 126 ILE B CA 1
ATOM 2553 C C . ILE B 1 126 ? -6.355 11.641 2.279 1 98.94 126 ILE B C 1
ATOM 2555 O O . ILE B 1 126 ? -6.484 11.133 3.396 1 98.94 126 ILE B O 1
ATOM 2559 N N . CYS B 1 127 ? -7.391 11.617 1.323 1 98.88 127 CYS B N 1
ATOM 2560 C CA . CYS B 1 127 ? -8.656 10.914 1.521 1 98.88 127 CYS B CA 1
ATOM 2561 C C . CYS B 1 127 ? -9.461 11.547 2.646 1 98.88 127 CYS B C 1
ATOM 2563 O O . CYS B 1 127 ? -9.828 12.719 2.568 1 98.88 127 CYS B O 1
ATOM 2565 N N . ALA B 1 128 ? -9.711 10.891 3.725 1 98.94 128 ALA B N 1
ATOM 2566 C CA . ALA B 1 128 ? -10.516 11.383 4.844 1 98.94 128 ALA B CA 1
ATOM 2567 C C . ALA B 1 128 ? -9.672 12.234 5.789 1 98.94 128 ALA B C 1
ATOM 2569 O O . ALA B 1 128 ? -10.211 12.969 6.617 1 98.94 128 ALA B O 1
ATOM 2570 N N . ALA B 1 129 ? -8.391 12.234 5.66 1 98.94 129 ALA B N 1
ATOM 2571 C CA . ALA B 1 129 ? -7.469 12.758 6.66 1 98.94 129 ALA B CA 1
ATOM 2572 C C . ALA B 1 129 ? -7.621 14.273 6.801 1 98.94 129 ALA B C 1
ATOM 2574 O O . ALA B 1 129 ? -7.488 14.812 7.902 1 98.94 129 ALA B O 1
ATOM 2575 N N . PRO B 1 130 ? -7.926 15.047 5.762 1 98.94 130 PRO B N 1
ATOM 2576 C CA . PRO B 1 130 ? -8.094 16.5 5.922 1 98.94 130 PRO B CA 1
ATOM 2577 C C . PRO B 1 130 ? -9.188 16.859 6.926 1 98.94 130 PRO B C 1
ATOM 2579 O O . PRO B 1 130 ? -9.18 17.953 7.477 1 98.94 130 PRO B O 1
ATOM 2582 N N . THR B 1 131 ? -10.109 15.945 7.195 1 98.94 131 THR B N 1
ATOM 2583 C CA . THR B 1 131 ? -11.141 16.219 8.188 1 98.94 131 THR B CA 1
ATOM 2584 C C . THR B 1 131 ? -10.531 16.344 9.578 1 98.94 131 THR B C 1
ATOM 2586 O O . THR B 1 131 ? -11.141 16.938 10.477 1 98.94 131 THR B O 1
ATOM 2589 N N . VAL B 1 132 ? -9.359 15.773 9.781 1 98.94 132 VAL B N 1
ATOM 2590 C CA . VAL B 1 132 ? -8.648 15.867 11.055 1 98.94 132 VAL B CA 1
ATOM 2591 C C . VAL B 1 132 ? -8.32 17.328 11.352 1 98.94 132 VAL B C 1
ATOM 2593 O O . VAL B 1 132 ? -8.391 17.766 12.5 1 98.94 132 VAL B O 1
ATOM 2596 N N . PHE B 1 133 ? -7.992 18.156 10.312 1 98.88 133 PHE B N 1
ATOM 2597 C CA . PHE B 1 133 ? -7.723 19.578 10.5 1 98.88 133 PHE B CA 1
ATOM 2598 C C . PHE B 1 133 ? -8.945 20.281 11.055 1 98.88 133 PHE B C 1
ATOM 2600 O O . PHE B 1 133 ? -8.836 21.094 11.977 1 98.88 133 PHE B O 1
ATOM 2607 N N . ALA B 1 134 ? -10.094 19.953 10.422 1 98.81 134 ALA B N 1
ATOM 2608 C CA . ALA B 1 134 ? -11.344 20.578 10.844 1 98.81 134 ALA B CA 1
ATOM 2609 C C . ALA B 1 134 ? -11.664 20.219 12.297 1 98.81 134 ALA B C 1
ATOM 2611 O O . ALA B 1 134 ? -12.102 21.078 13.07 1 98.81 134 ALA B O 1
ATOM 2612 N N . ALA B 1 135 ? -11.453 19.016 12.711 1 98.69 135 ALA B N 1
ATOM 2613 C CA . ALA B 1 135 ? -11.797 18.516 14.039 1 98.69 135 ALA B CA 1
ATOM 2614 C C . ALA B 1 135 ? -10.945 19.188 15.109 1 98.69 135 ALA B C 1
ATOM 2616 O O . ALA B 1 135 ? -11.367 19.312 16.266 1 98.69 135 ALA B O 1
ATOM 2617 N N . HIS B 1 136 ? -9.758 19.531 14.719 1 98.44 136 HIS B N 1
ATOM 2618 C CA . HIS B 1 136 ? -8.859 20.172 15.672 1 98.44 136 HIS B CA 1
ATOM 2619 C C . HIS B 1 136 ? -8.867 21.688 15.516 1 98.44 136 HIS B C 1
ATOM 2621 O O . HIS B 1 136 ? -7.812 22.312 15.391 1 98.44 136 HIS B O 1
ATOM 2627 N N . GLY B 1 137 ? -10.016 22.297 15.477 1 98.06 137 GLY B N 1
ATOM 2628 C CA . GLY B 1 137 ? -10.188 23.75 15.5 1 98.06 137 GLY B CA 1
ATOM 2629 C C . GLY B 1 137 ? -10.016 24.391 14.133 1 98.06 137 GLY B C 1
ATOM 2630 O O . GLY B 1 137 ? -9.516 25.516 14.031 1 98.06 137 GLY B O 1
ATOM 2631 N N . ASN B 1 138 ? -10.305 23.672 13.078 1 98.44 138 ASN B N 1
ATOM 2632 C CA . ASN B 1 138 ? -10.219 24.156 11.703 1 98.44 138 ASN B CA 1
ATOM 2633 C C . ASN B 1 138 ? -8.805 24.641 11.375 1 98.44 138 ASN B C 1
ATOM 2635 O O . ASN B 1 138 ? -8.625 25.734 10.836 1 98.44 138 ASN B O 1
ATOM 2639 N N . LEU B 1 139 ? -7.895 23.844 11.797 1 98.38 139 LEU B N 1
ATOM 2640 C CA . LEU B 1 139 ? -6.512 24.125 11.438 1 98.38 139 LEU B CA 1
ATOM 2641 C C . LEU B 1 139 ? -6.363 24.281 9.922 1 98.38 139 LEU B C 1
ATOM 2643 O O . LEU B 1 139 ? -6.957 23.516 9.164 1 98.38 139 LEU B O 1
ATOM 2647 N N . PHE B 1 140 ? -5.605 25.375 9.391 1 98 140 PHE B N 1
ATOM 2648 C CA . PHE B 1 140 ? -5.332 25.672 7.992 1 98 140 PHE B CA 1
ATOM 2649 C C . PHE B 1 140 ? -6.594 26.156 7.289 1 98 140 PHE B C 1
ATOM 2651 O O . PHE B 1 140 ? -6.727 26.016 6.07 1 98 140 PHE B O 1
ATOM 2658 N N . ALA B 1 141 ? -7.602 26.578 8.055 1 97.44 141 ALA B N 1
ATOM 2659 C CA . ALA B 1 141 ? -8.812 27.141 7.461 1 97.44 141 ALA B CA 1
ATOM 2660 C C . ALA B 1 141 ? -8.477 28.234 6.449 1 97.44 141 ALA B C 1
ATOM 2662 O O . ALA B 1 141 ? -7.535 29 6.652 1 97.44 141 ALA B O 1
ATOM 2663 N N . GLY B 1 142 ? -9.328 28.25 5.383 1 98.31 142 GLY B N 1
ATOM 2664 C CA . GLY B 1 142 ? -9.125 29.234 4.328 1 98.31 142 GLY B CA 1
ATOM 2665 C C . GLY B 1 142 ? -8.188 28.75 3.234 1 98.31 142 GLY B C 1
ATOM 2666 O O . GLY B 1 142 ? -8.156 29.312 2.141 1 98.31 142 GLY B O 1
ATOM 2667 N N . ARG B 1 143 ? -7.43 27.734 3.49 1 98.31 143 ARG B N 1
ATOM 2668 C CA . ARG B 1 143 ? -6.453 27.219 2.537 1 98.31 143 ARG B CA 1
ATOM 2669 C C . ARG B 1 143 ? -7.125 26.312 1.504 1 98.31 143 ARG B C 1
ATOM 2671 O O . ARG B 1 143 ? -8.18 25.734 1.771 1 98.31 143 ARG B O 1
ATOM 2678 N N . ARG B 1 144 ? -6.508 26.234 0.354 1 98.44 144 ARG B N 1
ATOM 2679 C CA . ARG B 1 144 ? -6.926 25.266 -0.657 1 98.44 144 ARG B CA 1
ATOM 2680 C C . ARG B 1 144 ? -6.504 23.859 -0.274 1 98.44 144 ARG B C 1
ATOM 2682 O O . ARG B 1 144 ? -5.375 23.641 0.175 1 98.44 144 ARG B O 1
ATOM 2689 N N . LEU B 1 145 ? -7.414 22.891 -0.389 1 98.75 145 LEU B N 1
ATOM 2690 C CA . LEU B 1 145 ? -7.105 21.484 -0.172 1 98.75 145 LEU B CA 1
ATOM 2691 C C . LEU B 1 145 ? -8.094 20.594 -0.916 1 98.75 145 LEU B C 1
ATOM 2693 O O . LEU B 1 145 ? -9.055 21.078 -1.513 1 98.75 145 LEU B O 1
ATOM 2697 N N . THR B 1 146 ? -7.832 19.344 -1.062 1 98.81 146 THR B N 1
ATOM 2698 C CA . THR B 1 146 ? -8.773 18.344 -1.543 1 98.81 146 THR B CA 1
ATOM 2699 C C . THR B 1 146 ? -8.867 17.188 -0.56 1 98.81 146 THR B C 1
ATOM 2701 O O . THR B 1 146 ? -8.289 17.234 0.527 1 98.81 146 THR B O 1
ATOM 2704 N N . SER B 1 147 ? -9.688 16.266 -0.745 1 98.88 147 SER B N 1
ATOM 2705 C CA . SER B 1 147 ? -9.984 15.07 0.041 1 98.88 147 SER B CA 1
ATOM 2706 C C . SER B 1 147 ? -10.766 14.047 -0.778 1 98.88 147 SER B C 1
ATOM 2708 O O . SER B 1 147 ? -10.992 14.25 -1.974 1 98.88 147 SER B O 1
ATOM 2710 N N . TYR B 1 148 ? -11.016 12.969 -0.154 1 98.88 148 TYR B N 1
ATOM 2711 C CA . TYR B 1 148 ? -12.039 12.125 -0.762 1 98.88 148 TYR B CA 1
ATOM 2712 C C . TYR B 1 148 ? -13.32 12.914 -1.003 1 98.88 148 TYR B C 1
ATOM 2714 O O . TYR B 1 148 ? -13.75 13.695 -0.15 1 98.88 148 TYR B O 1
ATOM 2722 N N . PRO B 1 149 ? -14 12.734 -2.109 1 98.56 149 PRO B N 1
ATOM 2723 C CA . PRO B 1 149 ? -15.094 13.609 -2.529 1 98.56 149 PRO B CA 1
ATOM 2724 C C . PRO B 1 149 ? -16.219 13.688 -1.497 1 98.56 149 PRO B C 1
ATOM 2726 O O . PRO B 1 149 ? -16.875 14.727 -1.366 1 98.56 149 PRO B O 1
ATOM 2729 N N . ALA B 1 150 ? -16.453 12.688 -0.763 1 98.62 150 ALA B N 1
ATOM 2730 C CA . ALA B 1 150 ? -17.562 12.617 0.194 1 98.62 150 ALA B CA 1
ATOM 2731 C C . ALA B 1 150 ? -17.422 13.688 1.273 1 98.62 150 ALA B C 1
ATOM 2733 O O . ALA B 1 150 ? -18.391 14.016 1.957 1 98.62 150 ALA B O 1
ATOM 2734 N N . PHE B 1 151 ? -16.219 14.234 1.402 1 98.81 151 PHE B N 1
ATOM 2735 C CA . PHE B 1 151 ? -15.992 15.172 2.496 1 98.81 151 PHE B CA 1
ATOM 2736 C C . PHE B 1 151 ? -15.969 16.609 1.981 1 98.81 151 PHE B C 1
ATOM 2738 O O . PHE B 1 151 ? -15.688 17.547 2.738 1 98.81 151 PHE B O 1
ATOM 2745 N N . LYS B 1 152 ? -16.219 16.828 0.708 1 98.75 152 LYS B N 1
ATOM 2746 C CA . LYS B 1 152 ? -16.188 18.156 0.081 1 98.75 152 LYS B CA 1
ATOM 2747 C C . LYS B 1 152 ? -17.047 19.156 0.849 1 98.75 152 LYS B C 1
ATOM 2749 O O . LYS B 1 152 ? -16.562 20.188 1.287 1 98.75 152 LYS B O 1
ATOM 2754 N N . ASP B 1 153 ? -18.297 18.812 1.094 1 98.69 153 ASP B N 1
ATOM 2755 C CA . ASP B 1 153 ? -19.234 19.766 1.69 1 98.69 153 ASP B CA 1
ATOM 2756 C C . ASP B 1 153 ? -18.875 20.062 3.143 1 98.69 153 ASP B C 1
ATOM 2758 O O . ASP B 1 153 ? -18.938 21.203 3.582 1 98.69 153 ASP B O 1
ATOM 2762 N N . SER B 1 154 ? -18.516 18.984 3.855 1 98.56 154 SER B N 1
ATOM 2763 C CA . SER B 1 154 ? -18.156 19.188 5.254 1 98.56 154 SER B CA 1
ATOM 2764 C C . SER B 1 154 ? -16.906 20.062 5.379 1 98.56 154 SER B C 1
ATOM 2766 O O . SER B 1 154 ? -16.828 20.922 6.262 1 98.56 154 SER B O 1
ATOM 2768 N N . LEU B 1 155 ? -15.945 19.891 4.484 1 98.88 155 LEU B N 1
ATOM 2769 C CA . LEU B 1 155 ? -14.711 20.672 4.543 1 98.88 155 LEU B CA 1
ATOM 2770 C C . LEU B 1 155 ? -14.961 22.109 4.09 1 98.88 155 LEU B C 1
ATOM 2772 O O . LEU B 1 155 ? -14.43 23.062 4.684 1 98.88 155 LEU B O 1
ATOM 2776 N N . ASN B 1 156 ? -15.742 22.281 3.057 1 98.69 156 ASN B N 1
ATOM 2777 C CA . ASN B 1 156 ? -16.156 23.641 2.688 1 98.69 156 ASN B CA 1
ATOM 2778 C C . ASN B 1 156 ? -16.875 24.328 3.832 1 98.69 156 ASN B C 1
ATOM 2780 O O . ASN B 1 156 ? -16.609 25.5 4.121 1 98.69 156 ASN B O 1
ATOM 2784 N N . GLY B 1 157 ? -17.75 23.609 4.48 1 98.56 157 GLY B N 1
ATOM 2785 C CA . GLY B 1 157 ? -18.5 24.141 5.613 1 98.56 157 GLY B CA 1
ATOM 2786 C C . GLY B 1 157 ? -17.609 24.547 6.773 1 98.56 157 GLY B C 1
ATOM 2787 O O . GLY B 1 157 ? -17.938 25.469 7.523 1 98.56 157 GLY B O 1
ATOM 2788 N N . ALA B 1 158 ? -16.484 23.891 6.887 1 98.56 158 ALA B N 1
ATOM 2789 C CA . ALA B 1 158 ? -15.531 24.172 7.961 1 98.56 158 ALA B CA 1
ATOM 2790 C C . ALA B 1 158 ? -14.586 25.297 7.586 1 98.56 158 ALA B C 1
ATOM 2792 O O . ALA B 1 158 ? -13.688 25.656 8.359 1 98.56 158 ALA B O 1
ATOM 2793 N N . GLY B 1 159 ? -14.734 25.844 6.355 1 98.56 159 GLY B N 1
ATOM 2794 C CA . GLY B 1 159 ? -14.031 27.062 6.004 1 98.56 159 GLY B CA 1
ATOM 2795 C C . GLY B 1 159 ? -12.836 26.812 5.098 1 98.56 159 GLY B C 1
ATOM 2796 O O . GLY B 1 159 ? -12.039 27.719 4.859 1 98.56 159 GLY B O 1
ATOM 2797 N N . TYR B 1 160 ? -12.68 25.625 4.598 1 98.81 160 TYR B N 1
ATOM 2798 C CA . TYR B 1 160 ? -11.609 25.328 3.645 1 98.81 160 TYR B CA 1
ATOM 2799 C C . TYR B 1 160 ? -12.055 25.641 2.221 1 98.81 160 TYR B C 1
ATOM 2801 O O . TYR B 1 160 ? -13.25 25.75 1.943 1 98.81 160 TYR B O 1
ATOM 2809 N N . ALA B 1 161 ? -11.062 25.922 1.332 1 98.75 161 ALA B N 1
ATOM 2810 C CA . ALA B 1 161 ? -11.336 26.047 -0.098 1 98.75 161 ALA B CA 1
ATOM 2811 C C . ALA B 1 161 ? -11.094 24.719 -0.814 1 98.75 161 ALA B C 1
ATOM 2813 O O . ALA B 1 161 ? -10.062 24.531 -1.454 1 98.75 161 ALA B O 1
ATOM 2814 N N . TRP B 1 162 ? -12.039 23.844 -0.7 1 98.56 162 TRP B N 1
ATOM 2815 C CA . TRP B 1 162 ? -11.922 22.531 -1.324 1 98.56 162 TRP B CA 1
ATOM 2816 C C . TRP B 1 162 ? -11.836 22.656 -2.842 1 98.56 162 TRP B C 1
ATOM 2818 O O . TRP B 1 162 ? -12.578 23.438 -3.449 1 98.56 162 TRP B O 1
ATOM 2828 N N . GLN B 1 163 ? -10.961 21.938 -3.418 1 97.81 163 GLN B N 1
ATOM 2829 C CA . GLN B 1 163 ? -10.727 22 -4.855 1 97.81 163 GLN B CA 1
ATOM 2830 C C . GLN B 1 163 ? -10.641 20.594 -5.457 1 97.81 163 GLN B C 1
ATOM 2832 O O . GLN B 1 163 ? -9.992 19.719 -4.895 1 97.81 163 GLN B O 1
ATOM 2837 N N . GLU B 1 164 ? -11.328 20.359 -6.516 1 95.12 164 GLU B N 1
ATOM 2838 C CA . GLU B 1 164 ? -11.07 19.172 -7.328 1 95.12 164 GLU B CA 1
ATOM 2839 C C . GLU B 1 164 ? -9.727 19.297 -8.055 1 95.12 164 GLU B C 1
ATOM 2841 O O . GLU B 1 164 ? -9.492 20.25 -8.789 1 95.12 164 GLU B O 1
ATOM 2846 N N . PRO B 1 165 ? -8.914 18.297 -7.758 1 93.5 165 PRO B N 1
ATOM 2847 C CA . PRO B 1 165 ? -7.613 18.453 -8.414 1 93.5 165 PRO B CA 1
ATOM 2848 C C . PRO B 1 165 ? -7.715 18.422 -9.938 1 93.5 165 PRO B C 1
ATOM 2850 O O . PRO B 1 165 ? -8.508 17.656 -10.492 1 93.5 165 PRO B O 1
ATOM 2853 N N . GLU B 1 166 ? -6.984 19.438 -10.523 1 81.44 166 GLU B N 1
ATOM 2854 C CA . GLU B 1 166 ? -6.887 19.453 -11.977 1 81.44 166 GLU B CA 1
ATOM 2855 C C . GLU B 1 166 ? -5.918 18.375 -12.484 1 81.44 166 GLU B C 1
ATOM 2857 O O . GLU B 1 166 ? -5.098 17.875 -11.719 1 81.44 166 GLU B O 1
ATOM 2862 N N . GLN B 1 167 ? -6.176 17.938 -13.703 1 78.69 167 GLN B N 1
ATOM 2863 C CA . GLN B 1 167 ? -5.164 17.094 -14.336 1 78.69 167 GLN B CA 1
ATOM 2864 C C . GLN B 1 167 ? -3.857 17.859 -14.523 1 78.69 167 GLN B C 1
ATOM 2866 O O . GLN B 1 167 ? -3.801 18.828 -15.281 1 78.69 167 GLN B O 1
ATOM 2871 N N . SER B 1 168 ? -2.957 17.734 -13.57 1 86.25 168 SER B N 1
ATOM 2872 C CA . SER B 1 168 ? -1.629 18.344 -13.641 1 86.25 168 SER B CA 1
ATOM 2873 C C . SER B 1 168 ? -0.555 17.281 -13.891 1 86.25 168 SER B C 1
ATOM 2875 O O . SER B 1 168 ? -0.817 16.078 -13.781 1 86.25 168 SER B O 1
ATOM 2877 N N . PRO B 1 169 ? 0.584 17.688 -14.242 1 91.19 169 PRO B N 1
ATOM 2878 C CA . PRO B 1 169 ? 1.679 16.734 -14.438 1 91.19 169 PRO B CA 1
ATOM 2879 C C . PRO B 1 169 ? 1.984 15.922 -13.18 1 91.19 169 PRO B C 1
ATOM 2881 O O . PRO B 1 169 ? 2.428 14.773 -13.281 1 91.19 169 PRO B O 1
ATOM 2884 N N . ASN B 1 170 ? 1.64 16.453 -12 1 90.88 170 ASN B N 1
ATOM 2885 C CA . ASN B 1 170 ? 1.91 15.734 -10.75 1 90.88 170 ASN B CA 1
ATOM 2886 C C . ASN B 1 170 ? 0.692 14.945 -10.281 1 90.88 170 ASN B C 1
ATOM 2888 O O . ASN B 1 170 ? 0.722 14.328 -9.219 1 90.88 170 ASN B O 1
ATOM 2892 N N . GLY B 1 171 ? -0.227 14.977 -11.086 1 93.81 171 GLY B N 1
ATOM 2893 C CA . GLY B 1 171 ? -1.398 14.164 -10.805 1 93.81 171 GLY B CA 1
ATOM 2894 C C . GLY B 1 171 ? -2.432 14.875 -9.953 1 93.81 171 GLY B C 1
ATOM 2895 O O . GLY B 1 171 ? -2.52 16.109 -9.969 1 93.81 171 GLY B O 1
ATOM 2896 N N . ARG B 1 172 ? -3.299 14.203 -9.32 1 94.94 172 ARG B N 1
ATOM 2897 C CA . ARG B 1 172 ? -4.453 14.719 -8.594 1 94.94 172 ARG B CA 1
ATOM 2898 C C . ARG B 1 172 ? -4.078 15.078 -7.16 1 94.94 172 ARG B C 1
ATOM 2900 O O . ARG B 1 172 ? -4.516 14.422 -6.215 1 94.94 172 ARG B O 1
ATOM 2907 N N . VAL B 1 173 ? -3.309 16.094 -7.055 1 98.25 173 VAL B N 1
ATOM 2908 C CA . VAL B 1 173 ? -2.799 16.641 -5.797 1 98.25 173 VAL B CA 1
ATOM 2909 C C . VAL B 1 173 ? -3.072 18.141 -5.73 1 98.25 173 VAL B C 1
ATOM 2911 O O . VAL B 1 173 ? -2.965 18.844 -6.738 1 98.25 173 VAL B O 1
ATOM 2914 N N . VAL B 1 174 ? -3.516 18.656 -4.602 1 98.38 174 VAL B N 1
ATOM 2915 C CA . VAL B 1 174 ? -3.639 20.078 -4.34 1 98.38 174 VAL B CA 1
ATOM 2916 C C . VAL B 1 174 ? -2.572 20.516 -3.34 1 98.38 174 VAL B C 1
ATOM 2918 O O . VAL B 1 174 ? -2.471 19.953 -2.248 1 98.38 174 VAL B O 1
ATOM 2921 N N . ARG B 1 175 ? -1.733 21.453 -3.727 1 97.06 175 ARG B N 1
ATOM 2922 C CA . ARG B 1 175 ? -0.724 22.016 -2.834 1 97.06 175 ARG B CA 1
ATOM 2923 C C . ARG B 1 175 ? -0.967 23.5 -2.604 1 97.06 175 ARG B C 1
ATOM 2925 O O . ARG B 1 175 ? -1.106 24.281 -3.557 1 97.06 175 ARG B O 1
ATOM 2932 N N . ASP B 1 176 ? -1.116 23.859 -1.412 1 97.69 176 ASP B N 1
ATOM 2933 C CA . ASP B 1 176 ? -1.176 25.25 -0.958 1 97.69 176 ASP B CA 1
ATOM 2934 C C . ASP B 1 176 ? -0.051 25.547 0.03 1 97.69 176 ASP B C 1
ATOM 2936 O O . ASP B 1 176 ? -0.211 25.359 1.237 1 97.69 176 ASP B O 1
ATOM 2940 N N . GLY B 1 177 ? 1.091 26.078 -0.526 1 96.38 177 GLY B N 1
ATOM 2941 C CA . GLY B 1 177 ? 2.262 26.234 0.321 1 96.38 177 GLY B CA 1
ATOM 2942 C C . GLY B 1 177 ? 2.771 24.938 0.898 1 96.38 177 GLY B C 1
ATOM 2943 O O . GLY B 1 177 ? 3.117 24.016 0.155 1 96.38 177 GLY B O 1
ATOM 2944 N N . ASN B 1 178 ? 2.74 24.844 2.213 1 97.38 178 ASN B N 1
ATOM 2945 C CA . ASN B 1 178 ? 3.275 23.656 2.873 1 97.38 178 ASN B CA 1
ATOM 2946 C C . ASN B 1 178 ? 2.197 22.594 3.09 1 97.38 178 ASN B C 1
ATOM 2948 O O . ASN B 1 178 ? 2.467 21.531 3.648 1 97.38 178 ASN B O 1
ATOM 2952 N N . LEU B 1 179 ? 0.972 22.859 2.646 1 98.69 179 LEU B N 1
ATOM 2953 C CA . LEU B 1 179 ? -0.127 21.906 2.764 1 98.69 179 LEU B CA 1
ATOM 2954 C C . LEU B 1 179 ? -0.307 21.125 1.467 1 98.69 179 LEU B C 1
ATOM 2956 O O . LEU B 1 179 ? -0.573 21.703 0.415 1 98.69 179 LEU B O 1
ATOM 2960 N N . ILE B 1 180 ? -0.104 19.812 1.509 1 98.75 180 ILE B N 1
ATOM 2961 C CA . ILE B 1 180 ? -0.254 18.922 0.36 1 98.75 180 ILE B CA 1
ATOM 2962 C C . ILE B 1 180 ? -1.365 17.906 0.629 1 98.75 180 ILE B C 1
ATOM 2964 O O . ILE B 1 180 ? -1.314 17.172 1.613 1 98.75 180 ILE B O 1
ATOM 2968 N N . THR B 1 181 ? -2.441 17.891 -0.19 1 98.88 181 THR B N 1
ATOM 2969 C CA . THR B 1 181 ? -3.553 16.969 0.011 1 98.88 181 THR B CA 1
ATOM 2970 C C . THR B 1 181 ? -3.895 16.25 -1.287 1 98.88 181 THR B C 1
ATOM 2972 O O . THR B 1 181 ? -3.586 16.734 -2.377 1 98.88 181 THR B O 1
ATOM 2975 N N . SER B 1 182 ? -4.426 15.094 -1.191 1 98.75 182 SER B N 1
ATOM 2976 C CA . SER B 1 182 ? -4.895 14.297 -2.32 1 98.75 182 SER B CA 1
ATOM 2977 C C . SER B 1 182 ? -6.176 13.547 -1.974 1 98.75 182 SER B C 1
ATOM 2979 O O . SER B 1 182 ? -6.754 13.758 -0.907 1 98.75 182 SER B O 1
ATOM 2981 N N . MET B 1 183 ? -6.68 12.711 -2.816 1 98.62 183 MET B N 1
ATOM 2982 C CA . MET B 1 183 ? -8.109 12.398 -2.795 1 98.62 183 MET B CA 1
ATOM 2983 C C . MET B 1 183 ? -8.359 11.039 -2.166 1 98.62 183 MET B C 1
ATOM 2985 O O . MET B 1 183 ? -9.336 10.852 -1.438 1 98.62 183 MET B O 1
ATOM 2989 N N . GLY B 1 184 ? -7.516 10.023 -2.529 1 98.69 184 GLY B N 1
ATOM 2990 C CA . GLY B 1 184 ? -7.789 8.672 -2.062 1 98.69 184 GLY B CA 1
ATOM 2991 C C . GLY B 1 184 ? -6.758 7.66 -2.533 1 98.69 184 GLY B C 1
ATOM 2992 O O . GLY B 1 184 ? -5.656 8.031 -2.939 1 98.69 184 GLY B O 1
ATOM 2993 N N . PRO B 1 185 ? -7.109 6.332 -2.434 1 98.81 185 PRO B N 1
ATOM 2994 C CA . PRO B 1 185 ? -6.145 5.273 -2.738 1 98.81 185 PRO B CA 1
ATOM 2995 C C . PRO B 1 185 ? -5.512 5.43 -4.117 1 98.81 185 PRO B C 1
ATOM 2997 O O . PRO B 1 185 ? -4.289 5.316 -4.254 1 98.81 185 PRO B O 1
ATOM 3000 N N . ALA B 1 186 ? -6.258 5.82 -5.113 1 97.62 186 ALA B N 1
ATOM 3001 C CA . ALA B 1 186 ? -5.789 5.875 -6.496 1 97.62 186 ALA B CA 1
ATOM 3002 C C . ALA B 1 186 ? -4.762 6.988 -6.68 1 97.62 186 ALA B C 1
ATOM 3004 O O . ALA B 1 186 ? -4.059 7.027 -7.695 1 97.62 186 ALA B O 1
ATOM 3005 N N . THR B 1 187 ? -4.715 7.918 -5.789 1 98.06 187 THR B N 1
ATOM 3006 C CA . THR B 1 187 ? -3.857 9.086 -5.965 1 98.06 187 THR B CA 1
ATOM 3007 C C . THR B 1 187 ? -2.688 9.055 -4.984 1 98.06 187 THR B C 1
ATOM 3009 O O . THR B 1 187 ? -1.966 10.039 -4.836 1 98.06 187 THR B O 1
ATOM 3012 N N . SER B 1 188 ? -2.494 7.891 -4.324 1 98.81 188 SER B N 1
ATOM 3013 C CA . SER B 1 188 ? -1.49 7.762 -3.273 1 98.81 188 SER B CA 1
ATOM 3014 C C . SER B 1 188 ? -0.081 7.926 -3.832 1 98.81 188 SER B C 1
ATOM 3016 O O . SER B 1 188 ? 0.792 8.492 -3.172 1 98.81 188 SER B O 1
ATOM 3018 N N . PHE B 1 189 ? 0.161 7.457 -5.105 1 98.81 189 PHE B N 1
ATOM 3019 C CA . PHE B 1 189 ? 1.48 7.605 -5.707 1 98.81 189 PHE B CA 1
ATOM 3020 C C . PHE B 1 189 ? 1.785 9.07 -5.996 1 98.81 189 PHE B C 1
ATOM 3022 O O . PHE B 1 189 ? 2.854 9.57 -5.633 1 98.81 189 PHE B O 1
ATOM 3029 N N . ASP B 1 190 ? 0.863 9.766 -6.605 1 98.56 190 ASP B N 1
ATOM 3030 C CA . ASP B 1 190 ? 1.028 11.188 -6.883 1 98.56 190 ASP B CA 1
ATOM 3031 C C . ASP B 1 190 ? 1.265 11.977 -5.598 1 98.56 190 ASP B C 1
ATOM 3033 O O . ASP B 1 190 ? 2.148 12.836 -5.543 1 98.56 190 ASP B O 1
ATOM 3037 N N . PHE B 1 191 ? 0.482 11.648 -4.617 1 98.81 191 PHE B N 1
ATOM 3038 C CA . PHE B 1 191 ? 0.563 12.273 -3.301 1 98.81 191 PHE B CA 1
ATOM 3039 C C . PHE B 1 191 ? 1.955 12.102 -2.707 1 98.81 191 PHE B C 1
ATOM 3041 O O . PHE B 1 191 ? 2.607 13.078 -2.344 1 98.81 191 PHE B O 1
ATOM 3048 N N . ALA B 1 192 ? 2.445 10.859 -2.68 1 98.94 192 ALA B N 1
ATOM 3049 C CA . ALA B 1 192 ? 3.719 10.523 -2.049 1 98.94 192 ALA B CA 1
ATOM 3050 C C . ALA B 1 192 ? 4.891 11.125 -2.822 1 98.94 192 ALA B C 1
ATOM 3052 O O . ALA B 1 192 ? 5.824 11.664 -2.225 1 98.94 192 ALA B O 1
ATOM 3053 N N . LEU B 1 193 ? 4.816 11.07 -4.133 1 98.94 193 LEU B N 1
ATOM 3054 C CA . LEU B 1 193 ? 5.879 11.609 -4.973 1 98.94 193 LEU B CA 1
ATOM 3055 C C . LEU B 1 193 ? 5.945 13.133 -4.859 1 98.94 193 LEU B C 1
ATOM 3057 O O . LEU B 1 193 ? 7.031 13.711 -4.863 1 98.94 193 LEU B O 1
ATOM 3061 N N . THR B 1 194 ? 4.77 13.805 -4.727 1 98.75 194 THR B N 1
ATOM 3062 C CA . THR B 1 194 ? 4.734 15.25 -4.535 1 98.75 194 THR B CA 1
ATOM 3063 C C . THR B 1 194 ? 5.387 15.641 -3.211 1 98.75 194 THR B C 1
ATOM 3065 O O . THR B 1 194 ? 6.164 16.594 -3.15 1 98.75 194 THR B O 1
ATOM 3068 N N . VAL B 1 195 ? 5.105 14.875 -2.16 1 98.94 195 VAL B N 1
ATOM 3069 C CA . VAL B 1 195 ? 5.734 15.125 -0.867 1 98.94 195 VAL B CA 1
ATOM 3070 C C . VAL B 1 195 ? 7.234 14.859 -0.959 1 98.94 195 VAL B C 1
ATOM 3072 O O . VAL B 1 195 ? 8.039 15.641 -0.452 1 98.94 195 VAL B O 1
ATOM 3075 N N . GLY B 1 196 ? 7.625 13.742 -1.611 1 98.88 196 GLY B N 1
ATOM 3076 C CA . GLY B 1 196 ? 9.031 13.438 -1.805 1 98.88 196 GLY B CA 1
ATOM 3077 C C . GLY B 1 196 ? 9.789 14.539 -2.521 1 98.88 196 GLY B C 1
ATOM 3078 O O . GLY B 1 196 ? 10.883 14.93 -2.096 1 98.88 196 GLY B O 1
ATOM 3079 N N . ALA B 1 197 ? 9.156 15.031 -3.594 1 98.69 197 ALA B N 1
ATOM 3080 C CA . ALA B 1 197 ? 9.773 16.125 -4.352 1 98.69 197 ALA B CA 1
ATOM 3081 C C . ALA B 1 197 ? 9.93 17.375 -3.49 1 98.69 197 ALA B C 1
ATOM 3083 O O . ALA B 1 197 ? 10.953 18.062 -3.555 1 98.69 197 ALA B O 1
ATOM 3084 N N . ALA B 1 198 ? 8.938 17.688 -2.693 1 98.56 198 ALA B N 1
ATOM 3085 C CA . ALA B 1 198 ? 8.961 18.875 -1.838 1 98.56 198 ALA B CA 1
ATOM 3086 C C . ALA B 1 198 ? 10.086 18.781 -0.812 1 98.56 198 ALA B C 1
ATOM 3088 O O . ALA B 1 198 ? 10.68 19.812 -0.45 1 98.56 198 ALA B O 1
ATOM 3089 N N . LEU B 1 199 ? 10.414 17.547 -0.333 1 98.62 199 LEU B N 1
ATOM 3090 C CA . LEU B 1 199 ? 11.398 17.359 0.733 1 98.62 199 LEU B CA 1
ATOM 3091 C C . LEU B 1 199 ? 12.797 17.203 0.161 1 98.62 199 LEU B C 1
ATOM 3093 O O . LEU B 1 199 ? 13.789 17.375 0.874 1 98.62 199 LEU B O 1
ATOM 3097 N N . THR B 1 200 ? 12.844 16.812 -1.081 1 98.25 200 THR B N 1
ATOM 3098 C CA . THR B 1 200 ? 14.125 16.641 -1.753 1 98.25 200 THR B CA 1
ATOM 3099 C C . THR B 1 200 ? 14.219 17.547 -2.975 1 98.25 200 THR B C 1
ATOM 3101 O O . THR B 1 200 ? 14.391 18.766 -2.838 1 98.25 200 THR B O 1
ATOM 3104 N N . ASN B 1 201 ? 13.914 17.031 -4.164 1 98.06 201 ASN B N 1
ATOM 3105 C CA . ASN B 1 201 ? 13.781 17.766 -5.41 1 98.06 201 ASN B CA 1
ATOM 3106 C C . ASN B 1 201 ? 13.055 16.953 -6.473 1 98.06 201 ASN B C 1
ATOM 3108 O O . ASN B 1 201 ? 12.859 15.75 -6.309 1 98.06 201 ASN B O 1
ATOM 3112 N N . GLN B 1 202 ? 12.688 17.594 -7.496 1 97.62 202 GLN B N 1
ATOM 3113 C CA . GLN B 1 202 ? 11.898 17 -8.57 1 97.62 202 GLN B CA 1
ATOM 3114 C C . GLN B 1 202 ? 12.633 15.836 -9.211 1 97.62 202 GLN B C 1
ATOM 3116 O O . GLN B 1 202 ? 12.031 14.797 -9.5 1 97.62 202 GLN B O 1
ATOM 3121 N N . GLU B 1 203 ? 13.836 15.922 -9.406 1 98.31 203 GLU B N 1
ATOM 3122 C CA . GLU B 1 203 ? 14.633 14.891 -10.07 1 98.31 203 GLU B CA 1
ATOM 3123 C C . GLU B 1 203 ? 14.656 13.602 -9.266 1 98.31 203 GLU B C 1
ATOM 3125 O O . GLU B 1 203 ? 14.5 12.508 -9.82 1 98.31 203 GLU B O 1
ATOM 3130 N N . THR B 1 204 ? 14.852 13.742 -7.945 1 98.62 204 THR B N 1
ATOM 3131 C CA . THR B 1 204 ? 14.852 12.578 -7.062 1 98.62 204 THR B CA 1
ATOM 3132 C C . THR B 1 204 ? 13.523 11.836 -7.133 1 98.62 204 THR B C 1
ATOM 3134 O O . THR B 1 204 ? 13.492 10.617 -7.301 1 98.62 204 THR B O 1
ATOM 3137 N N . ALA B 1 205 ? 12.445 12.531 -7.062 1 98.75 205 ALA B N 1
ATOM 3138 C CA . ALA B 1 205 ? 11.117 11.93 -7.098 1 98.75 205 ALA B CA 1
ATOM 3139 C C . ALA B 1 205 ? 10.852 11.266 -8.445 1 98.75 205 ALA B C 1
ATOM 3141 O O . ALA B 1 205 ? 10.234 10.203 -8.516 1 98.75 205 ALA B O 1
ATOM 3142 N N . GLU B 1 206 ? 11.32 11.883 -9.531 1 98.69 206 GLU B N 1
ATOM 3143 C CA . GLU B 1 206 ? 11.133 11.32 -10.867 1 98.69 206 GLU B CA 1
ATOM 3144 C C . GLU B 1 206 ? 11.906 10.016 -11.016 1 98.69 206 GLU B C 1
ATOM 3146 O O . GLU B 1 206 ? 11.422 9.07 -11.641 1 98.69 206 GLU B O 1
ATOM 3151 N N . LYS B 1 207 ? 13.047 9.992 -10.492 1 98.81 207 LYS B N 1
ATOM 3152 C CA . LYS B 1 207 ? 13.844 8.766 -10.523 1 98.81 207 LYS B CA 1
ATOM 3153 C C . LYS B 1 207 ? 13.148 7.637 -9.766 1 98.81 207 LYS B C 1
ATOM 3155 O O . LYS B 1 207 ? 13.117 6.496 -10.227 1 98.81 207 LYS B O 1
ATOM 3160 N N . VAL B 1 208 ? 12.609 7.977 -8.609 1 98.94 208 VAL B N 1
ATOM 3161 C CA . VAL B 1 208 ? 11.875 7.004 -7.801 1 98.94 208 VAL B CA 1
ATOM 3162 C C . VAL B 1 208 ? 10.641 6.523 -8.562 1 98.94 208 VAL B C 1
ATOM 3164 O O . VAL B 1 208 ? 10.367 5.32 -8.617 1 98.94 208 VAL B O 1
ATOM 3167 N N . ALA B 1 209 ? 9.93 7.461 -9.188 1 98.88 209 ALA B N 1
ATOM 3168 C CA . ALA B 1 209 ? 8.758 7.102 -9.984 1 98.88 209 ALA B CA 1
ATOM 3169 C C . ALA B 1 209 ? 9.141 6.141 -11.109 1 98.88 209 ALA B C 1
ATOM 3171 O O . ALA B 1 209 ? 8.469 5.129 -11.32 1 98.88 209 ALA B O 1
ATOM 3172 N N . SER B 1 210 ? 10.1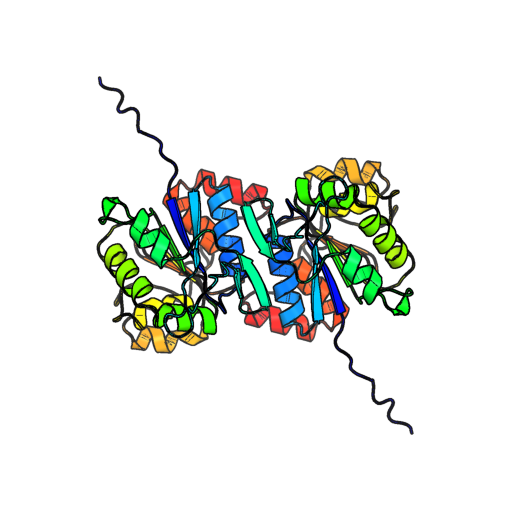88 6.438 -11.805 1 98.69 210 SER B N 1
ATOM 3173 C CA . SER B 1 210 ? 10.648 5.617 -12.922 1 98.69 210 SER B CA 1
ATOM 3174 C C . SER B 1 210 ? 11 4.207 -12.461 1 98.69 210 SER B C 1
ATOM 3176 O O . SER B 1 210 ? 10.648 3.227 -13.117 1 98.69 210 SER B O 1
ATOM 3178 N N . ALA B 1 211 ? 11.656 4.109 -11.336 1 98.75 211 ALA B N 1
ATOM 3179 C CA . ALA B 1 211 ? 12.062 2.811 -10.805 1 98.75 211 ALA B CA 1
ATOM 3180 C C . ALA B 1 211 ? 10.852 1.977 -10.398 1 98.75 211 ALA B C 1
ATOM 3182 O O . ALA B 1 211 ? 10.922 0.745 -10.375 1 98.75 211 ALA B O 1
ATOM 3183 N N . MET B 1 212 ? 9.734 2.637 -10.109 1 98.81 212 MET B N 1
ATOM 3184 C CA . MET B 1 212 ? 8.508 1.942 -9.734 1 98.81 212 MET B CA 1
ATOM 3185 C C . MET B 1 212 ? 7.621 1.698 -10.953 1 98.81 212 MET B C 1
ATOM 3187 O O . MET B 1 212 ? 6.508 1.188 -10.828 1 98.81 212 MET B O 1
ATOM 3191 N N . LEU B 1 213 ? 8.125 2.168 -12.117 1 98.12 213 LEU B N 1
ATOM 3192 C CA . LEU B 1 213 ? 7.418 2.045 -13.391 1 98.12 213 LEU B CA 1
ATOM 3193 C C . LEU B 1 213 ? 6.176 2.934 -13.414 1 98.12 213 LEU B C 1
ATOM 3195 O O . LEU B 1 213 ? 5.168 2.586 -14.031 1 98.12 213 LEU B O 1
ATOM 3199 N N . TYR B 1 214 ? 6.199 3.947 -12.609 1 98 214 TYR B N 1
ATOM 3200 C CA . TYR B 1 214 ? 5.113 4.914 -12.523 1 98 214 TYR B CA 1
ATOM 3201 C C . TYR B 1 214 ? 5.422 6.16 -13.352 1 98 214 TYR B C 1
ATOM 3203 O O . TYR B 1 214 ? 6.355 6.902 -13.031 1 98 214 TYR B O 1
ATOM 3211 N N . LYS B 1 215 ? 4.691 6.387 -14.422 1 96 215 LYS B N 1
ATOM 3212 C CA . LYS B 1 215 ? 4.906 7.582 -15.234 1 96 215 LYS B CA 1
ATOM 3213 C C . LYS B 1 215 ? 4.492 8.844 -14.484 1 96 215 LYS B C 1
ATOM 3215 O O . LYS B 1 215 ? 3.303 9.086 -14.281 1 96 215 LYS B O 1
ATOM 3220 N N . TRP B 1 216 ? 5.469 9.648 -14.094 1 97 216 TRP B N 1
ATOM 3221 C CA . TRP B 1 216 ? 5.293 10.844 -13.281 1 97 216 TRP B CA 1
ATOM 3222 C C . TRP B 1 216 ? 6.473 11.797 -13.445 1 97 216 TRP B C 1
ATOM 3224 O O . TRP B 1 216 ? 7.629 11.375 -13.375 1 97 216 TRP B O 1
ATOM 3234 N N . PRO B 1 217 ? 6.379 12.984 -13.914 1 96.31 217 PRO B N 1
ATOM 3235 C CA . PRO B 1 217 ? 5.082 13.609 -14.195 1 96.31 217 PRO B CA 1
ATOM 3236 C C . PRO B 1 217 ? 4.359 12.961 -15.375 1 96.31 217 PRO B C 1
ATOM 3238 O O . PRO B 1 217 ? 4.996 12.328 -16.219 1 96.31 217 PRO B O 1
ATOM 3241 N N . HIS B 1 218 ? 3.066 13.07 -15.273 1 93.94 218 HIS B N 1
ATOM 3242 C CA . HIS B 1 218 ? 2.244 12.445 -16.297 1 93.94 218 HIS B CA 1
ATOM 3243 C C . HIS B 1 218 ? 2.4 13.156 -17.641 1 93.94 218 HIS B C 1
ATOM 3245 O O . HIS B 1 218 ? 2.664 14.359 -17.688 1 93.94 218 HIS B O 1
#

Foldseek 3Di:
DPPPPVVPDAAEEEEEDEAAFDVLLRVLLVVLLVLLVHHYFYAYQDQPVPCDDPRQQWHQYNVRDIDGGPYHLVVCCVPQPDALVSDGLEYEYGDGPVGLVSLLPRVSNLVNLVSVLPDQGAYEYEAHNQVSCLSSVVRPAQEEFEHAPVCQVVNVVSRYNYDAADLDLLGGWDDDRRYIYGYHSVCSLSRSLVNSCVRPHNVSSCVSCVVVVHRGSD/DPPVPVVPDAAEEEEEDEAAFDVLLRVLLVVLLVLLVHHYFYAYQDQPVPCDDDRQQWHQYNVRDIDGGPYHLVVCCVVQPDALVSDGLEYEYGDGPVGLVSLLPRVSNLVNLVSVLPDQGAYEYEAHNQVSCLSSVVRPAQEEFEHAPVCQVVNVVSRYNYDAADLDLLGGWDDDRRYIYGYHSVCSLSRSLVNSCVRPHNVSSCVSCVVVVHRGSD

InterPro domains:
  IPR002818 DJ-1/PfpI [PF01965] (11-195)
  IPR006287 Protein/nucleic acid deglycase DJ-1 [TIGR01383] (14-210)
  IPR029062 Class I glutamine amidotransferase-like [G3DSA:3.40.50.880] (4-216)
  IPR029062 Class I glutamine amidotransferase-like [SSF52317] (11-216)
  IPR050325 Protein/nucleic acid deglycase [PTHR48094] (11-209)

pLDDT: mean 93.32, std 13.71, range [33.84, 99.0]

Secondary structure (DSSP, 8-state):
--------PPPEEEEEE-TT--HHHHHHHHHHHHHTT-EEEEEE---TTT--SS---EEE-TTS-EEE-SEEHHHHHHHH-SSGGGS-SEEEE---HHHHHHHHH-HHHHHHHHHHHTSSSEEEEETTTHHHHHHTT-TTTTSEE---GGGHHHHHHTT-EE-PPP--TT-SEEEETTEEEE-SGGGHHHHHHHHHHHHS-HHHHHHHHHHTT-----/--------PPPEEEEEE-TT--HHHHHHHHHHHHHTT-EEEEEE---TTT--SS---EEE-TTS-EEE-SEEHHHHHHHH-SSGGGS-SEEEE---HHHHHHHHH-HHHHHHHHHHHTSSSEEEEETTTHHHHHHTT-TTTTSEE---GGGHHHHHHTT-EE-PPP--TT-SEEEETTEEEE-SGGGHHHHHHHHHHHHS-HHHHHHHHHHTT-----

Nearest PDB structures (foldseek):
  3b38-assembly1_A-2  TM=9.622E-01  e=4.622E-22  Homo sapiens
  2rk6-assembly1_A-2  TM=9.544E-01  e=5.923E-22  Homo sapiens
  2r1v-assembly1_B  TM=9.528E-01  e=9.144E-22  Homo sapiens
  2r1v-assembly1_A  TM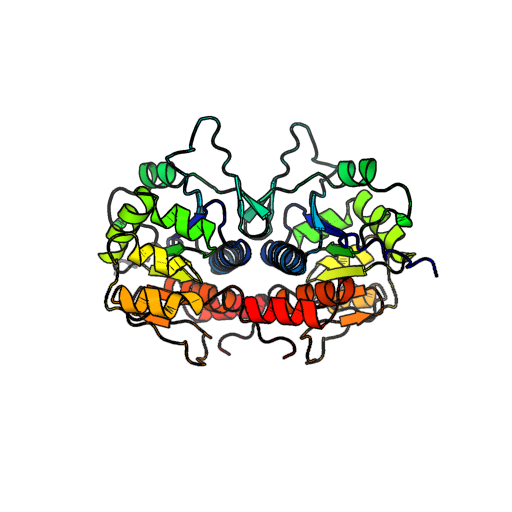=9.527E-01  e=9.730E-22  Homo sapiens
  5sy4-assembly1_B  TM=9.318E-01  e=7.429E-19  Escherichia coli

Solvent-accessible surface area (backbone atoms only — not comparable to full-atom values): 21732 Å² total; per-residue (Å²): 128,82,70,73,69,71,80,81,70,68,47,32,33,38,33,56,40,31,51,18,18,28,52,52,35,42,44,36,29,52,37,48,24,40,70,57,58,31,49,69,44,38,22,27,52,62,51,80,90,66,61,62,82,89,71,67,50,57,29,50,19,57,66,66,51,34,37,40,36,78,40,45,38,69,60,46,43,71,76,53,47,86,51,77,84,46,48,55,50,24,40,38,35,36,12,25,70,55,10,19,52,52,49,36,68,28,64,69,51,41,54,53,49,55,55,40,72,76,44,82,41,35,42,32,27,25,16,46,16,51,54,29,31,47,60,47,77,30,52,72,52,64,39,54,30,32,33,28,73,89,45,46,65,62,41,38,72,54,43,31,40,63,45,82,55,55,94,44,48,60,34,50,44,30,71,42,88,40,35,38,17,12,31,34,61,57,28,26,64,37,40,20,39,52,53,30,20,73,71,66,35,64,66,54,28,32,52,47,26,52,77,33,66,31,80,48,63,93,126,82,69,71,70,71,81,81,68,71,47,32,32,38,32,56,40,28,50,18,18,27,52,52,36,41,42,36,29,52,37,47,26,41,71,58,57,32,49,70,44,38,23,27,53,62,53,82,89,67,60,64,82,88,75,67,50,56,29,50,19,58,66,66,51,32,37,41,36,77,40,44,39,69,58,46,42,71,75,52,48,85,50,76,86,47,46,54,51,24,39,38,33,35,11,24,71,53,11,19,52,50,49,35,69,27,65,69,50,40,56,53,49,54,55,41,70,76,43,82,41,35,40,32,26,25,16,47,17,50,54,29,32,47,60,48,76,29,52,72,52,65,38,54,33,33,33,27,74,89,46,44,64,63,41,38,73,54,43,32,41,62,46,81,55,55,94,44,47,60,34,50,43,30,71,44,86,41,36,37,16,12,32,36,62,58,28,25,65,37,40,20,39,52,52,31,19,73,70,67,36,63,66,55,28,33,52,48,26,52,77,33,67,30,80,46,63,93

Sequence (436 aa):
MAMSVANNLKKRALALLAAGSEEMELVVAVDVLRRCDIDVTVALVQDEAVSTSNEELVARCSRNVNIQADVTLAKYLQENISDEASLPDAIILPGGLEGSRLMSKAAAVGELLRHYQSSAKIVAAICAAPTVFAAHGNLFAGRRLTSYPAFKDSLNGAGYAWQEPEQSPNGRVVRDGNLITSMGPATSFDFALTVGAALTNQETAEKVASAMLYKWPHMAMSVANNLKKRALALLAAGSEEMELVVAVDVLRRCDIDVTVALVQDEAVSTSNEELVARCSRNVNIQADVTLAKYLQENISDEASLPDAIILPGGLEGSRLMSKAAAVGELLRHYQSSAKIVAAICAAPTVFAAHGNLFAGRRLTSYPAFKDSLNGAGYAWQEPEQSPNGRVVRDGNLITSMGPATSFDFALTVGAALTNQETAEKVASAMLYKWPH

Radius of gyration: 21.88 Å; Cα contacts (8 Å, |Δi|>4): 994; chains: 2; bounding box: 72×62×53 Å

Organism: Anopheles darlingi (NCBI:txid43151)